Protein AF-A0A7S3RB09-F1 (afdb_monomer_lite)

Sequence (490 aa):
SRTWTPPMIPLLLISSVPRVRVCTSGGEGACSHGGGASALAALHVLSPDPNAIELSRCSCLAQCDRGTVAQLFLEEEKAGGRFFHRLNDARAASALLQAAGLRVEKELVEAVGQAEVGHSLAAVGRPVDALKAYNGAFSHAVNIGLAVQWRSLPASVLRVQQRRPVKRPATTAAQVAWLAQLMVARSRTYSLLSQQGWVRASQRALEDAQYAVQLCGSRAEVDLKVRAIAWERLAETYESVRNIKGAILAYEQLLIIEPSFDPRLSPALSAKRGVQELVLISHRRGLEGAVEVRKGLRQAEKASRESITSRALQDVERLRNLVDKDIQTIERVAEERSLRGGSGPRDTFASRAMRDVRTMRQVVFSDINTLQMQILRGDPTVTFLRTLQNALDTRGGQCQPERRLPTLQQLSELADLSAGDIPADQQAFWLREQFESGALPSDPVLVRSLVEQARQNPDVITRLMADAVRARAPPSASSMRLDAAGGASA

Secondary structure (DSSP, 8-state):
----PPP--------PPPEEEEE-SSSSSTIIIIIHHHHHHHHHHH-S-TTSSEEEEES--S-GGGSS-EEEE-TT--SS-EEE--TTSHHHHHHHHHHTT----HHHHHHHHHHHHHHHHHHTT-HHHHHHHHHHHHHHHHHHT-S--------S-----------PPPPPHHHHHHHHHHHHHHHHHHHHHHHTT-TTHHHHHHHHHHHHHHHHHS-TTS-HHHHHHHHHHHHHHHHHTT-HHHHHHHHHHHHHHS-TT-TTS-HHHHHHHHHHHHHHHHHHHHHHHHHHHHHHHHHHHHHHHHHHHHHHHHHHHHHHHHHHHHHHHHHHHHHHHHHHS-SSTTHHHHHHHHHHHHHHHHHHHHHHHHHHHHHHTT-HHHHHHHHHHHHHHGGGS------PPPPHHHHHHHHHTSTT---HHHHHHHHHHHHHTT-S---HHHHHHHHHHHHH-THHHHHHHHHHHHHHSPPPHHHHHHHSSSS---

Organism: NCBI:txid141414

Structure (mmCIF, N/CA/C/O backbone):
data_AF-A0A7S3RB09-F1
#
_entry.id   AF-A0A7S3RB09-F1
#
loop_
_atom_site.group_PDB
_atom_site.id
_atom_site.type_symbol
_atom_site.label_atom_id
_atom_site.label_alt_id
_atom_site.label_comp_id
_atom_site.label_asym_id
_atom_site.label_entity_id
_atom_site.label_seq_id
_atom_site.pdbx_PDB_ins_code
_atom_site.Cartn_x
_atom_site.Cartn_y
_atom_site.Cartn_z
_atom_site.occupancy
_atom_site.B_iso_or_equiv
_atom_site.auth_seq_id
_atom_site.auth_comp_id
_atom_site.auth_asym_id
_atom_site.auth_atom_id
_atom_site.pdbx_PDB_model_num
ATOM 1 N N . SER A 1 1 ? -20.750 52.341 56.034 1.00 46.31 1 SER A N 1
ATOM 2 C CA . SER A 1 1 ? -21.315 50.993 55.822 1.00 46.31 1 SER A CA 1
ATOM 3 C C . SER A 1 1 ? -20.931 50.498 54.430 1.00 46.31 1 SER A C 1
ATOM 5 O O . SER A 1 1 ? -21.561 50.867 53.451 1.00 46.31 1 SER A O 1
ATOM 7 N N . ARG A 1 2 ? -19.840 49.728 54.314 1.00 45.12 2 ARG A N 1
ATOM 8 C CA . ARG A 1 2 ? -19.461 49.022 53.077 1.00 45.12 2 ARG A CA 1
ATOM 9 C C . ARG A 1 2 ? -19.808 47.550 53.276 1.00 45.12 2 ARG A C 1
ATOM 11 O O . ARG A 1 2 ? -19.230 46.908 54.145 1.00 45.12 2 ARG A O 1
ATOM 18 N N . THR A 1 3 ? -20.795 47.061 52.538 1.00 55.22 3 THR A N 1
ATOM 19 C CA . THR A 1 3 ? -21.216 45.659 52.532 1.00 55.22 3 THR A CA 1
ATOM 20 C C . THR A 1 3 ? -20.176 44.825 51.789 1.00 55.22 3 THR A C 1
ATOM 22 O O . THR A 1 3 ? -19.889 45.053 50.618 1.00 55.22 3 THR A O 1
ATOM 25 N N . TRP A 1 4 ? -19.565 43.887 52.507 1.00 51.09 4 TRP A N 1
ATOM 26 C CA . TRP A 1 4 ? -18.583 42.942 51.990 1.00 51.09 4 TRP A CA 1
ATOM 27 C C . TRP A 1 4 ? -19.350 41.725 51.458 1.00 51.09 4 TRP A C 1
ATOM 29 O O . TRP A 1 4 ? -19.836 40.908 52.236 1.00 51.09 4 TRP A O 1
ATOM 39 N N . THR A 1 5 ? -19.548 41.637 50.143 1.00 55.69 5 THR A N 1
ATOM 40 C CA . THR A 1 5 ? -20.067 40.423 49.498 1.00 55.69 5 THR A CA 1
ATOM 41 C C . THR A 1 5 ? -18.900 39.465 49.261 1.00 55.69 5 THR A C 1
ATOM 43 O O . THR A 1 5 ? -17.973 39.844 48.538 1.00 55.69 5 THR A O 1
ATOM 46 N N . PRO A 1 6 ? -18.897 38.256 49.851 1.00 60.31 6 PRO A N 1
ATOM 47 C CA . PRO A 1 6 ? -17.838 37.286 49.607 1.00 60.31 6 PRO A CA 1
ATOM 48 C C . PRO A 1 6 ? -17.825 36.898 48.119 1.00 60.31 6 PRO A C 1
ATOM 50 O O . PRO A 1 6 ? -18.898 36.779 47.517 1.00 60.31 6 PRO A O 1
ATOM 53 N N . PRO A 1 7 ? -16.646 36.703 47.501 1.00 62.25 7 PRO A N 1
ATOM 54 C CA . PRO A 1 7 ? -16.575 36.193 46.143 1.00 62.25 7 PRO A CA 1
ATOM 55 C C . PRO A 1 7 ? -17.220 34.806 46.123 1.00 62.25 7 PRO A C 1
ATOM 57 O O . PRO A 1 7 ? -16.753 33.886 46.796 1.00 62.25 7 PRO A O 1
ATOM 60 N N . MET A 1 8 ? -18.310 34.658 45.366 1.00 53.41 8 MET A N 1
ATOM 61 C CA . MET A 1 8 ? -18.802 33.342 44.980 1.00 53.41 8 MET A CA 1
ATOM 62 C C . MET A 1 8 ? -17.688 32.677 44.179 1.00 53.41 8 MET A C 1
ATOM 64 O O . MET A 1 8 ? -17.481 32.995 43.011 1.00 53.41 8 MET A O 1
ATOM 68 N N . ILE A 1 9 ? -16.942 31.785 44.823 1.00 59.78 9 ILE A N 1
ATOM 69 C CA . ILE A 1 9 ? -16.126 30.804 44.124 1.00 59.78 9 ILE A CA 1
ATOM 70 C C . ILE A 1 9 ? -17.152 29.917 43.418 1.00 59.78 9 ILE A C 1
ATOM 72 O O . ILE A 1 9 ? -17.920 29.250 44.118 1.00 59.78 9 ILE A O 1
ATOM 76 N N . PRO A 1 10 ? -17.255 29.936 42.076 1.00 61.00 10 PRO A N 1
ATOM 77 C CA . PRO A 1 10 ? -18.071 28.951 41.398 1.00 61.00 10 PRO A CA 1
ATOM 78 C C . PRO A 1 10 ? -17.506 27.601 41.822 1.00 61.00 10 PRO A C 1
ATOM 80 O O . PRO A 1 10 ? -16.345 27.298 41.544 1.00 61.00 10 PRO A O 1
ATOM 83 N N . LEU A 1 11 ? -18.299 26.831 42.569 1.00 57.03 11 LEU A N 1
ATOM 84 C CA . LEU A 1 11 ? -18.060 25.412 42.755 1.00 57.03 11 LEU A CA 1
ATOM 85 C C . LEU A 1 11 ? -18.029 24.849 41.339 1.00 57.03 11 LEU A C 1
ATOM 87 O O . LEU A 1 11 ? -19.073 24.638 40.725 1.00 57.03 11 LEU A O 1
ATOM 91 N N . LEU A 1 12 ? -16.820 24.725 40.789 1.00 55.88 12 LEU A N 1
ATOM 92 C CA . LEU A 1 12 ? -16.557 23.947 39.599 1.00 55.88 12 LEU A CA 1
ATOM 93 C C . LEU A 1 12 ? -17.031 22.556 39.980 1.00 55.88 12 LEU A C 1
ATOM 95 O O . LEU A 1 12 ? -16.340 21.835 40.695 1.00 55.88 12 LEU A O 1
ATOM 99 N N . LEU A 1 13 ? -18.267 22.244 39.595 1.00 60.31 13 LEU A N 1
ATOM 100 C CA . LEU A 1 13 ? -18.774 20.891 39.562 1.00 60.31 13 LEU A CA 1
ATOM 101 C C . LEU A 1 13 ? -17.746 20.139 38.730 1.00 60.31 13 LEU A C 1
ATOM 103 O O . LEU A 1 13 ? -17.662 20.323 37.515 1.00 60.31 13 LEU A O 1
ATOM 107 N N . ILE A 1 14 ? -16.883 19.397 39.420 1.00 63.25 14 ILE A N 1
ATOM 108 C CA . ILE A 1 14 ? -15.969 18.452 38.809 1.00 63.25 14 ILE A CA 1
ATOM 109 C C . ILE A 1 14 ? -16.902 17.385 38.253 1.00 63.25 14 ILE A C 1
ATOM 111 O O . ILE A 1 14 ? -17.229 16.435 38.947 1.00 63.25 14 ILE A O 1
ATOM 115 N N . SER A 1 15 ? -17.433 17.618 37.054 1.00 70.62 15 SER A N 1
ATOM 116 C CA . SER A 1 15 ? -18.177 16.607 36.321 1.00 70.62 15 SER A CA 1
ATOM 117 C C . SER A 1 15 ? -17.181 15.489 36.078 1.00 70.62 15 SER A C 1
ATOM 119 O O . SER A 1 15 ? -16.194 15.703 35.364 1.00 70.62 15 SER A O 1
ATOM 121 N N . SER A 1 16 ? -17.374 14.326 36.697 1.00 87.88 16 SER A N 1
ATOM 122 C CA . SER A 1 16 ? -16.537 13.189 36.345 1.00 87.88 16 SER A CA 1
ATOM 123 C C . SER A 1 16 ? -16.726 12.879 34.870 1.00 87.88 16 SER A C 1
ATOM 125 O O . SER A 1 16 ? -17.818 12.968 34.302 1.00 87.88 16 SER A O 1
ATOM 127 N N . VAL A 1 17 ? -15.618 12.517 34.241 1.00 93.69 17 VAL A N 1
ATOM 128 C CA . VAL A 1 17 ? -15.624 11.990 32.887 1.00 93.69 17 VAL A CA 1
ATOM 129 C C . VAL A 1 17 ? -16.218 10.576 32.947 1.00 93.69 17 VAL A C 1
ATOM 131 O O . VAL A 1 17 ? -15.712 9.755 33.722 1.00 93.69 17 VAL A O 1
ATOM 134 N N . PRO A 1 18 ? -17.261 10.256 32.153 1.00 95.50 18 PRO A N 1
ATOM 135 C CA . PRO A 1 18 ? -17.803 8.905 32.078 1.00 95.50 18 PRO A CA 1
ATOM 136 C C . PRO A 1 18 ? -16.704 7.891 31.758 1.00 95.50 18 PRO A C 1
ATOM 138 O O . PRO A 1 18 ? -15.847 8.140 30.905 1.00 95.50 18 PRO A O 1
ATOM 141 N N . ARG A 1 19 ? -16.732 6.727 32.414 1.00 95.88 19 ARG A N 1
ATOM 142 C CA . ARG A 1 19 ? -15.741 5.664 32.183 1.00 95.88 19 ARG A CA 1
ATOM 143 C C . ARG A 1 19 ? -16.383 4.476 31.495 1.00 95.88 19 ARG A C 1
ATOM 145 O O . ARG A 1 19 ? -17.422 3.992 31.933 1.00 95.88 19 ARG A O 1
ATOM 152 N N . VAL A 1 20 ? -15.743 3.953 30.457 1.00 97.06 20 VAL A N 1
ATOM 153 C CA . VAL A 1 20 ? -16.190 2.748 29.752 1.00 97.06 20 VAL A CA 1
ATOM 154 C C . VAL A 1 20 ? -15.086 1.712 29.785 1.00 97.06 20 VAL A C 1
ATOM 156 O O . VAL A 1 20 ? -13.952 1.962 29.376 1.00 97.06 20 VAL A O 1
ATOM 159 N N . ARG A 1 21 ? -15.436 0.514 30.244 1.00 96.94 21 ARG A N 1
ATOM 160 C CA . ARG A 1 21 ? -14.563 -0.658 30.205 1.00 96.94 21 ARG A CA 1
ATOM 161 C C . ARG A 1 21 ? -15.038 -1.582 29.097 1.00 96.94 21 ARG A C 1
ATOM 163 O O . ARG A 1 21 ? -16.165 -2.066 29.157 1.00 96.94 21 ARG A O 1
ATOM 170 N N . VAL A 1 22 ? -14.200 -1.827 28.095 1.00 96.88 22 VAL A N 1
ATOM 171 C CA . VAL A 1 22 ? -14.498 -2.739 26.983 1.00 96.88 22 VAL A CA 1
ATOM 172 C C . VAL A 1 22 ? -13.754 -4.048 27.199 1.00 96.88 22 VAL A C 1
ATOM 174 O O . VAL A 1 22 ? -12.531 -4.057 27.360 1.00 96.88 22 VAL A O 1
ATOM 177 N N . CYS A 1 23 ? -14.485 -5.160 27.174 1.00 95.75 23 CYS A N 1
ATOM 178 C CA . CYS A 1 23 ? -13.899 -6.487 27.290 1.00 95.75 23 CYS A CA 1
ATOM 179 C C . CYS A 1 23 ? -13.092 -6.804 26.023 1.00 95.75 23 CYS A C 1
ATOM 181 O O . CYS A 1 23 ? -13.675 -7.043 24.965 1.00 95.75 23 CYS A O 1
ATOM 183 N N . THR A 1 24 ? -11.759 -6.837 26.115 1.00 94.38 24 THR A N 1
ATOM 184 C CA . THR A 1 24 ? -10.882 -7.151 24.966 1.00 94.38 24 THR A CA 1
ATOM 185 C C . THR A 1 24 ? -10.092 -8.447 25.129 1.00 94.38 24 THR A C 1
ATOM 187 O O . THR A 1 24 ? -9.467 -8.892 24.172 1.00 94.38 24 THR A O 1
ATOM 190 N N . SER A 1 25 ? -10.090 -9.065 26.313 1.00 89.44 25 SER A N 1
ATOM 191 C CA . SER A 1 25 ? -9.339 -10.299 26.583 1.00 89.44 25 SER A CA 1
ATOM 192 C C . SER A 1 25 ? -10.017 -11.189 27.633 1.00 89.44 25 SER A C 1
ATOM 194 O O . SER A 1 25 ? -10.825 -10.719 28.430 1.00 89.44 25 SER A O 1
ATOM 196 N N . GLY A 1 26 ? -9.667 -12.481 27.653 1.00 75.38 26 GLY A N 1
ATOM 197 C CA . GLY A 1 26 ? -9.922 -13.368 28.796 1.00 75.38 26 GLY A CA 1
ATOM 198 C C . GLY A 1 26 ? -11.188 -14.233 28.768 1.00 75.38 26 GLY A C 1
ATOM 199 O O . GLY A 1 26 ? -11.625 -14.632 29.842 1.00 75.38 26 GLY A O 1
ATOM 200 N N . GLY A 1 27 ? -11.784 -14.540 27.608 1.00 75.19 27 GLY A N 1
ATOM 201 C CA . GLY A 1 27 ? -12.899 -15.498 27.530 1.00 75.19 27 GLY A CA 1
ATOM 202 C C . GLY A 1 27 ? -13.022 -16.199 26.173 1.00 75.19 27 GLY A C 1
ATOM 203 O O . GLY A 1 27 ? -12.390 -15.794 25.205 1.00 75.19 27 GLY A O 1
ATOM 204 N N . GLU A 1 28 ? -13.868 -17.227 26.087 1.00 83.38 28 GLU A N 1
ATOM 205 C CA . GLU A 1 28 ? -14.116 -18.003 24.852 1.00 83.38 28 GLU A CA 1
ATOM 206 C C . GLU A 1 28 ? -15.031 -17.272 23.842 1.00 83.38 28 GLU A C 1
ATOM 208 O O . GLU A 1 28 ? -15.274 -17.748 22.736 1.00 83.38 28 GLU A O 1
ATOM 213 N N . GLY A 1 29 ? -15.548 -16.091 24.203 1.00 84.75 29 GLY A N 1
ATOM 214 C CA . GLY A 1 29 ? -16.526 -15.343 23.408 1.00 84.75 29 GLY A CA 1
ATOM 215 C C . GLY A 1 29 ? -15.948 -14.439 22.307 1.00 84.75 29 GLY A C 1
ATOM 216 O O . GLY A 1 29 ? -14.737 -14.301 22.113 1.00 84.75 29 GLY A O 1
ATOM 217 N N . ALA A 1 30 ? -16.847 -13.736 21.610 1.00 85.75 30 ALA A N 1
ATOM 218 C CA . ALA A 1 30 ? -16.520 -12.818 20.508 1.00 85.75 30 ALA A CA 1
ATOM 219 C C . ALA A 1 30 ? -15.558 -11.677 20.904 1.00 85.75 30 ALA A C 1
ATOM 221 O O . ALA A 1 30 ? -14.803 -11.187 20.064 1.00 85.75 30 ALA A O 1
ATOM 222 N N . CYS A 1 31 ? -15.535 -11.284 22.185 1.00 88.00 31 CYS A N 1
ATOM 223 C CA . CYS A 1 31 ? -14.617 -10.271 22.711 1.00 88.00 31 CYS A CA 1
ATOM 224 C C . CYS A 1 31 ? -13.145 -10.595 22.413 1.00 88.00 31 CYS A C 1
ATOM 226 O O . CYS A 1 31 ? -12.398 -9.707 22.003 1.00 88.00 31 CYS A O 1
ATOM 228 N N . SER A 1 32 ? -12.737 -11.854 22.619 1.00 87.06 32 SER A N 1
ATOM 229 C CA . SER A 1 32 ? -11.342 -12.297 22.483 1.00 87.06 32 SER A CA 1
ATOM 230 C C . SER A 1 32 ? -10.949 -12.626 21.042 1.00 87.06 32 SER A C 1
ATOM 232 O O . SER A 1 32 ? -9.772 -12.563 20.707 1.00 87.06 32 SER A O 1
ATOM 234 N N . HIS A 1 33 ? -11.925 -12.843 20.160 1.00 87.75 33 HIS A N 1
ATOM 235 C CA . HIS A 1 33 ? -11.721 -13.055 18.722 1.00 87.75 33 HIS A CA 1
ATOM 236 C C . HIS A 1 33 ? -11.634 -11.731 17.935 1.00 87.75 33 HIS A C 1
ATOM 238 O O . HIS A 1 33 ? -12.069 -11.636 16.792 1.00 87.75 33 HIS A O 1
ATOM 244 N N . GLY A 1 34 ? -11.119 -10.671 18.566 1.00 87.94 34 GLY A N 1
ATOM 245 C CA . GLY A 1 34 ? -10.963 -9.343 17.963 1.00 87.94 34 GLY A CA 1
ATOM 246 C C . GLY A 1 34 ? -12.189 -8.430 18.063 1.00 87.94 34 GLY A C 1
ATOM 247 O O . GLY A 1 34 ? -12.032 -7.215 17.949 1.00 87.94 34 GLY A O 1
ATOM 248 N N . GLY A 1 35 ? -13.380 -8.957 18.376 1.00 90.50 35 GLY A N 1
ATOM 249 C CA . GLY A 1 35 ? -14.607 -8.160 18.487 1.00 90.50 35 GLY A CA 1
ATOM 250 C C . GLY A 1 35 ? -14.509 -7.027 19.514 1.00 90.50 35 GLY A C 1
ATOM 251 O O . GLY A 1 35 ? -14.982 -5.922 19.255 1.00 90.50 35 GLY A O 1
ATOM 252 N N . GLY A 1 36 ? -13.831 -7.258 20.644 1.00 93.38 36 GLY A N 1
ATOM 253 C CA . GLY A 1 36 ? -13.590 -6.225 21.658 1.00 93.38 36 GLY A CA 1
ATOM 254 C C . GLY A 1 36 ? -12.663 -5.105 21.180 1.00 93.38 36 GLY A C 1
ATOM 255 O O . GLY A 1 36 ? -12.912 -3.932 21.455 1.00 93.38 36 GLY A O 1
ATOM 256 N N . ALA A 1 37 ? -11.607 -5.447 20.436 1.00 92.44 37 ALA A N 1
ATOM 257 C CA . ALA A 1 37 ? -10.679 -4.461 19.885 1.00 92.44 37 ALA A CA 1
ATOM 258 C C . ALA A 1 37 ? -11.353 -3.600 18.805 1.00 92.44 37 ALA A C 1
ATOM 260 O O . ALA A 1 37 ? -11.169 -2.382 18.800 1.00 92.44 37 ALA A O 1
ATOM 261 N N . SER A 1 38 ? -12.178 -4.214 17.951 1.00 91.75 38 SER A N 1
ATOM 262 C CA . SER A 1 38 ? -12.984 -3.504 16.955 1.00 91.75 38 SER A CA 1
ATOM 263 C C . SER A 1 38 ? -14.005 -2.567 17.601 1.00 91.75 38 SER A C 1
ATOM 265 O O . SER A 1 38 ? -14.090 -1.408 17.206 1.00 91.75 38 SER A O 1
ATOM 267 N N . ALA A 1 39 ? -14.709 -3.017 18.646 1.00 95.00 39 ALA A N 1
ATOM 268 C CA . ALA A 1 39 ? -15.650 -2.178 19.391 1.00 95.00 39 ALA A CA 1
ATOM 269 C C . ALA A 1 39 ? -14.966 -0.962 20.027 1.00 95.00 39 ALA A C 1
ATOM 271 O O . ALA A 1 39 ? -15.453 0.162 19.927 1.00 95.00 39 ALA A O 1
ATOM 272 N N . LEU A 1 40 ? -13.803 -1.173 20.651 1.00 95.44 40 LEU A N 1
ATOM 273 C CA . LEU A 1 40 ? -13.018 -0.090 21.235 1.00 95.44 40 LEU A CA 1
ATOM 274 C C . LEU A 1 40 ? -12.549 0.909 20.165 1.00 95.44 40 LEU A C 1
ATOM 276 O O . LEU A 1 40 ? -12.637 2.117 20.376 1.00 95.44 40 LEU A O 1
ATOM 280 N N . ALA A 1 41 ? -12.088 0.423 19.009 1.00 93.81 41 ALA A N 1
ATOM 281 C CA . ALA A 1 41 ? -11.715 1.282 17.888 1.00 93.81 41 ALA A CA 1
ATOM 282 C C . ALA A 1 41 ? -12.915 2.098 17.377 1.00 93.81 41 ALA A C 1
ATOM 284 O O . ALA A 1 41 ? -12.785 3.306 17.189 1.00 93.81 41 ALA A O 1
ATOM 285 N N . ALA A 1 42 ? -14.091 1.477 17.233 1.00 95.75 42 ALA A N 1
ATOM 286 C CA . ALA A 1 42 ? -15.319 2.168 16.847 1.00 95.75 42 ALA A CA 1
ATOM 287 C C . ALA A 1 42 ? -15.695 3.268 17.855 1.00 95.75 42 ALA A C 1
ATOM 289 O O . ALA A 1 42 ? -15.988 4.388 17.446 1.00 95.75 42 ALA A O 1
ATOM 290 N N . LEU A 1 43 ? -15.605 3.001 19.163 1.00 97.12 43 LEU A N 1
ATOM 291 C CA . LEU A 1 43 ? -15.853 4.007 20.205 1.00 97.12 43 LEU A CA 1
ATOM 292 C C . LEU A 1 43 ? -14.879 5.193 20.115 1.00 97.12 43 LEU A C 1
ATOM 294 O O . LEU A 1 43 ? -15.313 6.340 20.198 1.00 97.12 43 LEU A O 1
ATOM 298 N N . HIS A 1 44 ? -13.584 4.948 19.884 1.00 95.94 44 HIS A N 1
ATOM 299 C CA . HIS A 1 44 ? -12.604 6.025 19.691 1.00 95.94 44 HIS A CA 1
ATOM 300 C C . HIS A 1 44 ? -12.878 6.868 18.439 1.00 95.94 44 HIS A C 1
ATOM 302 O O . HIS A 1 44 ? -12.655 8.077 18.458 1.00 95.94 44 HIS A O 1
ATOM 308 N N . VAL A 1 45 ? -13.344 6.249 17.352 1.00 96.00 45 VAL A N 1
ATOM 309 C CA . VAL A 1 45 ? -13.676 6.954 16.103 1.00 96.00 45 VAL A CA 1
ATOM 310 C C . VAL A 1 45 ? -14.940 7.792 16.270 1.00 96.00 45 VAL A C 1
ATOM 312 O O . VAL A 1 45 ? -14.968 8.946 15.844 1.00 96.00 45 VAL A O 1
ATOM 315 N N . LEU A 1 46 ? -15.969 7.218 16.899 1.00 96.88 46 LEU A N 1
ATOM 316 C CA . LEU A 1 46 ? -17.272 7.848 17.104 1.00 96.88 46 LEU A CA 1
ATOM 317 C C . LEU A 1 46 ? -17.259 8.932 18.191 1.00 96.88 46 LEU A C 1
ATOM 319 O O . LEU A 1 46 ? -18.158 9.774 18.201 1.00 96.88 46 LEU A O 1
ATOM 323 N N . SER A 1 47 ? -16.267 8.936 19.088 1.00 94.88 47 SER A N 1
ATOM 324 C CA . SER A 1 47 ? -16.142 9.975 20.111 1.00 94.88 47 SER A CA 1
ATOM 325 C C . SER A 1 47 ? -15.710 11.316 19.493 1.00 94.88 47 SER A C 1
ATOM 327 O O . SER A 1 47 ? -14.679 11.370 18.813 1.00 94.88 47 SER A O 1
ATOM 329 N N . PRO A 1 48 ? -16.449 12.418 19.731 1.00 86.50 48 PRO A N 1
ATOM 330 C CA . PRO A 1 48 ? -16.104 13.740 19.204 1.00 86.50 48 PRO A CA 1
ATOM 331 C C . PRO A 1 48 ? -14.866 14.352 19.876 1.00 86.50 48 PRO A C 1
ATOM 333 O O . PRO A 1 48 ? -14.182 15.169 19.264 1.00 86.50 48 PRO A O 1
ATOM 336 N N . ASP A 1 49 ? -14.577 13.957 21.117 1.00 91.06 49 ASP A N 1
ATOM 337 C CA . ASP A 1 49 ? -13.443 14.427 21.910 1.00 91.06 49 ASP A CA 1
ATOM 338 C C . ASP A 1 49 ? -12.808 13.222 22.632 1.00 91.06 49 ASP A C 1
ATOM 340 O O . ASP A 1 49 ? -13.521 12.479 23.318 1.00 91.06 49 ASP A O 1
ATOM 344 N N . PRO A 1 50 ? -11.491 12.977 22.480 1.00 89.12 50 PRO A N 1
ATOM 345 C CA . PRO A 1 50 ? -10.808 11.893 23.185 1.00 89.12 50 PRO A CA 1
ATOM 346 C C . PRO A 1 50 ? -10.843 12.031 24.715 1.00 89.12 50 PRO A C 1
ATOM 348 O O . PRO A 1 50 ? -10.669 11.027 25.396 1.00 89.12 50 PRO A O 1
ATOM 351 N N . ASN A 1 51 ? -11.076 13.232 25.252 1.00 93.06 51 ASN A N 1
ATOM 352 C CA . ASN A 1 51 ? -11.103 13.491 26.693 1.00 93.06 51 ASN A CA 1
ATOM 353 C C . ASN A 1 51 ? -12.515 13.466 27.293 1.00 93.06 51 ASN A C 1
ATOM 355 O O . ASN A 1 51 ? -12.659 13.514 28.512 1.00 93.06 51 ASN A O 1
ATOM 359 N N . ALA A 1 52 ? -13.560 13.395 26.462 1.00 93.81 52 ALA A N 1
ATOM 360 C CA . ALA A 1 52 ? -14.940 13.409 26.944 1.00 93.81 52 ALA A CA 1
ATOM 361 C C . ALA A 1 52 ? -15.394 12.062 27.528 1.00 93.81 52 ALA A C 1
ATOM 363 O O . ALA A 1 52 ? -16.447 11.994 28.158 1.00 93.81 52 ALA A O 1
ATOM 364 N N . ILE A 1 53 ? -14.621 10.991 27.322 1.00 95.38 53 ILE A N 1
ATOM 365 C CA . ILE A 1 53 ? -14.901 9.662 27.864 1.00 95.38 53 ILE A CA 1
ATOM 366 C C . ILE A 1 53 ? -13.605 8.885 28.088 1.00 95.38 53 ILE A C 1
ATOM 368 O O . ILE A 1 53 ? -12.733 8.834 27.222 1.00 95.38 53 ILE A O 1
ATOM 372 N N . GLU A 1 54 ? -13.483 8.247 29.247 1.00 95.81 54 GLU A N 1
ATOM 373 C CA . GLU A 1 54 ? -12.339 7.399 29.566 1.00 95.81 54 GLU A CA 1
ATOM 374 C C . GLU A 1 54 ? -12.609 5.982 29.048 1.00 95.81 54 GLU A C 1
ATOM 376 O O . GLU A 1 54 ? -13.366 5.214 29.646 1.00 95.81 54 GLU A O 1
ATOM 381 N N . LEU A 1 55 ? -12.010 5.631 27.909 1.00 96.62 55 LEU A N 1
ATOM 382 C CA . LEU A 1 55 ? -12.118 4.295 27.324 1.00 96.62 55 LEU A CA 1
ATOM 383 C C . LEU A 1 55 ? -10.960 3.417 27.805 1.00 96.62 55 LEU A C 1
ATOM 385 O O . LEU A 1 55 ? -9.793 3.711 27.553 1.00 96.62 55 LEU A O 1
ATOM 389 N N . SER A 1 56 ? -11.278 2.304 28.462 1.00 95.94 56 SER A N 1
ATOM 390 C CA . SER A 1 56 ? -10.289 1.367 28.996 1.00 95.94 56 SER A CA 1
ATOM 391 C C . SER A 1 56 ? -10.556 -0.064 28.539 1.00 95.94 56 SER A C 1
ATOM 393 O O . SER A 1 56 ? -11.694 -0.484 28.317 1.00 95.94 56 SER A O 1
ATOM 395 N N . ARG A 1 57 ? -9.477 -0.834 28.394 1.00 96.56 57 ARG A N 1
ATOM 396 C CA . ARG A 1 57 ? -9.533 -2.274 28.122 1.00 96.56 57 ARG A CA 1
ATOM 397 C C . ARG A 1 57 ? -9.691 -3.028 29.435 1.00 96.56 57 ARG A C 1
ATOM 399 O O . ARG A 1 57 ? -9.034 -2.693 30.419 1.00 96.56 57 ARG A O 1
ATOM 406 N N . CYS A 1 58 ? -10.509 -4.071 29.453 1.00 95.50 58 CYS A N 1
ATOM 407 C CA . CYS A 1 58 ? -10.604 -4.984 30.586 1.00 95.50 58 CYS A CA 1
ATOM 408 C C . CYS A 1 58 ? -10.598 -6.454 30.156 1.00 95.50 58 CYS A C 1
ATOM 410 O O . CYS A 1 58 ? -10.792 -6.791 28.982 1.00 95.50 58 CYS A O 1
ATOM 412 N N . SER A 1 59 ? -10.349 -7.316 31.143 1.00 94.38 59 SER A N 1
ATOM 413 C CA . SER A 1 59 ? -10.573 -8.754 31.052 1.00 94.38 59 SER A CA 1
ATOM 414 C C . SER A 1 59 ? -12.072 -9.079 30.976 1.00 94.38 59 SER A C 1
ATOM 416 O O . SER A 1 59 ? -12.925 -8.186 31.009 1.00 94.38 59 SER A O 1
ATOM 418 N N . CYS A 1 60 ? -12.385 -10.372 30.886 1.00 94.12 60 CYS A N 1
ATOM 419 C CA . CYS A 1 60 ? -13.742 -10.890 30.820 1.00 94.12 60 CYS A CA 1
ATOM 420 C C . CYS A 1 60 ? -14.673 -10.258 31.862 1.00 94.12 60 CYS A C 1
ATOM 422 O O . CYS A 1 60 ? -14.414 -10.297 33.062 1.00 94.12 60 CYS A O 1
ATOM 424 N N . LEU A 1 61 ? -15.794 -9.722 31.375 1.00 93.81 61 LEU A N 1
ATOM 425 C CA . LEU A 1 61 ? -16.885 -9.180 32.188 1.00 93.81 61 LEU A CA 1
ATOM 426 C C . LEU A 1 61 ? -17.933 -10.250 32.562 1.00 93.81 61 LEU A C 1
ATOM 428 O O . LEU A 1 61 ? -19.031 -9.899 32.977 1.00 93.81 61 LEU A O 1
ATOM 432 N N . ALA A 1 62 ? -17.617 -11.539 32.377 1.00 92.81 62 ALA A N 1
ATOM 433 C CA . ALA A 1 62 ? -18.506 -12.685 32.610 1.00 92.81 62 ALA A CA 1
ATOM 434 C C . ALA A 1 62 ? -19.854 -12.601 31.857 1.00 92.81 62 ALA A C 1
ATOM 436 O O . ALA A 1 62 ? -20.909 -12.915 32.399 1.00 92.81 62 ALA A O 1
ATOM 437 N N . GLN A 1 63 ? -19.813 -12.151 30.597 1.00 91.62 63 GLN A N 1
ATOM 438 C CA . GLN A 1 63 ? -20.980 -11.986 29.707 1.00 91.62 63 GLN A CA 1
ATOM 439 C C . GLN A 1 63 ? -20.666 -12.465 28.272 1.00 91.62 63 GLN A C 1
ATOM 441 O O . GLN A 1 63 ? -21.083 -11.858 27.284 1.00 91.62 63 GLN A O 1
ATOM 446 N N . CYS A 1 64 ? -19.832 -13.502 28.137 1.00 88.25 64 CYS A N 1
ATOM 447 C CA . CYS A 1 64 ? -19.301 -13.955 26.843 1.00 88.25 64 CYS A CA 1
ATOM 448 C C . CYS A 1 64 ? -20.373 -14.494 25.880 1.00 88.25 64 CYS A C 1
ATOM 450 O O . CYS A 1 64 ? -20.178 -14.433 24.667 1.00 88.25 64 CYS A O 1
ATOM 452 N N . ASP A 1 65 ? -21.499 -14.973 26.405 1.00 90.94 65 ASP A N 1
ATOM 453 C CA . ASP A 1 65 ? -22.670 -15.467 25.669 1.00 90.94 65 ASP A CA 1
ATOM 454 C C . ASP A 1 65 ? -23.430 -14.353 24.925 1.00 90.94 65 ASP A C 1
ATOM 456 O O . ASP A 1 65 ? -24.209 -14.619 24.010 1.00 90.94 65 ASP A O 1
ATOM 460 N N . ARG A 1 66 ? -23.179 -13.085 25.274 1.00 89.88 66 ARG A N 1
ATOM 461 C CA . ARG A 1 66 ? -23.889 -11.918 24.725 1.00 89.88 66 ARG A CA 1
ATOM 462 C C . ARG A 1 66 ? -23.098 -11.140 23.671 1.00 89.88 66 ARG A C 1
ATOM 464 O O . ARG A 1 66 ? -23.486 -10.029 23.302 1.00 89.88 66 ARG A O 1
ATOM 471 N N . GLY A 1 67 ? -22.013 -11.716 23.154 1.00 90.69 67 GLY A N 1
ATOM 472 C CA . GLY A 1 67 ? -21.157 -11.093 22.141 1.00 90.69 67 GLY A CA 1
ATOM 473 C C . GLY A 1 67 ? -20.144 -10.116 22.746 1.00 90.69 67 GLY A C 1
ATOM 474 O O . GLY A 1 67 ? -19.609 -10.369 23.821 1.00 90.69 67 GLY A O 1
ATOM 475 N N . THR A 1 68 ? -19.849 -9.012 22.050 1.00 92.38 68 THR A N 1
ATOM 476 C CA . THR A 1 68 ? -18.931 -7.980 22.565 1.00 92.38 68 THR A CA 1
ATOM 477 C C . THR A 1 68 ? -19.602 -7.137 23.644 1.00 92.38 68 THR A C 1
ATOM 479 O O . THR A 1 68 ? -20.673 -6.577 23.400 1.00 92.38 68 THR A O 1
ATOM 482 N N . VAL A 1 69 ? -18.972 -7.022 24.816 1.00 95.44 69 VAL A N 1
ATOM 483 C CA . VAL A 1 69 ? -19.556 -6.370 26.000 1.00 95.44 69 VAL A CA 1
ATOM 484 C C . VAL A 1 69 ? -18.698 -5.209 26.491 1.00 95.44 69 VAL A C 1
ATOM 486 O O . VAL A 1 69 ? -17.469 -5.309 26.543 1.00 95.44 69 VAL A O 1
ATOM 489 N N . ALA A 1 70 ? -19.361 -4.128 26.901 1.00 97.00 70 ALA A N 1
ATOM 490 C CA . ALA A 1 70 ? -18.748 -3.039 27.648 1.00 97.00 70 ALA A CA 1
ATOM 491 C C . ALA A 1 70 ? -19.597 -2.644 28.859 1.00 97.00 70 ALA A C 1
ATOM 493 O O . ALA A 1 70 ? -20.801 -2.899 28.906 1.00 97.00 70 ALA A O 1
ATOM 494 N N . GLN A 1 71 ? -18.949 -2.014 29.830 1.00 97.06 71 GLN A N 1
ATOM 495 C CA . GLN A 1 71 ? -19.549 -1.544 31.070 1.00 97.06 71 GLN A CA 1
ATOM 496 C C . GLN A 1 71 ? -19.316 -0.037 31.192 1.00 97.06 71 GLN A C 1
ATOM 498 O O . GLN A 1 71 ? -18.167 0.409 31.210 1.00 97.06 71 GLN A O 1
ATOM 503 N N . LEU A 1 72 ? -20.403 0.731 31.237 1.00 97.25 72 LEU A N 1
ATOM 504 C CA . LEU A 1 72 ? -20.413 2.182 31.404 1.00 97.25 72 LEU A CA 1
ATOM 505 C C . LEU A 1 72 ? -20.570 2.523 32.888 1.00 97.25 72 LEU A C 1
ATOM 507 O O . LEU A 1 72 ? -21.484 2.030 33.542 1.00 97.25 72 LEU A O 1
ATOM 511 N N . PHE A 1 73 ? -19.704 3.384 33.405 1.00 95.81 73 PHE A N 1
ATOM 512 C CA . PHE A 1 73 ? -19.768 3.916 34.760 1.00 95.81 73 PHE A CA 1
ATOM 513 C C . PHE A 1 73 ? -20.100 5.403 34.687 1.00 95.81 73 PHE A C 1
ATOM 515 O O . PHE A 1 73 ? -19.319 6.191 34.145 1.00 95.81 73 PHE A O 1
ATOM 522 N N . LEU A 1 74 ? -21.263 5.753 35.234 1.00 94.62 74 LEU A N 1
ATOM 523 C CA . LEU A 1 74 ? -21.707 7.126 35.443 1.00 94.62 74 LEU A CA 1
ATOM 524 C C . LEU A 1 74 ? -21.524 7.497 36.915 1.00 94.62 74 LEU A C 1
ATOM 526 O O . LEU A 1 74 ? -21.609 6.640 37.793 1.00 94.62 74 LEU A O 1
ATOM 530 N N . GLU A 1 75 ? -21.282 8.777 37.176 1.00 87.81 75 GLU A N 1
ATOM 531 C CA . GLU A 1 75 ? -20.969 9.314 38.508 1.00 87.81 75 GLU A CA 1
ATOM 532 C C . GLU A 1 75 ? -22.051 9.008 39.555 1.00 87.81 75 GLU A C 1
ATOM 534 O O . GLU A 1 75 ? -21.758 8.749 40.722 1.00 87.81 75 GLU A O 1
ATOM 539 N N . GLU A 1 76 ? -23.310 8.997 39.118 1.00 85.25 76 GLU A N 1
ATOM 540 C CA . GLU A 1 76 ? -24.483 8.822 39.973 1.00 85.25 76 GLU A CA 1
ATOM 541 C C . GLU A 1 76 ? -24.760 7.345 40.319 1.00 85.25 76 GLU A C 1
ATOM 543 O O . GLU A 1 76 ? -25.440 7.049 41.306 1.00 85.25 76 GLU A O 1
ATOM 548 N N . GLU A 1 77 ? -24.205 6.395 39.558 1.00 84.00 77 GLU A N 1
ATOM 549 C CA . GLU A 1 77 ? -24.458 4.963 39.737 1.00 84.00 77 GLU A CA 1
ATOM 550 C C . GLU A 1 77 ? -23.436 4.333 40.696 1.00 84.00 77 GLU A C 1
ATOM 552 O O . GLU A 1 77 ? -22.350 3.881 40.318 1.00 84.00 77 GLU A O 1
ATOM 557 N N . LYS A 1 78 ? -23.807 4.265 41.980 1.00 62.94 78 LYS A N 1
ATOM 558 C CA . LYS A 1 78 ? -23.036 3.557 43.010 1.00 62.94 78 LYS A CA 1
ATOM 559 C C . LYS A 1 78 ? -22.937 2.060 42.679 1.00 62.94 78 LYS A C 1
ATOM 561 O O . LYS A 1 78 ? -23.918 1.336 42.779 1.00 62.94 78 LYS A O 1
ATOM 566 N N . ALA A 1 79 ? -21.720 1.627 42.343 1.00 75.81 79 ALA A N 1
ATOM 567 C CA . ALA A 1 79 ? -21.246 0.242 42.253 1.00 75.81 79 ALA A CA 1
ATOM 568 C C . ALA A 1 79 ? -22.127 -0.715 41.422 1.00 75.81 79 ALA A C 1
ATOM 570 O O . ALA A 1 79 ? -22.946 -1.463 41.944 1.00 75.81 79 ALA A O 1
ATOM 571 N N . GLY A 1 80 ? -21.886 -0.756 40.112 1.00 86.62 80 GLY A N 1
ATOM 572 C CA . GLY A 1 80 ? -22.449 -1.800 39.252 1.00 86.62 80 GLY A CA 1
ATOM 573 C C . GLY A 1 80 ? -22.173 -1.567 37.777 1.00 86.62 80 GLY A C 1
ATOM 574 O O . GLY A 1 80 ? -21.807 -2.505 37.078 1.00 86.62 80 GLY A O 1
ATOM 575 N N . GLY A 1 81 ? -22.253 -0.308 37.339 1.00 94.12 81 GLY A N 1
ATOM 576 C CA . GLY A 1 81 ? -22.108 0.081 35.940 1.00 94.12 81 GLY A CA 1
ATOM 577 C C . GLY A 1 81 ? -23.189 -0.526 35.039 1.00 94.12 81 GLY A C 1
ATOM 578 O O . GLY A 1 81 ? -23.696 -1.628 35.256 1.00 94.12 81 GLY A O 1
ATOM 579 N N . ARG A 1 82 ? -23.540 0.182 33.974 1.00 96.38 82 ARG A N 1
ATOM 580 C CA . ARG A 1 82 ? -24.506 -0.297 32.990 1.00 96.38 82 ARG A CA 1
ATOM 581 C C . ARG A 1 82 ? -23.812 -1.125 31.916 1.00 96.38 82 ARG A C 1
ATOM 583 O O . ARG A 1 82 ? -22.881 -0.654 31.263 1.00 96.38 82 ARG A O 1
ATOM 590 N N . PHE A 1 83 ? -24.283 -2.349 31.693 1.00 96.25 83 PHE A N 1
ATOM 591 C CA . PHE A 1 83 ? -23.754 -3.217 30.641 1.00 96.25 83 PHE A CA 1
ATOM 592 C C . PHE A 1 83 ? -24.402 -2.938 29.284 1.00 96.25 83 PHE A C 1
ATOM 594 O O . PHE A 1 83 ? -25.617 -2.774 29.170 1.00 96.25 83 PHE A O 1
ATOM 601 N N . PHE A 1 84 ? -23.570 -2.949 28.248 1.00 97.12 84 PHE A N 1
ATOM 602 C CA . PHE A 1 84 ? -23.956 -2.901 26.845 1.00 97.12 84 PHE A CA 1
ATOM 603 C C . PHE A 1 84 ? -23.440 -4.165 26.164 1.00 97.12 84 PHE A C 1
ATOM 605 O O . PHE A 1 84 ? -22.285 -4.548 26.345 1.00 97.12 84 PHE A O 1
ATOM 612 N N . HIS A 1 85 ? -24.304 -4.817 25.394 1.00 95.75 85 HIS A N 1
ATOM 613 C CA . HIS A 1 85 ? -24.022 -6.082 24.718 1.00 95.75 85 HIS A CA 1
ATOM 614 C C . HIS A 1 85 ? -24.022 -5.892 23.202 1.00 95.75 85 HIS A C 1
ATOM 616 O O . HIS A 1 85 ? -24.574 -4.910 22.710 1.00 95.75 85 HIS A O 1
ATOM 622 N N . ARG A 1 86 ? -23.454 -6.859 22.468 1.00 93.81 86 ARG A N 1
ATOM 623 C CA . ARG A 1 86 ? -23.385 -6.846 20.996 1.00 93.81 86 ARG A CA 1
ATOM 624 C C . ARG A 1 86 ? -22.838 -5.522 20.446 1.00 93.81 86 ARG A C 1
ATOM 626 O O . ARG A 1 86 ? -23.384 -4.936 19.521 1.00 93.81 86 ARG A O 1
ATOM 633 N N . LEU A 1 87 ? -21.729 -5.052 21.015 1.00 94.38 87 LEU A N 1
ATOM 634 C CA . LEU A 1 87 ? -21.005 -3.868 20.528 1.00 94.38 87 LEU A CA 1
ATOM 635 C C . LEU A 1 87 ? -20.183 -4.165 19.262 1.00 94.38 87 LEU A C 1
ATOM 637 O O . LEU A 1 87 ? -19.050 -3.722 19.128 1.00 94.38 87 LEU A O 1
ATOM 641 N N . ASN A 1 88 ? -20.720 -4.981 18.361 1.00 85.69 88 ASN A N 1
ATOM 642 C CA . ASN A 1 88 ? -20.060 -5.402 17.129 1.00 85.69 88 ASN A CA 1
ATOM 643 C C . ASN A 1 88 ? -20.427 -4.532 15.920 1.00 85.69 88 ASN A C 1
ATOM 645 O O . ASN A 1 88 ? -19.928 -4.811 14.835 1.00 85.69 88 ASN A O 1
ATOM 649 N N . ASP A 1 89 ? -21.285 -3.525 16.099 1.00 92.06 89 ASP A N 1
ATOM 650 C CA . ASP A 1 89 ? -21.639 -2.566 15.057 1.00 92.06 89 ASP A CA 1
ATOM 651 C C . ASP A 1 89 ? -21.551 -1.110 15.544 1.00 92.06 89 ASP A C 1
ATOM 653 O O . ASP A 1 89 ? -21.617 -0.796 16.743 1.00 92.06 89 ASP A O 1
ATOM 657 N N . ALA A 1 90 ? -21.417 -0.197 14.581 1.00 95.19 90 ALA A N 1
ATOM 658 C CA . ALA A 1 90 ? -21.330 1.238 14.834 1.00 95.19 90 ALA A CA 1
ATOM 659 C C . ALA A 1 90 ? -22.548 1.818 15.584 1.00 95.19 90 ALA A C 1
ATOM 661 O O . ALA A 1 90 ? -22.418 2.811 16.306 1.00 95.19 90 ALA A O 1
ATOM 662 N N . ARG A 1 91 ? -23.742 1.228 15.431 1.00 96.75 91 ARG A N 1
ATOM 663 C CA . ARG A 1 91 ? -24.981 1.735 16.046 1.00 96.75 91 ARG A CA 1
ATOM 664 C C . ARG A 1 91 ? -25.013 1.440 17.538 1.00 96.75 91 ARG A C 1
ATOM 666 O O . ARG A 1 91 ? -25.351 2.325 18.319 1.00 96.75 91 ARG A O 1
ATOM 673 N N . ALA A 1 92 ? -24.616 0.238 17.939 1.00 96.12 92 ALA A N 1
ATOM 674 C CA . ALA A 1 92 ? -24.493 -0.159 19.331 1.00 96.12 92 ALA A CA 1
ATOM 675 C C . ALA A 1 92 ? -23.415 0.675 20.044 1.00 96.12 92 ALA A C 1
ATOM 677 O O . ALA A 1 92 ? -23.650 1.171 21.147 1.00 96.12 92 ALA A O 1
ATOM 678 N N . ALA A 1 93 ? -22.272 0.912 19.388 1.00 96.94 93 ALA A N 1
ATOM 679 C CA . ALA A 1 93 ? -21.235 1.807 19.905 1.00 96.94 93 ALA A CA 1
ATOM 680 C C . ALA A 1 93 ? -21.740 3.257 20.052 1.00 96.94 93 ALA A C 1
ATOM 682 O O . ALA A 1 93 ? -21.503 3.897 21.076 1.00 96.94 93 ALA A O 1
ATOM 683 N N . SER A 1 94 ? -22.502 3.762 19.075 1.00 97.50 94 SER A N 1
ATOM 684 C CA . SER A 1 94 ? -23.135 5.083 19.158 1.00 97.50 94 SER A CA 1
ATOM 685 C C . SER A 1 94 ? -24.144 5.180 20.304 1.00 97.50 94 SER A C 1
ATOM 687 O O . SER A 1 94 ? -24.116 6.160 21.046 1.00 97.50 94 SER A O 1
ATOM 689 N N . ALA A 1 95 ? -24.987 4.161 20.496 1.00 97.50 95 ALA A N 1
ATOM 690 C CA . ALA A 1 95 ? -25.962 4.118 21.583 1.00 97.50 95 ALA A CA 1
ATOM 691 C C . ALA A 1 95 ? -25.286 4.137 22.964 1.00 97.50 95 ALA A C 1
ATOM 693 O O . ALA A 1 95 ? -25.772 4.805 23.877 1.00 97.50 95 ALA A O 1
ATOM 694 N N . LEU A 1 96 ? -24.142 3.459 23.109 1.00 97.44 96 LEU A N 1
ATOM 695 C CA . LEU A 1 96 ? -23.331 3.515 24.326 1.00 97.44 96 LEU A CA 1
ATOM 696 C C . LEU A 1 96 ? -22.803 4.933 24.579 1.00 97.44 96 LEU A C 1
ATOM 698 O O . LEU A 1 96 ? -22.962 5.451 25.681 1.00 97.44 96 LEU A O 1
ATOM 702 N N . LEU A 1 97 ? -22.219 5.586 23.569 1.00 97.31 97 LEU A N 1
ATOM 703 C CA . LEU A 1 97 ? -21.711 6.959 23.703 1.00 97.31 97 LEU A CA 1
ATOM 704 C C . LEU A 1 97 ? -22.836 7.958 24.019 1.00 97.31 97 LEU A C 1
ATOM 706 O O . LEU A 1 97 ? -22.655 8.841 24.854 1.00 97.31 97 LEU A O 1
ATOM 710 N N . GLN A 1 98 ? -24.014 7.790 23.417 1.00 97.06 98 GLN A N 1
ATOM 711 C CA . GLN A 1 98 ? -25.200 8.594 23.731 1.00 97.06 98 GLN A CA 1
ATOM 712 C C . GLN A 1 98 ? -25.678 8.374 25.169 1.00 97.06 98 GLN A C 1
ATOM 714 O O . GLN A 1 98 ? -26.027 9.336 25.848 1.00 97.06 98 GLN A O 1
ATOM 719 N N . ALA A 1 99 ? -25.647 7.133 25.663 1.00 96.62 99 ALA A N 1
ATOM 720 C CA . ALA A 1 99 ? -25.947 6.832 27.062 1.00 96.62 99 ALA A CA 1
ATOM 721 C C . ALA A 1 99 ? -24.906 7.416 28.033 1.00 96.62 99 ALA A C 1
ATOM 723 O O . ALA A 1 99 ? -25.239 7.691 29.181 1.00 96.62 99 ALA A O 1
ATOM 724 N N . ALA A 1 100 ? -23.676 7.651 27.568 1.00 95.75 100 ALA A N 1
ATOM 725 C CA . ALA A 1 100 ? -22.648 8.397 28.290 1.00 95.75 100 ALA A CA 1
ATOM 726 C C . ALA A 1 100 ? -22.817 9.930 28.193 1.00 95.75 100 ALA A C 1
ATOM 728 O O . ALA A 1 100 ? -21.961 10.669 28.666 1.00 95.75 100 ALA A O 1
ATOM 729 N N . GLY A 1 101 ? -23.893 10.424 27.565 1.00 95.56 101 GLY A N 1
ATOM 730 C CA . GLY A 1 101 ? -24.169 11.855 27.403 1.00 95.56 101 GLY A CA 1
ATOM 731 C C . GLY A 1 101 ? -23.443 12.517 26.228 1.00 95.56 101 GLY A C 1
ATOM 732 O O . GLY A 1 101 ? -23.503 13.737 26.079 1.00 95.56 101 GLY A O 1
ATOM 733 N N . LEU A 1 102 ? -22.768 11.745 25.369 1.00 95.62 102 LEU A N 1
ATOM 734 C CA . LEU A 1 102 ? -22.032 12.285 24.229 1.00 95.62 102 LEU A CA 1
ATOM 735 C C . LEU A 1 102 ? -22.912 12.422 22.988 1.00 95.62 102 LEU A C 1
ATOM 737 O O . LEU A 1 102 ? -23.688 11.536 22.622 1.00 95.62 102 LEU A O 1
ATOM 741 N N . ARG A 1 103 ? -22.728 13.530 22.269 1.00 95.06 103 ARG A N 1
ATOM 742 C CA . ARG A 1 103 ? -23.357 13.740 20.966 1.00 95.06 103 ARG A CA 1
ATOM 743 C C . ARG A 1 103 ? -22.536 13.054 19.877 1.00 95.06 103 ARG A C 1
ATOM 745 O O . ARG A 1 103 ? -21.432 13.490 19.570 1.00 95.06 103 ARG A O 1
ATOM 752 N N . VAL A 1 104 ? -23.113 12.028 19.256 1.00 95.56 104 VAL A N 1
ATOM 753 C CA . VAL A 1 104 ? -22.514 11.321 18.114 1.00 95.56 104 VAL A CA 1
ATOM 754 C C . VAL A 1 104 ? -23.170 11.785 16.813 1.00 95.56 104 VAL A C 1
ATOM 756 O O . VAL A 1 104 ? -24.397 11.854 16.721 1.00 95.56 104 VAL A O 1
ATOM 759 N N . GLU A 1 105 ? -22.365 12.107 15.801 1.00 95.25 105 GLU A N 1
ATOM 760 C CA . GLU A 1 105 ? -22.858 12.488 14.474 1.00 95.25 105 GLU A CA 1
ATOM 761 C C . GLU A 1 105 ? -23.414 11.267 13.725 1.00 95.25 105 GLU A C 1
ATOM 763 O O . GLU A 1 105 ? -22.723 10.260 13.563 1.00 95.25 105 GLU A O 1
ATOM 768 N N . LYS A 1 106 ? -24.657 11.351 13.233 1.00 96.31 106 LYS A N 1
ATOM 769 C CA . LYS A 1 106 ? -25.336 10.233 12.555 1.00 96.31 106 LYS A CA 1
ATOM 770 C C . LYS A 1 106 ? -24.569 9.772 11.316 1.00 96.31 106 LYS A C 1
ATOM 772 O O . LYS A 1 106 ? -24.426 8.580 11.077 1.00 96.31 106 LYS A O 1
ATOM 777 N N . GLU A 1 107 ? -24.060 10.712 10.533 1.00 95.44 107 GLU A N 1
ATOM 778 C CA . GLU A 1 107 ? -23.302 10.436 9.319 1.00 95.44 107 GLU A CA 1
ATOM 779 C C . GLU A 1 107 ? -21.989 9.706 9.615 1.00 95.44 107 GLU A C 1
ATOM 781 O O . GLU A 1 107 ? -21.567 8.888 8.804 1.00 95.44 107 GLU A O 1
ATOM 786 N N . LEU A 1 108 ? -21.366 9.949 10.773 1.00 95.69 108 LEU A N 1
ATOM 787 C CA . LEU A 1 108 ? -20.175 9.215 11.191 1.00 95.69 108 LEU A CA 1
ATOM 788 C C . LEU A 1 108 ? -20.515 7.760 11.548 1.00 95.69 108 LEU A C 1
ATOM 790 O O . LEU A 1 108 ? -19.776 6.855 11.170 1.00 95.69 108 LEU A O 1
ATOM 794 N N . VAL A 1 109 ? -21.660 7.524 12.197 1.00 97.31 109 VAL A N 1
ATOM 795 C CA . VAL A 1 109 ? -22.172 6.166 12.464 1.00 97.31 109 VAL A CA 1
ATOM 796 C C . VAL A 1 109 ? -22.412 5.410 11.158 1.00 97.31 109 VAL A C 1
ATOM 798 O O . VAL A 1 109 ? -21.966 4.273 11.016 1.00 97.31 109 VAL A O 1
ATOM 801 N N . GLU A 1 110 ? -23.062 6.049 10.181 1.00 97.38 110 GLU A N 1
ATOM 802 C CA . GLU A 1 110 ? -23.277 5.455 8.855 1.00 97.38 110 GLU A CA 1
ATOM 803 C C . GLU A 1 110 ? -21.948 5.216 8.120 1.00 97.38 110 GLU A C 1
ATOM 805 O O . GLU A 1 110 ? -21.783 4.186 7.468 1.00 97.38 110 GLU A O 1
ATOM 810 N N . ALA A 1 111 ? -20.964 6.111 8.262 1.00 96.50 111 ALA A N 1
ATOM 811 C CA . ALA A 1 111 ? -19.644 5.934 7.664 1.00 96.50 111 ALA A CA 1
ATOM 812 C C . ALA A 1 111 ? -18.924 4.686 8.203 1.00 96.50 111 ALA A C 1
ATOM 814 O O . ALA A 1 111 ? -18.426 3.875 7.418 1.00 96.50 111 ALA A O 1
ATOM 815 N N . VAL A 1 112 ? -18.894 4.513 9.530 1.00 96.75 112 VAL A N 1
ATOM 816 C CA . VAL A 1 112 ? -18.275 3.347 10.181 1.00 96.75 112 VAL A CA 1
ATOM 817 C C . VAL A 1 112 ? -19.036 2.068 9.825 1.00 96.75 112 VAL A C 1
ATOM 819 O O . VAL A 1 112 ? -18.410 1.096 9.408 1.00 96.75 112 VAL A O 1
ATOM 822 N N . GLY A 1 113 ? -20.372 2.086 9.866 1.00 96.44 113 GLY A N 1
ATOM 823 C CA . GLY A 1 113 ? -21.191 0.925 9.502 1.00 96.44 113 GLY A CA 1
ATOM 824 C C . GLY A 1 113 ? -21.003 0.481 8.045 1.00 96.44 113 GLY A C 1
ATOM 825 O O . GLY A 1 113 ? -20.880 -0.709 7.763 1.00 96.44 113 GLY A O 1
ATOM 826 N N . GLN A 1 114 ? -20.901 1.419 7.096 1.00 97.56 114 GLN A N 1
ATOM 827 C CA . GLN A 1 114 ? -20.601 1.090 5.695 1.00 97.56 114 GLN A CA 1
ATOM 828 C C . GLN A 1 114 ? -19.187 0.511 5.522 1.00 97.56 114 GLN A C 1
ATOM 830 O O . GLN A 1 114 ? -18.983 -0.377 4.694 1.00 97.56 114 GLN A O 1
ATOM 835 N N . ALA A 1 115 ? -18.206 0.972 6.305 1.00 96.81 115 ALA A N 1
ATOM 836 C CA . ALA A 1 115 ? -16.860 0.402 6.286 1.00 96.81 115 ALA A CA 1
ATOM 837 C C . ALA A 1 115 ? -16.852 -1.047 6.803 1.00 96.81 115 ALA A C 1
ATOM 839 O O . ALA A 1 115 ? -16.240 -1.909 6.174 1.00 96.81 115 ALA A O 1
ATOM 840 N N . GLU A 1 116 ? -17.581 -1.333 7.888 1.00 95.38 116 GLU A N 1
ATOM 841 C CA . GLU A 1 116 ? -17.767 -2.689 8.431 1.00 95.38 116 GLU A CA 1
ATOM 842 C C . GLU A 1 116 ? -18.388 -3.629 7.389 1.00 95.38 116 GLU A C 1
ATOM 844 O O . GLU A 1 116 ? -17.842 -4.701 7.119 1.00 95.38 116 GLU A O 1
ATOM 849 N N . VAL A 1 117 ? -19.462 -3.191 6.717 1.00 96.62 117 VAL A N 1
ATOM 850 C CA . VAL A 1 117 ? -20.078 -3.933 5.603 1.00 96.62 117 VAL A CA 1
ATOM 851 C C . VAL A 1 117 ? -19.067 -4.180 4.479 1.00 96.62 117 VAL A C 1
ATOM 853 O O . VAL A 1 117 ? -18.985 -5.292 3.954 1.00 96.62 117 VAL A O 1
ATOM 856 N N . GLY A 1 118 ? -18.259 -3.175 4.129 1.00 97.00 118 GLY A N 1
ATOM 857 C CA . GLY A 1 118 ? -17.191 -3.307 3.138 1.00 97.00 118 GLY A CA 1
ATOM 858 C C . GLY A 1 118 ? -16.150 -4.362 3.520 1.00 97.00 118 GLY A C 1
ATOM 859 O O . GLY A 1 118 ? -15.776 -5.183 2.680 1.00 97.00 118 GLY A O 1
ATOM 860 N N . HIS A 1 119 ? -15.732 -4.399 4.788 1.00 95.81 119 HIS A N 1
ATOM 861 C CA . HIS A 1 119 ? -14.811 -5.413 5.302 1.00 95.81 119 HIS A CA 1
ATOM 862 C C . HIS A 1 119 ? -15.409 -6.819 5.232 1.00 95.81 119 HIS A C 1
ATOM 864 O O . HIS A 1 119 ? -14.743 -7.734 4.746 1.00 95.81 119 HIS A O 1
ATOM 870 N N . SER A 1 120 ? -16.671 -6.990 5.638 1.00 95.50 120 SER A N 1
ATOM 871 C CA . SER A 1 120 ? -17.362 -8.280 5.538 1.00 95.50 120 SER A CA 1
ATOM 872 C C . SER A 1 120 ? -17.488 -8.753 4.088 1.00 95.50 120 SER A C 1
ATOM 874 O O . SER A 1 120 ? -17.198 -9.910 3.797 1.00 95.50 120 SER A O 1
ATOM 876 N N . LEU A 1 121 ? -17.860 -7.863 3.161 1.00 97.25 121 LEU A N 1
ATOM 877 C CA . LEU A 1 121 ? -17.984 -8.183 1.734 1.00 97.25 121 LEU A CA 1
ATOM 878 C C . LEU A 1 121 ? -16.634 -8.533 1.093 1.00 97.25 121 LEU A C 1
ATOM 880 O O . LEU A 1 121 ? -16.561 -9.454 0.280 1.00 97.25 121 LEU A O 1
ATOM 884 N N . ALA A 1 122 ? -15.562 -7.833 1.471 1.00 96.44 122 ALA A N 1
ATOM 885 C CA . ALA A 1 122 ? -14.214 -8.145 1.006 1.00 96.44 122 ALA A CA 1
ATOM 886 C C . ALA A 1 122 ? -13.749 -9.520 1.511 1.00 96.44 122 ALA A C 1
ATOM 888 O O . ALA A 1 122 ? -13.186 -10.289 0.735 1.00 96.44 122 ALA A O 1
ATOM 889 N N . ALA A 1 123 ? -14.039 -9.855 2.774 1.00 95.38 123 ALA A N 1
ATOM 890 C CA . ALA A 1 123 ? -13.678 -11.140 3.374 1.00 95.38 123 ALA A CA 1
ATOM 891 C C . ALA A 1 123 ? -14.363 -12.339 2.694 1.00 95.38 123 ALA A C 1
ATOM 893 O O . ALA A 1 123 ? -13.756 -13.398 2.576 1.00 95.38 123 ALA A O 1
ATOM 894 N N . VAL A 1 124 ? -15.593 -12.171 2.193 1.00 97.38 124 VAL A N 1
ATOM 895 C CA . VAL A 1 124 ? -16.316 -13.212 1.432 1.00 97.38 124 VAL A CA 1
ATOM 896 C C . VAL A 1 124 ? -16.044 -13.169 -0.079 1.00 97.38 124 VAL A C 1
ATOM 898 O O . VAL A 1 124 ? -16.780 -13.774 -0.856 1.00 97.38 124 VAL A O 1
ATOM 901 N N . GLY A 1 125 ? -15.022 -12.431 -0.526 1.00 96.19 125 GLY A N 1
ATOM 902 C CA . GLY A 1 125 ? -14.615 -12.405 -1.933 1.00 96.19 125 GLY A CA 1
ATOM 903 C C . GLY A 1 125 ? -15.572 -11.652 -2.865 1.00 96.19 125 GLY A C 1
ATOM 904 O O . GLY A 1 125 ? -15.639 -11.964 -4.051 1.00 96.19 125 GLY A O 1
ATOM 905 N N . ARG A 1 126 ? -16.307 -10.646 -2.364 1.00 97.88 126 ARG A N 1
ATOM 906 C CA . ARG A 1 126 ? -17.202 -9.781 -3.161 1.00 97.88 126 ARG A CA 1
ATOM 907 C C . ARG A 1 126 ? -16.616 -8.371 -3.346 1.00 97.88 126 ARG A C 1
ATOM 909 O O . ARG A 1 126 ? -17.146 -7.406 -2.788 1.00 97.88 126 ARG A O 1
ATOM 916 N N . PRO A 1 127 ? -15.539 -8.201 -4.140 1.00 97.38 127 PRO A N 1
ATOM 917 C CA . PRO A 1 127 ? -14.788 -6.946 -4.198 1.00 97.38 127 PRO A CA 1
ATOM 918 C C . PRO A 1 127 ? -15.598 -5.770 -4.765 1.00 97.38 127 PRO A C 1
ATOM 920 O O . PRO A 1 127 ? -15.435 -4.641 -4.311 1.00 97.38 127 PRO A O 1
ATOM 923 N N . VAL A 1 128 ? -16.509 -6.005 -5.716 1.00 97.81 128 VAL A N 1
ATOM 924 C CA . VAL A 1 128 ? -17.333 -4.932 -6.306 1.00 97.81 128 VAL A CA 1
ATOM 925 C C . VAL A 1 128 ? -18.291 -4.332 -5.275 1.00 97.81 128 VAL A C 1
ATOM 927 O O . VAL A 1 128 ? -18.420 -3.112 -5.178 1.00 97.81 128 VAL A O 1
ATOM 930 N N . ASP A 1 129 ? -18.951 -5.176 -4.485 1.00 98.06 129 ASP A N 1
ATOM 931 C CA . ASP A 1 129 ? -19.892 -4.712 -3.465 1.00 98.06 129 ASP A CA 1
ATOM 932 C C . ASP A 1 129 ? -19.155 -4.114 -2.264 1.00 98.06 129 ASP A C 1
ATOM 934 O O . ASP A 1 129 ? -19.575 -3.078 -1.747 1.00 98.06 129 ASP A O 1
ATOM 938 N N . ALA A 1 130 ? -18.007 -4.690 -1.887 1.00 98.00 130 ALA A N 1
ATOM 939 C CA . ALA A 1 130 ? -17.116 -4.102 -0.891 1.00 98.00 130 ALA A CA 1
ATOM 940 C C . ALA A 1 130 ? -16.698 -2.680 -1.287 1.00 98.00 130 ALA A C 1
ATOM 942 O O . ALA A 1 130 ? -16.778 -1.755 -0.480 1.00 98.00 130 ALA A O 1
ATOM 943 N N . LEU A 1 131 ? -16.329 -2.474 -2.556 1.00 97.88 131 LEU A N 1
ATOM 944 C CA . LEU A 1 131 ? -15.957 -1.159 -3.065 1.00 97.88 131 LEU A CA 1
ATOM 945 C C . LEU A 1 131 ? -17.116 -0.154 -2.997 1.00 97.88 131 LEU A C 1
ATOM 947 O O . LEU A 1 131 ? -16.896 1.001 -2.630 1.00 97.88 131 LEU A O 1
ATOM 951 N N . LYS A 1 132 ? -18.349 -0.570 -3.321 1.00 97.94 132 LYS A N 1
ATOM 952 C CA . LYS A 1 132 ? -19.539 0.288 -3.171 1.00 97.94 132 LYS A CA 1
ATOM 953 C C . LYS A 1 132 ? -19.720 0.729 -1.717 1.00 97.94 132 LYS A C 1
ATOM 955 O O . LYS A 1 132 ? -19.914 1.920 -1.478 1.00 97.94 132 LYS A O 1
ATOM 960 N N . ALA A 1 133 ? -19.594 -0.197 -0.768 1.00 97.88 133 ALA A N 1
ATOM 961 C CA . ALA A 1 133 ? -19.697 0.097 0.659 1.00 97.88 133 ALA A CA 1
ATOM 962 C C . ALA A 1 133 ? -18.579 1.049 1.129 1.00 97.88 133 ALA A C 1
ATOM 964 O O . ALA A 1 133 ? -18.860 2.078 1.741 1.00 97.88 133 ALA A O 1
ATOM 965 N N . TYR A 1 134 ? -17.321 0.808 0.736 1.00 98.12 134 TYR A N 1
ATOM 966 C CA . TYR A 1 134 ? -16.208 1.716 1.046 1.00 98.12 134 TYR A CA 1
ATOM 967 C C . TYR A 1 134 ? -16.380 3.113 0.432 1.00 98.12 134 TYR A C 1
ATOM 969 O O . TYR A 1 134 ? -16.019 4.111 1.057 1.00 98.12 134 TYR A O 1
ATOM 977 N N . ASN A 1 135 ? -16.950 3.221 -0.772 1.00 97.06 135 ASN A N 1
ATOM 978 C CA . ASN A 1 135 ? -17.283 4.514 -1.375 1.00 97.06 135 ASN A CA 1
ATOM 979 C C . ASN A 1 135 ? -18.399 5.232 -0.606 1.00 97.06 135 ASN A C 1
ATOM 981 O O . ASN A 1 135 ? -18.316 6.450 -0.426 1.00 97.06 135 ASN A O 1
ATOM 985 N N . GLY A 1 136 ? -19.401 4.499 -0.110 1.00 96.75 136 GLY A N 1
ATOM 986 C CA . GLY A 1 136 ? -20.424 5.034 0.790 1.00 96.75 136 GLY A CA 1
ATOM 987 C C . GLY A 1 136 ? -19.807 5.566 2.084 1.00 96.75 136 GLY A C 1
ATOM 988 O O . GLY A 1 136 ? -19.989 6.738 2.412 1.00 96.75 136 GLY A O 1
ATOM 989 N N . ALA A 1 137 ? -18.987 4.749 2.752 1.00 96.88 137 ALA A N 1
ATOM 990 C CA . ALA A 1 137 ? -18.263 5.117 3.969 1.00 96.88 137 ALA A CA 1
ATOM 991 C C . ALA A 1 137 ? -17.424 6.390 3.783 1.00 96.88 137 ALA A C 1
ATOM 993 O O . ALA A 1 137 ? -17.531 7.344 4.556 1.00 96.88 137 ALA A O 1
ATOM 994 N N . PHE A 1 138 ? -16.636 6.441 2.706 1.00 96.12 138 PHE A N 1
ATOM 995 C CA . PHE A 1 138 ? -15.828 7.607 2.368 1.00 96.12 138 PHE A CA 1
ATOM 996 C C . PHE A 1 138 ? -16.681 8.850 2.097 1.00 96.12 138 PHE A C 1
ATOM 998 O O . PHE A 1 138 ? -16.361 9.931 2.584 1.00 96.12 138 PHE A O 1
ATOM 1005 N N . SER A 1 139 ? -17.785 8.709 1.360 1.00 95.00 139 SER A N 1
ATOM 1006 C CA . SER A 1 139 ? -18.682 9.831 1.060 1.00 95.00 139 SER A CA 1
ATOM 1007 C C . SER A 1 139 ? -19.292 10.418 2.333 1.00 95.00 139 SER A C 1
ATOM 1009 O O . SER A 1 139 ? -19.311 11.639 2.502 1.00 95.00 139 SER A O 1
ATOM 1011 N N . HIS A 1 140 ? -19.727 9.566 3.266 1.00 95.44 140 HIS A N 1
ATOM 1012 C CA . HIS A 1 140 ? -20.215 10.015 4.567 1.00 95.44 140 HIS A CA 1
ATOM 1013 C C . HIS A 1 140 ? -19.121 10.737 5.368 1.00 95.44 140 HIS A C 1
ATOM 1015 O O . HIS A 1 140 ? -19.367 11.844 5.847 1.00 95.44 140 HIS A O 1
ATOM 1021 N N . ALA A 1 141 ? -17.899 10.191 5.420 1.00 93.75 141 ALA A N 1
ATOM 1022 C CA . ALA A 1 141 ? -16.754 10.817 6.092 1.00 93.75 141 ALA A CA 1
ATOM 1023 C C . ALA A 1 141 ? -16.380 12.194 5.500 1.00 93.75 141 ALA A C 1
ATOM 1025 O O . ALA A 1 141 ? -16.069 13.140 6.228 1.00 93.75 141 ALA A O 1
ATOM 1026 N N . VAL A 1 142 ? -16.446 12.348 4.174 1.00 91.88 142 VAL A N 1
ATOM 1027 C CA . VAL A 1 142 ? -16.229 13.636 3.493 1.00 91.88 142 VAL A CA 1
ATOM 1028 C C . VAL A 1 142 ? -17.323 14.643 3.861 1.00 91.88 142 VAL A C 1
ATOM 1030 O O . VAL A 1 142 ? -17.018 15.806 4.128 1.00 91.88 142 VAL A O 1
ATOM 1033 N N . ASN A 1 143 ? -18.587 14.217 3.934 1.00 91.19 143 ASN A N 1
ATOM 1034 C CA . ASN A 1 143 ? -19.716 15.103 4.245 1.00 91.19 143 ASN A CA 1
ATOM 1035 C C . ASN A 1 143 ? -19.618 15.719 5.652 1.00 91.19 143 ASN A C 1
ATOM 1037 O O . ASN A 1 143 ? -19.900 16.913 5.833 1.00 91.19 143 ASN A O 1
ATOM 1041 N N . ILE A 1 144 ? -19.127 14.952 6.627 1.00 91.44 144 ILE A N 1
ATOM 1042 C CA . ILE A 1 144 ? -18.821 15.439 7.986 1.00 91.44 144 ILE A CA 1
ATOM 1043 C C . ILE A 1 144 ? -17.466 16.150 8.088 1.00 91.44 144 ILE A C 1
ATOM 1045 O O . ILE A 1 144 ? -17.176 16.814 9.077 1.00 91.44 144 ILE A O 1
ATOM 1049 N N . GLY A 1 145 ? -16.684 16.179 7.007 1.00 90.88 145 GLY A N 1
ATOM 1050 C CA . GLY A 1 145 ? -15.450 16.961 6.921 1.00 90.88 145 GLY A CA 1
ATOM 1051 C C . GLY A 1 145 ? -14.250 16.289 7.577 1.00 90.88 145 GLY A C 1
ATOM 1052 O O . GLY A 1 145 ? -13.296 16.982 7.912 1.00 90.88 145 GLY A O 1
ATOM 1053 N N . LEU A 1 146 ? -14.277 14.959 7.731 1.00 89.00 146 LEU A N 1
ATOM 1054 C CA . LEU A 1 146 ? -13.093 14.199 8.141 1.00 89.00 146 LEU A CA 1
ATOM 1055 C C . LEU A 1 146 ? -12.014 14.180 7.056 1.00 89.00 146 LEU A C 1
ATOM 1057 O O . LEU A 1 146 ? -10.828 14.054 7.356 1.00 89.00 146 LEU A O 1
ATOM 1061 N N . ALA A 1 147 ? -12.417 14.288 5.789 1.00 80.12 147 ALA A N 1
ATOM 1062 C CA . ALA A 1 147 ? -11.486 14.265 4.677 1.00 80.12 147 ALA A CA 1
ATOM 1063 C C . ALA A 1 147 ? -10.622 15.530 4.670 1.00 80.12 147 ALA A C 1
ATOM 1065 O O . ALA A 1 147 ? -11.114 16.649 4.495 1.00 80.12 147 ALA A O 1
ATOM 1066 N N . VAL A 1 148 ? -9.309 15.340 4.800 1.00 71.94 148 VAL A N 1
ATOM 1067 C CA . VAL A 1 148 ? -8.336 16.393 4.511 1.00 71.94 148 VAL A CA 1
ATOM 1068 C C . VAL A 1 148 ? -8.540 16.791 3.055 1.00 71.94 148 VAL A C 1
ATOM 1070 O O . VAL A 1 148 ? -8.566 15.913 2.186 1.00 71.94 148 VAL A O 1
ATOM 1073 N N . GLN A 1 149 ? -8.708 18.094 2.791 1.00 68.12 149 GLN A N 1
ATOM 1074 C CA . GLN A 1 149 ? -8.744 18.613 1.425 1.00 68.12 149 GLN A CA 1
ATOM 1075 C C . GLN A 1 149 ? -7.520 18.078 0.697 1.00 68.12 149 GLN A C 1
ATOM 1077 O O . GLN A 1 149 ? -6.386 18.432 1.031 1.00 68.12 149 GLN A O 1
ATOM 1082 N N . TRP A 1 150 ? -7.761 17.192 -0.264 1.00 57.59 150 TRP A N 1
ATOM 1083 C CA . TRP A 1 150 ? -6.706 16.628 -1.076 1.00 57.59 150 TRP A CA 1
ATOM 1084 C C . TRP A 1 150 ? -6.066 17.786 -1.831 1.00 57.59 150 TRP A C 1
ATOM 1086 O O . TRP A 1 150 ? -6.624 18.314 -2.792 1.00 57.59 150 TRP A O 1
ATOM 1096 N N . ARG A 1 151 ? -4.900 18.232 -1.359 1.00 54.28 151 ARG A N 1
ATOM 1097 C CA . ARG A 1 151 ? -4.069 19.193 -2.078 1.00 54.28 151 ARG A CA 1
ATOM 1098 C C . ARG A 1 151 ? -3.392 18.432 -3.204 1.00 54.28 151 ARG A C 1
ATOM 1100 O O . ARG A 1 151 ? -2.215 18.102 -3.117 1.00 54.28 151 ARG A O 1
ATOM 1107 N N . SER A 1 152 ? -4.154 18.078 -4.233 1.00 47.12 152 SER A N 1
ATOM 1108 C CA . SER A 1 152 ? -3.554 17.640 -5.482 1.00 47.12 152 SER A CA 1
ATOM 1109 C C . SER A 1 152 ? -2.767 18.841 -6.003 1.00 47.12 152 SER A C 1
ATOM 1111 O O . SER A 1 152 ? -3.364 19.842 -6.406 1.00 47.12 152 SER A O 1
ATOM 1113 N N . LEU A 1 153 ? -1.436 18.788 -5.947 1.00 39.31 153 LEU A N 1
ATOM 1114 C CA . LEU A 1 153 ? -0.615 19.646 -6.802 1.00 39.31 153 LEU A CA 1
ATOM 1115 C C . LEU A 1 153 ? -1.003 19.368 -8.275 1.00 39.31 153 LEU A C 1
ATOM 1117 O O . LEU A 1 153 ? -1.498 18.284 -8.586 1.00 39.31 153 LEU A O 1
ATOM 1121 N N . PRO A 1 154 ? -0.942 20.380 -9.150 1.00 51.00 154 PRO A N 1
ATOM 1122 C CA . PRO A 1 154 ? -2.096 20.778 -9.948 1.00 51.00 154 PRO A CA 1
ATOM 1123 C C . PRO A 1 154 ? -2.245 20.014 -11.268 1.00 51.00 154 PRO A C 1
ATOM 1125 O O . PRO A 1 154 ? -1.272 19.791 -11.978 1.00 51.00 154 PRO A O 1
ATOM 1128 N N . ALA A 1 155 ? -3.499 19.784 -11.666 1.00 37.88 155 ALA A N 1
ATOM 1129 C CA . ALA A 1 155 ? -3.923 19.840 -13.066 1.00 37.88 155 ALA A CA 1
ATOM 1130 C C . ALA A 1 155 ? -5.393 20.307 -13.148 1.00 37.88 155 ALA A C 1
ATOM 1132 O O . ALA A 1 155 ? -6.340 19.524 -13.155 1.00 37.88 155 ALA A O 1
ATOM 1133 N N . SER A 1 156 ? -5.548 21.633 -13.103 1.00 36.03 156 SER A N 1
ATOM 1134 C CA . SER A 1 156 ? -6.511 22.458 -13.860 1.00 36.03 156 SER A CA 1
ATOM 1135 C C . SER A 1 156 ? -8.033 22.202 -13.871 1.00 36.03 156 SER A C 1
ATOM 1137 O O . SER A 1 156 ? -8.718 23.058 -14.424 1.00 36.03 156 SER A O 1
ATOM 1139 N N . VAL A 1 157 ? -8.625 21.155 -13.273 1.00 40.19 157 VAL A N 1
ATOM 1140 C CA . VAL A 1 157 ? -10.065 20.865 -13.538 1.00 40.19 157 VAL A CA 1
ATOM 1141 C C . VAL A 1 157 ? -10.975 20.700 -12.313 1.00 40.19 157 VAL A C 1
ATOM 1143 O O . VAL A 1 157 ? -12.188 20.854 -12.435 1.00 40.19 157 VAL A O 1
ATOM 1146 N N . LEU A 1 158 ? -10.464 20.506 -11.098 1.00 40.59 158 LEU A N 1
ATOM 1147 C CA . LEU A 1 158 ? -11.345 20.375 -9.929 1.00 40.59 158 LEU A CA 1
ATOM 1148 C C . LEU A 1 158 ? -11.506 21.711 -9.196 1.00 40.59 158 LEU A C 1
ATOM 1150 O O . LEU A 1 158 ? -10.877 21.959 -8.169 1.00 40.59 158 LEU A O 1
ATOM 1154 N N . ARG A 1 159 ? -12.411 22.567 -9.699 1.00 40.28 159 ARG A N 1
ATOM 1155 C CA . ARG A 1 159 ? -13.047 23.619 -8.883 1.00 40.28 159 ARG A CA 1
ATOM 1156 C C . ARG A 1 159 ? -13.933 22.944 -7.832 1.00 40.28 159 ARG A C 1
ATOM 1158 O O . ARG A 1 159 ? -15.156 22.930 -7.947 1.00 40.28 159 ARG A O 1
ATOM 1165 N N . VAL A 1 160 ? -13.318 22.366 -6.803 1.00 45.50 160 VAL A N 1
ATOM 1166 C CA . VAL A 1 160 ? -14.030 22.034 -5.570 1.00 45.50 160 VAL A CA 1
ATOM 1167 C C . VAL A 1 160 ? -14.468 23.372 -4.994 1.00 45.50 160 VAL A C 1
ATOM 1169 O O . VAL A 1 160 ? -13.639 24.154 -4.530 1.00 45.50 160 VAL A O 1
ATOM 1172 N N . GLN A 1 161 ? -15.764 23.675 -5.107 1.00 48.00 161 GLN A N 1
ATOM 1173 C CA . GLN A 1 161 ? -16.365 24.817 -4.432 1.00 48.00 161 GLN A CA 1
ATOM 1174 C C . GLN A 1 161 ? -15.942 24.745 -2.966 1.00 48.00 161 GLN A C 1
ATOM 1176 O O . GLN A 1 161 ? -16.317 23.812 -2.253 1.00 48.00 161 GLN A O 1
ATOM 1181 N N . GLN A 1 162 ? -15.118 25.701 -2.535 1.00 48.59 162 GLN A N 1
ATOM 1182 C CA . GLN A 1 162 ? -14.763 25.870 -1.136 1.00 48.59 162 GLN A CA 1
ATOM 1183 C C . GLN A 1 162 ? -16.060 26.175 -0.386 1.00 48.59 162 GLN A C 1
ATOM 1185 O O . GLN A 1 162 ? -16.511 27.318 -0.323 1.00 48.59 162 GLN A O 1
ATOM 1190 N N . ARG A 1 163 ? -16.718 25.133 0.136 1.00 54.62 163 ARG A N 1
ATOM 1191 C CA . ARG A 1 163 ? -17.814 25.310 1.083 1.00 54.62 163 ARG A CA 1
ATOM 1192 C C . ARG A 1 163 ? -17.252 26.129 2.239 1.00 54.62 163 ARG A C 1
ATOM 1194 O O . ARG A 1 163 ? -16.184 25.800 2.758 1.00 54.62 163 ARG A O 1
ATOM 1201 N N . ARG A 1 164 ? -17.948 27.218 2.586 1.00 54.03 164 ARG A N 1
ATOM 1202 C CA . ARG A 1 164 ? -17.580 28.098 3.703 1.00 54.03 164 ARG A CA 1
ATOM 1203 C C . ARG A 1 164 ? -17.212 27.234 4.915 1.00 54.03 164 ARG A C 1
ATOM 1205 O O . ARG A 1 164 ? -17.961 26.297 5.204 1.00 54.03 164 ARG A O 1
ATOM 1212 N N . PRO A 1 165 ? -16.092 27.518 5.600 1.00 55.53 165 PRO A N 1
ATOM 1213 C CA . PRO A 1 165 ? -15.665 26.734 6.746 1.00 55.53 165 PRO A CA 1
ATOM 1214 C C . PRO A 1 165 ? -16.710 26.890 7.851 1.00 55.53 165 PRO A C 1
ATOM 1216 O O . PRO A 1 165 ? -16.742 27.884 8.572 1.00 55.53 165 PRO A O 1
ATOM 1219 N N . VAL A 1 166 ? -17.604 25.911 7.968 1.00 65.56 166 VAL A N 1
ATOM 1220 C CA . VAL A 1 166 ? -18.364 25.714 9.199 1.00 65.56 166 VAL A CA 1
ATOM 1221 C C . VAL A 1 166 ? -17.314 25.417 10.265 1.00 65.56 166 VAL A C 1
ATOM 1223 O O . VAL A 1 166 ? -16.459 24.562 10.036 1.00 65.56 166 VAL A O 1
ATOM 1226 N N . LYS A 1 167 ? -17.334 26.148 11.388 1.00 73.12 167 LYS A N 1
ATOM 1227 C CA . LYS A 1 167 ? -16.474 25.877 12.551 1.00 73.12 167 LYS A CA 1
ATOM 1228 C C . LYS A 1 167 ? -16.788 24.467 13.054 1.00 73.12 167 LYS A C 1
ATOM 1230 O O . LYS A 1 167 ? -17.698 24.286 13.856 1.00 73.12 167 LYS A O 1
ATOM 1235 N N . ARG A 1 168 ? -16.103 23.468 12.505 1.00 73.19 168 ARG A N 1
ATOM 1236 C CA . ARG A 1 168 ? -16.226 22.068 12.897 1.00 73.19 168 ARG A CA 1
ATOM 1237 C C . ARG A 1 168 ? -15.166 21.749 13.950 1.00 73.19 168 ARG A C 1
ATOM 1239 O O . ARG A 1 168 ? -14.090 22.355 13.907 1.00 73.19 168 ARG A O 1
ATOM 1246 N N . PRO A 1 169 ? -15.468 20.842 14.893 1.00 78.25 169 PRO A N 1
ATOM 1247 C CA . PRO A 1 169 ? -14.464 20.338 15.818 1.00 78.25 169 PRO A CA 1
ATOM 1248 C C . PRO A 1 169 ? -13.284 19.757 15.031 1.00 78.25 169 PRO A C 1
ATOM 1250 O O . PRO A 1 169 ? -13.445 19.252 13.917 1.00 78.25 169 PRO A O 1
ATOM 1253 N N . ALA A 1 170 ? -12.082 19.886 15.587 1.00 87.06 170 ALA A N 1
ATOM 1254 C CA . ALA A 1 170 ? -10.893 19.329 14.965 1.00 87.06 170 ALA A CA 1
ATOM 1255 C C . ALA A 1 170 ? -11.036 17.802 14.872 1.00 87.06 170 ALA A C 1
ATOM 1257 O O . ALA A 1 170 ? -11.383 17.155 15.855 1.00 87.06 170 ALA A O 1
ATOM 1258 N N . THR A 1 171 ? -10.749 17.233 13.702 1.00 92.38 171 THR A N 1
ATOM 1259 C CA . THR A 1 171 ? -10.768 15.779 13.476 1.00 92.38 171 THR A CA 1
ATOM 1260 C C . THR A 1 171 ? -9.879 15.069 14.493 1.00 92.38 171 THR A C 1
ATOM 1262 O O . THR A 1 171 ? -8.772 15.523 14.728 1.00 92.38 171 THR A O 1
ATOM 1265 N N . THR A 1 172 ? -10.296 13.982 15.133 1.00 94.06 172 THR A N 1
ATOM 1266 C CA . THR A 1 172 ? -9.438 13.317 16.135 1.00 94.06 172 THR A CA 1
ATOM 1267 C C . THR A 1 172 ? -8.366 12.447 15.464 1.00 94.06 172 THR A C 1
ATOM 1269 O O . THR A 1 172 ? -8.511 12.031 14.312 1.00 94.06 172 THR A O 1
ATOM 1272 N N . ALA A 1 173 ? -7.271 12.126 16.168 1.00 94.31 173 ALA A N 1
ATOM 1273 C CA . ALA A 1 173 ? -6.252 11.206 15.646 1.00 94.31 173 ALA A CA 1
ATOM 1274 C C . ALA A 1 173 ? -6.834 9.814 15.328 1.00 94.31 173 ALA A C 1
ATOM 1276 O O . ALA A 1 173 ? -6.455 9.206 14.327 1.00 94.31 173 ALA A O 1
ATOM 1277 N N . ALA A 1 174 ? -7.804 9.347 16.124 1.00 94.81 174 ALA A N 1
ATOM 1278 C CA . ALA A 1 174 ? -8.522 8.095 15.888 1.00 94.81 174 ALA A CA 1
ATOM 1279 C C . ALA A 1 174 ? -9.359 8.137 14.600 1.00 94.81 174 ALA A C 1
ATOM 1281 O O . ALA A 1 174 ? -9.311 7.198 13.808 1.00 94.81 174 ALA A O 1
ATOM 1282 N N . GLN A 1 175 ? -10.065 9.243 14.343 1.00 95.75 175 GLN A N 1
ATOM 1283 C CA . GLN A 1 175 ? -10.813 9.438 13.096 1.00 95.75 175 GLN A CA 1
ATOM 1284 C C . GLN A 1 175 ? -9.889 9.470 11.872 1.00 95.75 175 GLN A C 1
ATOM 1286 O O . GLN A 1 175 ? -10.201 8.858 10.850 1.00 95.75 175 GLN A O 1
ATOM 1291 N N . VAL A 1 176 ? -8.731 10.134 11.974 1.00 95.25 176 VAL A N 1
ATOM 1292 C CA . VAL A 1 176 ? -7.718 10.149 10.902 1.00 95.25 176 VAL A CA 1
ATOM 1293 C C . VAL A 1 176 ? -7.141 8.751 10.668 1.00 95.25 176 VAL A C 1
ATOM 1295 O O . VAL A 1 176 ? -7.021 8.327 9.519 1.00 95.25 176 VAL A O 1
ATOM 1298 N N . ALA A 1 177 ? -6.827 8.014 11.736 1.00 95.75 177 ALA A N 1
ATOM 1299 C CA . ALA A 1 177 ? -6.327 6.644 11.651 1.00 95.75 177 ALA A CA 1
ATOM 1300 C C . ALA A 1 177 ? -7.346 5.704 10.985 1.00 95.75 177 ALA A C 1
ATOM 1302 O O . ALA A 1 177 ? -6.988 4.951 10.079 1.00 95.75 177 ALA A O 1
ATOM 1303 N N . TRP A 1 178 ? -8.620 5.789 11.374 1.00 96.50 178 TRP A N 1
ATOM 1304 C CA . TRP A 1 178 ? -9.705 5.028 10.752 1.00 96.50 178 TRP A CA 1
ATOM 1305 C C . TRP A 1 178 ? -9.874 5.368 9.271 1.00 96.50 178 TRP A C 1
ATOM 1307 O O . TRP A 1 178 ? -9.950 4.466 8.438 1.00 96.50 178 TRP A O 1
ATOM 1317 N N . LEU A 1 179 ? -9.858 6.656 8.914 1.00 96.69 179 LEU A N 1
ATOM 1318 C CA . LEU A 1 179 ? -9.976 7.068 7.518 1.00 96.69 179 LEU A CA 1
ATOM 1319 C C . LEU A 1 179 ? -8.794 6.548 6.685 1.00 96.69 179 LEU A C 1
ATOM 1321 O O . LEU A 1 179 ? -8.998 6.074 5.571 1.00 96.69 179 LEU A O 1
ATOM 1325 N N . ALA A 1 180 ? -7.571 6.565 7.225 1.00 96.38 180 ALA A N 1
ATOM 1326 C CA . ALA A 1 180 ? -6.408 5.984 6.556 1.00 96.38 180 ALA A CA 1
ATOM 1327 C C . ALA A 1 180 ? -6.562 4.466 6.339 1.00 96.38 180 ALA A C 1
ATOM 1329 O O . ALA A 1 180 ? -6.295 3.975 5.241 1.00 96.38 180 ALA A O 1
ATOM 1330 N N . GLN A 1 181 ? -7.060 3.724 7.334 1.00 96.88 181 GLN A N 1
ATOM 1331 C CA . GLN A 1 181 ? -7.351 2.291 7.196 1.00 96.88 181 GLN A CA 1
ATOM 1332 C C . GLN A 1 181 ? -8.439 2.013 6.151 1.00 96.88 181 GLN A C 1
ATOM 1334 O O . GLN A 1 181 ? -8.290 1.090 5.346 1.00 96.88 181 GLN A O 1
ATOM 1339 N N . LEU A 1 182 ? -9.493 2.836 6.106 1.00 97.38 182 LEU A N 1
ATOM 1340 C CA . LEU A 1 182 ? -10.533 2.758 5.079 1.00 97.38 182 LEU A CA 1
ATOM 1341 C C . LEU A 1 182 ? -9.932 2.919 3.674 1.00 97.38 182 LEU A C 1
ATOM 1343 O O . LEU A 1 182 ? -10.267 2.157 2.768 1.00 97.38 182 LEU A O 1
ATOM 1347 N N . MET A 1 183 ? -9.013 3.873 3.490 1.00 97.88 183 MET A N 1
ATOM 1348 C CA . MET A 1 183 ? -8.328 4.086 2.209 1.00 97.88 183 MET A CA 1
ATOM 1349 C C . MET A 1 183 ? -7.410 2.922 1.839 1.00 97.88 183 MET A C 1
ATOM 1351 O O . MET A 1 183 ? -7.401 2.495 0.687 1.00 97.88 183 MET A O 1
ATOM 1355 N N . VAL A 1 184 ? -6.704 2.331 2.806 1.00 97.81 184 VAL A N 1
ATOM 1356 C CA . VAL A 1 184 ? -5.918 1.110 2.571 1.00 97.81 184 VAL A CA 1
ATOM 1357 C C . VAL A 1 184 ? -6.816 -0.050 2.128 1.00 97.81 184 VAL A C 1
ATOM 1359 O O . VAL A 1 184 ? -6.501 -0.735 1.153 1.00 97.81 184 VAL A O 1
ATOM 1362 N N . ALA A 1 185 ? -7.950 -0.266 2.796 1.00 97.81 185 ALA A N 1
ATOM 1363 C CA . ALA A 1 185 ? -8.892 -1.329 2.448 1.00 97.81 185 ALA A CA 1
ATOM 1364 C C . ALA A 1 185 ? -9.514 -1.123 1.057 1.00 97.81 185 ALA A C 1
ATOM 1366 O O . ALA A 1 185 ? -9.592 -2.061 0.251 1.00 97.81 185 ALA A O 1
ATOM 1367 N N . ARG A 1 186 ? -9.882 0.121 0.733 1.00 97.94 186 ARG A N 1
ATOM 1368 C CA . ARG A 1 186 ? -10.377 0.495 -0.594 1.00 97.94 186 ARG A CA 1
ATOM 1369 C C . ARG A 1 186 ? -9.311 0.282 -1.672 1.00 97.94 186 ARG A C 1
ATOM 1371 O O . ARG A 1 186 ? -9.593 -0.363 -2.682 1.00 97.94 186 ARG A O 1
ATOM 1378 N N . SER A 1 187 ? -8.071 0.694 -1.407 1.00 98.00 187 SER A N 1
ATOM 1379 C CA . SER A 1 187 ? -6.920 0.467 -2.287 1.00 98.00 187 SER A CA 1
ATOM 1380 C C . SER A 1 187 ? -6.698 -1.020 -2.579 1.00 98.00 187 SER A C 1
ATOM 1382 O O . SER A 1 187 ? -6.498 -1.393 -3.736 1.00 98.00 187 SER A O 1
ATOM 1384 N N . ARG A 1 188 ? -6.754 -1.893 -1.561 1.00 97.81 188 ARG A N 1
ATOM 1385 C CA . ARG A 1 188 ? -6.630 -3.355 -1.741 1.00 97.81 188 ARG A CA 1
ATOM 1386 C C . ARG A 1 188 ? -7.721 -3.906 -2.650 1.00 97.81 188 ARG A C 1
ATOM 1388 O O . ARG A 1 188 ? -7.432 -4.664 -3.571 1.00 97.81 188 ARG A O 1
ATOM 1395 N N . THR A 1 189 ? -8.954 -3.461 -2.435 1.00 97.81 189 THR A N 1
ATOM 1396 C CA . THR A 1 189 ? -10.104 -3.864 -3.251 1.00 97.81 189 THR A CA 1
ATOM 1397 C C . THR A 1 189 ? -9.923 -3.449 -4.712 1.00 97.81 189 THR A C 1
ATOM 1399 O O . THR A 1 189 ? -10.153 -4.253 -5.612 1.00 97.81 189 THR A O 1
ATOM 1402 N N . TYR A 1 190 ? -9.427 -2.235 -4.968 1.00 98.00 190 TYR A N 1
ATOM 1403 C CA . TYR A 1 190 ? -9.080 -1.803 -6.321 1.00 98.00 190 TYR A CA 1
ATOM 1404 C C . TYR A 1 190 ? -7.957 -2.637 -6.954 1.00 98.00 190 TYR A C 1
ATOM 1406 O O . TYR A 1 190 ? -8.051 -2.951 -8.138 1.00 98.00 190 TYR A O 1
ATOM 1414 N N . SER A 1 191 ? -6.923 -3.045 -6.210 1.00 96.56 191 SER A N 1
ATOM 1415 C CA . SER A 1 191 ? -5.902 -3.952 -6.761 1.00 96.56 191 SER A CA 1
ATOM 1416 C C . SER A 1 191 ? -6.473 -5.312 -7.151 1.00 96.56 191 SER A C 1
ATOM 1418 O O . SER A 1 191 ? -6.137 -5.799 -8.227 1.00 96.56 191 SER A O 1
ATOM 1420 N N . LEU A 1 192 ? -7.368 -5.888 -6.341 1.00 96.31 192 LEU A N 1
ATOM 1421 C CA . LEU A 1 192 ? -8.058 -7.136 -6.689 1.00 96.31 192 LEU A CA 1
ATOM 1422 C C . LEU A 1 192 ? -8.883 -6.977 -7.974 1.00 96.31 192 LEU A C 1
ATOM 1424 O O . LEU A 1 192 ? -8.783 -7.792 -8.886 1.00 96.31 192 LEU A O 1
ATOM 1428 N N . LEU A 1 193 ? -9.645 -5.888 -8.097 1.00 96.69 193 LEU A N 1
ATOM 1429 C CA . LEU A 1 193 ? -10.409 -5.598 -9.317 1.00 96.69 193 LEU A CA 1
ATOM 1430 C C . LEU A 1 193 ? -9.497 -5.355 -10.529 1.00 96.69 193 LEU A C 1
ATOM 1432 O O . LEU A 1 193 ? -9.831 -5.742 -11.647 1.00 96.69 193 LEU A O 1
ATOM 1436 N N . SER A 1 194 ? -8.322 -4.754 -10.327 1.00 96.31 194 SER A N 1
ATOM 1437 C CA . SER A 1 194 ? -7.337 -4.566 -11.395 1.00 96.31 194 SER A CA 1
ATOM 1438 C C . SER A 1 194 ? -6.826 -5.895 -11.947 1.00 96.31 194 SER A C 1
ATOM 1440 O O . SER A 1 194 ? -6.636 -6.002 -13.156 1.00 96.31 194 SER A O 1
ATOM 1442 N N . GLN A 1 195 ? -6.632 -6.905 -11.094 1.00 94.50 195 GLN A N 1
ATOM 1443 C CA . GLN A 1 195 ? -6.269 -8.262 -11.526 1.00 94.50 195 GLN A CA 1
ATOM 1444 C C . GLN A 1 195 ? -7.397 -8.924 -12.336 1.00 94.50 195 GLN A C 1
ATOM 1446 O O . GLN A 1 195 ? -7.134 -9.759 -13.192 1.00 94.50 195 GLN A O 1
ATOM 1451 N N . GLN A 1 196 ? -8.645 -8.494 -12.131 1.00 96.44 196 GLN A N 1
ATOM 1452 C CA . GLN A 1 196 ? -9.824 -8.914 -12.898 1.00 96.44 196 GLN A CA 1
ATOM 1453 C C . GLN A 1 196 ? -10.055 -8.075 -14.172 1.00 96.44 196 GLN A C 1
ATOM 1455 O O . GLN A 1 196 ? -11.126 -8.142 -14.770 1.00 96.44 196 GLN A O 1
ATOM 1460 N N . GLY A 1 197 ? -9.087 -7.247 -14.585 1.00 95.88 197 GLY A N 1
ATOM 1461 C CA . GLY A 1 197 ? -9.161 -6.464 -15.823 1.00 95.88 197 GLY A CA 1
ATOM 1462 C C . GLY A 1 197 ? -9.904 -5.127 -15.714 1.00 95.88 197 GLY A C 1
ATOM 1463 O O . GLY A 1 197 ? -10.192 -4.505 -16.738 1.00 95.88 197 GLY A O 1
ATOM 1464 N N . TRP A 1 198 ? -10.208 -4.637 -14.505 1.00 96.50 198 TRP A N 1
ATOM 1465 C CA . TRP A 1 198 ? -10.855 -3.331 -14.346 1.00 96.50 198 TRP A CA 1
ATOM 1466 C C . TRP A 1 198 ? -9.903 -2.186 -14.710 1.00 96.50 198 TRP A C 1
ATOM 1468 O O . TRP A 1 198 ? -8.969 -1.849 -13.976 1.00 96.50 198 TRP A O 1
ATOM 1478 N N . VAL A 1 199 ? -10.179 -1.539 -15.844 1.00 91.25 199 VAL A N 1
ATOM 1479 C CA . VAL A 1 199 ? -9.400 -0.400 -16.343 1.00 91.25 199 VAL A CA 1
ATOM 1480 C C . VAL A 1 199 ? -9.415 0.734 -15.311 1.00 91.25 199 VAL A C 1
ATOM 1482 O O . VAL A 1 199 ? -10.457 1.074 -14.755 1.00 91.25 199 VAL A O 1
ATOM 1485 N N . ARG A 1 200 ? -8.253 1.351 -15.063 1.00 93.56 200 ARG A N 1
ATOM 1486 C CA . ARG A 1 200 ? -8.014 2.405 -14.049 1.00 93.56 200 ARG A CA 1
ATOM 1487 C C . ARG A 1 200 ? -8.063 1.958 -12.584 1.00 93.56 200 ARG A C 1
ATOM 1489 O O . ARG A 1 200 ? -7.727 2.776 -11.731 1.00 93.56 200 ARG A O 1
ATOM 1496 N N . ALA A 1 201 ? -8.411 0.710 -12.265 1.00 94.94 201 ALA A N 1
ATOM 1497 C CA . ALA A 1 201 ? -8.446 0.259 -10.872 1.00 94.94 201 ALA A CA 1
ATOM 1498 C C . ALA A 1 201 ? -7.056 0.337 -10.213 1.00 94.94 201 ALA A C 1
ATOM 1500 O O . ALA A 1 201 ? -6.943 0.846 -9.104 1.00 94.94 201 ALA A O 1
ATOM 1501 N N . SER A 1 202 ? -5.984 -0.026 -10.926 1.00 94.50 202 SER A N 1
ATOM 1502 C CA . SER A 1 202 ? -4.604 0.146 -10.439 1.00 94.50 202 SER A CA 1
ATOM 1503 C C . SER A 1 202 ? -4.257 1.613 -10.113 1.00 94.50 202 SER A C 1
ATOM 1505 O O . SER A 1 202 ? -3.725 1.900 -9.042 1.00 94.50 202 SER A O 1
ATOM 1507 N N . GLN A 1 203 ? -4.655 2.564 -10.969 1.00 95.00 203 GLN A N 1
ATOM 1508 C CA . GLN A 1 203 ? -4.445 3.995 -10.717 1.00 95.00 203 GLN A CA 1
ATOM 1509 C C . GLN A 1 203 ? -5.228 4.483 -9.486 1.00 95.00 203 GLN A C 1
ATOM 1511 O O . GLN A 1 203 ? -4.684 5.212 -8.661 1.00 95.00 203 GLN A O 1
ATOM 1516 N N . ARG A 1 204 ? -6.486 4.050 -9.320 1.00 96.38 204 ARG A N 1
ATOM 1517 C CA . ARG A 1 204 ? -7.293 4.371 -8.128 1.00 96.38 204 ARG A CA 1
ATOM 1518 C C . ARG A 1 204 ? -6.718 3.756 -6.854 1.00 96.38 204 ARG A C 1
ATOM 1520 O O . ARG A 1 204 ? -6.718 4.408 -5.815 1.00 96.38 204 ARG A O 1
ATOM 1527 N N . ALA A 1 205 ? -6.189 2.534 -6.935 1.00 96.56 205 ALA A N 1
ATOM 1528 C CA . ALA A 1 205 ? -5.511 1.893 -5.814 1.00 96.56 205 ALA A CA 1
ATOM 1529 C C . ALA A 1 205 ? -4.308 2.720 -5.343 1.00 96.56 205 ALA A C 1
ATOM 1531 O O . ALA A 1 205 ? -4.125 2.887 -4.135 1.00 96.56 205 ALA A O 1
ATOM 1532 N N . LEU A 1 206 ? -3.521 3.248 -6.287 1.00 96.06 206 LEU A N 1
ATOM 1533 C CA . LEU A 1 206 ? -2.382 4.113 -5.996 1.00 96.06 206 LEU A CA 1
ATOM 1534 C C . LEU A 1 206 ? -2.815 5.440 -5.360 1.00 96.06 206 LEU A C 1
ATOM 1536 O O . LEU A 1 206 ? -2.247 5.834 -4.344 1.00 96.06 206 LEU A O 1
ATOM 1540 N N . GLU A 1 207 ? -3.830 6.104 -5.920 1.00 95.62 207 GLU A N 1
ATOM 1541 C CA . GLU A 1 207 ? -4.395 7.341 -5.359 1.00 95.62 207 GLU A CA 1
ATOM 1542 C C . GLU A 1 207 ? -4.820 7.132 -3.895 1.00 95.62 207 GLU A C 1
ATOM 1544 O O . GLU A 1 207 ? -4.400 7.878 -3.009 1.00 95.62 207 GLU A O 1
ATOM 1549 N N . ASP A 1 208 ? -5.582 6.074 -3.615 1.00 96.38 208 ASP A N 1
ATOM 1550 C CA . ASP A 1 208 ? -6.037 5.747 -2.261 1.00 96.38 208 ASP A CA 1
ATOM 1551 C C . ASP A 1 208 ? -4.878 5.491 -1.290 1.00 96.38 208 ASP A C 1
ATOM 1553 O O . ASP A 1 208 ? -4.911 5.943 -0.144 1.00 96.38 208 ASP A O 1
ATOM 1557 N N . ALA A 1 209 ? -3.834 4.791 -1.739 1.00 96.94 209 ALA A N 1
ATOM 1558 C CA . ALA A 1 209 ? -2.667 4.514 -0.910 1.00 96.94 209 ALA A CA 1
ATOM 1559 C C . ALA A 1 209 ? -1.859 5.788 -0.605 1.00 96.94 209 ALA A C 1
ATOM 1561 O O . ALA A 1 209 ? -1.437 5.997 0.534 1.00 96.94 209 ALA A O 1
ATOM 1562 N N . GLN A 1 210 ? -1.700 6.682 -1.587 1.00 96.06 210 GLN A N 1
ATOM 1563 C CA . GLN A 1 210 ? -1.077 7.994 -1.383 1.00 96.06 210 GLN A CA 1
ATOM 1564 C C . GLN A 1 210 ? -1.873 8.833 -0.379 1.00 96.06 210 GLN A C 1
ATOM 1566 O O . GLN A 1 210 ? -1.291 9.458 0.511 1.00 96.06 210 GLN A O 1
ATOM 1571 N N . TYR A 1 211 ? -3.203 8.806 -0.480 1.00 94.38 211 TYR A N 1
ATOM 1572 C CA . TYR A 1 211 ? -4.071 9.528 0.442 1.00 94.38 211 TYR A CA 1
ATOM 1573 C C . TYR A 1 211 ? -3.995 8.979 1.867 1.00 94.38 211 TYR A C 1
ATOM 1575 O O . TYR A 1 211 ? -3.919 9.762 2.813 1.00 94.38 211 TYR A O 1
ATOM 1583 N N . ALA A 1 212 ? -3.928 7.655 2.039 1.00 95.62 212 ALA A N 1
ATOM 1584 C CA . ALA A 1 212 ? -3.728 7.034 3.348 1.00 95.62 212 ALA A CA 1
ATOM 1585 C C . ALA A 1 212 ? -2.437 7.526 4.027 1.00 95.62 212 ALA A C 1
ATOM 1587 O O . ALA A 1 212 ? -2.462 7.933 5.189 1.00 95.62 212 ALA A O 1
ATOM 1588 N N . VAL A 1 213 ? -1.320 7.567 3.291 1.00 95.69 213 VAL A N 1
ATOM 1589 C CA . VAL A 1 213 ? -0.041 8.085 3.804 1.00 95.69 213 VAL A CA 1
ATOM 1590 C C . VAL A 1 213 ? -0.139 9.573 4.150 1.00 95.69 213 VAL A C 1
ATOM 1592 O O . VAL A 1 213 ? 0.321 9.990 5.215 1.00 95.69 213 VAL A O 1
ATOM 1595 N N . GLN A 1 214 ? -0.783 10.376 3.298 1.00 94.06 214 GLN A N 1
ATOM 1596 C CA . GLN A 1 214 ? -0.986 11.803 3.554 1.00 94.06 214 GLN A CA 1
ATOM 1597 C C . GLN A 1 214 ? -1.808 12.049 4.829 1.00 94.06 214 GLN A C 1
ATOM 1599 O O . GLN A 1 214 ? -1.456 12.920 5.628 1.00 94.06 214 GLN A O 1
ATOM 1604 N N . LEU A 1 215 ? -2.871 11.270 5.051 1.00 93.12 215 LEU A N 1
ATOM 1605 C CA . LEU A 1 215 ? -3.668 11.319 6.278 1.00 93.12 215 LEU A CA 1
ATOM 1606 C C . LEU A 1 215 ? -2.793 11.030 7.505 1.00 93.12 215 LEU A C 1
ATOM 1608 O O . LEU A 1 215 ? -2.775 11.832 8.440 1.00 93.12 215 LEU A O 1
ATOM 1612 N N . CYS A 1 216 ? -1.994 9.960 7.472 1.00 94.25 216 CYS A N 1
ATOM 1613 C CA . CYS A 1 216 ? -1.081 9.602 8.563 1.00 94.25 216 CYS A CA 1
ATOM 1614 C C . CYS A 1 216 ? 0.050 10.620 8.801 1.00 94.25 216 CYS A C 1
ATOM 1616 O O . CYS A 1 216 ? 0.601 10.661 9.904 1.00 94.25 216 CYS A O 1
ATOM 1618 N N . GLY A 1 217 ? 0.422 11.409 7.787 1.00 92.12 217 GLY A N 1
ATOM 1619 C CA . GLY A 1 217 ? 1.407 12.492 7.888 1.00 92.12 217 GLY A CA 1
ATOM 1620 C C . GLY A 1 217 ? 0.827 13.814 8.397 1.00 92.12 217 GLY A C 1
ATOM 1621 O O . GLY A 1 217 ? 1.562 14.642 8.926 1.00 92.12 217 GLY A O 1
ATOM 1622 N N . SER A 1 218 ? -0.491 14.011 8.287 1.00 89.62 218 SER A N 1
ATOM 1623 C CA . SER A 1 218 ? -1.157 15.241 8.740 1.00 89.62 218 SER A CA 1
ATOM 1624 C C . SER A 1 218 ? -1.208 15.399 10.265 1.00 89.62 218 SER A C 1
ATOM 1626 O O . SER A 1 218 ? -1.437 16.503 10.759 1.00 89.62 218 SER A O 1
ATOM 1628 N N . ARG A 1 219 ? -0.992 14.308 11.014 1.00 90.81 219 ARG A N 1
ATOM 1629 C CA . ARG A 1 219 ? -0.998 14.278 12.481 1.00 90.81 219 ARG A CA 1
ATOM 1630 C C . ARG A 1 219 ? 0.085 13.356 13.030 1.00 90.81 219 ARG A C 1
ATOM 1632 O O . ARG A 1 219 ? 0.140 12.177 12.690 1.00 90.81 219 ARG A O 1
ATOM 1639 N N . ALA A 1 220 ? 0.898 13.881 13.945 1.00 90.62 220 ALA A N 1
ATOM 1640 C CA . ALA A 1 220 ? 1.948 13.109 14.609 1.00 90.62 220 ALA A CA 1
ATOM 1641 C C . ALA A 1 220 ? 1.385 11.997 15.515 1.00 90.62 220 ALA A C 1
ATOM 1643 O O . ALA A 1 220 ? 1.990 10.934 15.600 1.00 90.62 220 ALA A O 1
ATOM 1644 N N . GLU A 1 221 ? 0.210 12.229 16.112 1.00 93.56 221 GLU A N 1
ATOM 1645 C CA . GLU A 1 221 ? -0.490 11.356 17.074 1.00 93.56 221 GLU A CA 1
ATOM 1646 C C . GLU A 1 221 ? -1.069 10.066 16.471 1.00 93.56 221 GLU A C 1
ATOM 1648 O O . GLU A 1 221 ? -1.537 9.196 17.203 1.00 93.56 221 GLU A O 1
ATOM 1653 N N . VAL A 1 222 ? -1.098 9.942 15.141 1.00 92.75 222 VAL A N 1
ATOM 1654 C CA . VAL A 1 222 ? -1.620 8.739 14.480 1.00 92.75 222 VAL A CA 1
ATOM 1655 C C . VAL A 1 222 ? -0.708 7.554 14.796 1.00 92.75 222 VAL A C 1
ATOM 1657 O O . VAL A 1 222 ? 0.508 7.649 14.630 1.00 92.75 222 VAL A O 1
ATOM 1660 N N . ASP A 1 223 ? -1.313 6.437 15.212 1.00 94.38 223 ASP A N 1
ATOM 1661 C CA . ASP A 1 223 ? -0.616 5.193 15.552 1.00 94.38 223 ASP A CA 1
ATOM 1662 C C . ASP A 1 223 ? 0.382 4.789 14.449 1.00 94.38 223 ASP A C 1
ATOM 1664 O O . ASP A 1 223 ? 0.039 4.701 13.262 1.00 94.38 223 ASP A O 1
ATOM 1668 N N . LEU A 1 224 ? 1.626 4.522 14.860 1.00 94.81 224 LEU A N 1
ATOM 1669 C CA . LEU A 1 224 ? 2.712 4.088 13.984 1.00 94.81 224 LEU A CA 1
ATOM 1670 C C . LEU A 1 224 ? 2.344 2.830 13.195 1.00 94.81 224 LEU A C 1
ATOM 1672 O O . LEU A 1 224 ? 2.726 2.729 12.031 1.00 94.81 224 LEU A O 1
ATOM 1676 N N . LYS A 1 225 ? 1.536 1.928 13.767 1.00 95.31 225 LYS A N 1
ATOM 1677 C CA . LYS A 1 225 ? 1.051 0.730 13.063 1.00 95.31 225 LYS A CA 1
ATOM 1678 C C . LYS A 1 225 ? 0.206 1.088 11.847 1.00 95.31 225 LYS A C 1
ATOM 1680 O O . LYS A 1 225 ? 0.350 0.489 10.785 1.00 95.31 225 LYS A O 1
ATOM 1685 N N . VAL A 1 226 ? -0.661 2.093 11.971 1.00 95.75 226 VAL A N 1
ATOM 1686 C CA . VAL A 1 226 ? -1.502 2.551 10.854 1.00 95.75 226 VAL A CA 1
ATOM 1687 C C . VAL A 1 226 ? -0.648 3.224 9.787 1.00 95.75 226 VAL A C 1
ATOM 1689 O O . VAL A 1 226 ? -0.848 2.981 8.598 1.00 95.75 226 VAL A O 1
ATOM 1692 N N . ARG A 1 227 ? 0.354 4.004 10.207 1.00 96.62 227 ARG A N 1
ATOM 1693 C CA . ARG A 1 227 ? 1.321 4.618 9.292 1.00 96.62 227 ARG A CA 1
ATOM 1694 C C . ARG A 1 227 ? 2.127 3.558 8.529 1.00 96.62 227 ARG A C 1
ATOM 1696 O O . ARG A 1 227 ? 2.269 3.685 7.316 1.00 96.62 227 ARG A O 1
ATOM 1703 N N . ALA A 1 228 ? 2.593 2.506 9.202 1.00 97.06 228 ALA A N 1
ATOM 1704 C CA . ALA A 1 228 ? 3.289 1.385 8.573 1.00 97.06 228 ALA A CA 1
ATOM 1705 C C . ALA A 1 228 ? 2.392 0.660 7.555 1.00 97.06 228 ALA A C 1
ATOM 1707 O O . ALA A 1 228 ? 2.798 0.458 6.416 1.00 97.06 228 ALA A O 1
ATOM 1708 N N . ILE A 1 229 ? 1.137 0.359 7.908 1.00 97.25 229 ILE A N 1
ATOM 1709 C CA . ILE A 1 229 ? 0.167 -0.258 6.985 1.00 97.25 229 ILE A CA 1
ATOM 1710 C C . ILE A 1 229 ? -0.073 0.620 5.742 1.00 97.25 229 ILE A C 1
ATOM 1712 O O . ILE A 1 229 ? -0.161 0.103 4.628 1.00 97.25 229 ILE A O 1
ATOM 1716 N N . ALA A 1 230 ? -0.165 1.943 5.907 1.00 97.19 230 ALA A N 1
ATOM 1717 C CA . ALA A 1 230 ? -0.340 2.868 4.789 1.00 97.19 230 ALA A CA 1
ATOM 1718 C C . ALA A 1 230 ? 0.882 2.890 3.851 1.00 97.19 230 ALA A C 1
ATOM 1720 O O . ALA A 1 230 ? 0.714 2.826 2.633 1.00 97.19 230 ALA A O 1
ATOM 1721 N N . TRP A 1 231 ? 2.103 2.931 4.399 1.00 97.88 231 TRP A N 1
ATOM 1722 C CA . TRP A 1 231 ? 3.340 2.887 3.607 1.00 97.88 231 TRP A CA 1
ATOM 1723 C C . TRP A 1 231 ? 3.553 1.550 2.904 1.00 97.88 231 TRP A C 1
ATOM 1725 O O . TRP A 1 231 ? 3.903 1.534 1.726 1.00 97.88 231 TRP A O 1
ATOM 1735 N N . GLU A 1 232 ? 3.280 0.441 3.592 1.00 97.75 232 GLU A N 1
ATOM 1736 C CA . GLU A 1 232 ? 3.265 -0.896 2.999 1.00 97.75 232 GLU A CA 1
ATOM 1737 C C . GLU A 1 232 ? 2.320 -0.9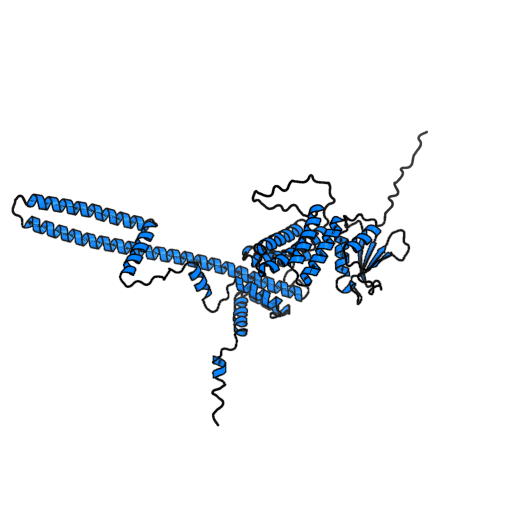40 1.801 1.00 97.75 232 GLU A C 1
ATOM 1739 O O . GLU A 1 232 ? 2.707 -1.355 0.707 1.00 97.75 232 GLU A O 1
ATOM 1744 N N . ARG A 1 233 ? 1.099 -0.425 1.978 1.00 98.06 233 ARG A N 1
ATOM 1745 C CA . ARG A 1 233 ? 0.126 -0.404 0.896 1.00 98.06 233 ARG A CA 1
ATOM 1746 C C . ARG A 1 233 ? 0.581 0.457 -0.279 1.00 98.06 233 ARG A C 1
ATOM 1748 O O . ARG A 1 233 ? 0.380 0.079 -1.432 1.00 98.06 233 ARG A O 1
ATOM 1755 N N . LEU A 1 234 ? 1.196 1.603 -0.002 1.00 97.44 234 LEU A N 1
ATOM 1756 C CA . LEU A 1 234 ? 1.731 2.478 -1.038 1.00 97.44 234 LEU A CA 1
ATOM 1757 C C . LEU A 1 234 ? 2.845 1.788 -1.838 1.00 97.44 234 LEU A C 1
ATOM 1759 O O . LEU A 1 234 ? 2.812 1.836 -3.068 1.00 97.44 234 LEU A O 1
ATOM 1763 N N . ALA A 1 235 ? 3.765 1.085 -1.171 1.00 96.62 235 ALA A N 1
ATOM 1764 C CA . ALA A 1 235 ? 4.819 0.315 -1.829 1.00 96.62 235 ALA A CA 1
ATOM 1765 C C . ALA A 1 235 ? 4.243 -0.756 -2.773 1.00 96.62 235 ALA A C 1
ATOM 1767 O O . ALA A 1 235 ? 4.585 -0.773 -3.956 1.00 96.62 235 ALA A O 1
ATOM 1768 N N . GLU A 1 236 ? 3.292 -1.568 -2.293 1.00 95.69 236 GLU A N 1
ATOM 1769 C CA . GLU A 1 236 ? 2.584 -2.580 -3.096 1.00 95.69 236 GLU A CA 1
ATOM 1770 C C . GLU A 1 236 ? 1.918 -1.972 -4.343 1.00 95.69 236 GLU A C 1
ATOM 1772 O O . GLU A 1 236 ? 2.006 -2.512 -5.449 1.00 95.69 236 GLU A O 1
ATOM 1777 N N . THR A 1 237 ? 1.245 -0.827 -4.187 1.00 95.56 237 THR A N 1
ATOM 1778 C CA . THR A 1 237 ? 0.582 -0.171 -5.323 1.00 95.56 237 THR A CA 1
ATOM 1779 C C . THR A 1 237 ? 1.577 0.392 -6.332 1.00 95.56 237 THR A C 1
ATOM 1781 O O . THR A 1 237 ? 1.340 0.251 -7.532 1.00 95.56 237 THR A O 1
ATOM 1784 N N . TYR A 1 238 ? 2.707 0.954 -5.886 1.00 96.62 238 TYR A N 1
ATOM 1785 C CA . TYR A 1 238 ? 3.762 1.424 -6.784 1.00 96.62 238 TYR A CA 1
ATOM 1786 C C . TYR A 1 238 ? 4.387 0.294 -7.598 1.00 96.62 238 TYR A C 1
ATOM 1788 O O . TYR A 1 238 ? 4.621 0.474 -8.793 1.00 96.62 238 TYR A O 1
ATOM 1796 N N . GLU A 1 239 ? 4.600 -0.874 -6.996 1.00 93.19 239 GLU A N 1
ATOM 1797 C CA . GLU A 1 239 ? 5.038 -2.062 -7.732 1.00 93.19 239 GLU A CA 1
ATOM 1798 C C . GLU A 1 239 ? 4.008 -2.461 -8.786 1.00 93.19 239 GLU A C 1
ATOM 1800 O O . GLU A 1 239 ? 4.368 -2.675 -9.942 1.00 93.19 239 GLU A O 1
ATOM 1805 N N . SER A 1 240 ? 2.719 -2.479 -8.428 1.00 91.44 240 SER A N 1
ATOM 1806 C CA . SER A 1 240 ? 1.653 -2.867 -9.359 1.00 91.44 240 SER A CA 1
ATOM 1807 C C . SER A 1 240 ? 1.573 -1.971 -10.606 1.00 91.44 240 SER A C 1
ATOM 1809 O O . SER A 1 240 ? 1.281 -2.466 -11.692 1.00 91.44 240 SER A O 1
ATOM 1811 N N . VAL A 1 241 ? 1.894 -0.675 -10.480 1.00 93.19 241 VAL A N 1
ATOM 1812 C CA . VAL A 1 241 ? 1.974 0.272 -11.614 1.00 93.19 241 VAL A CA 1
ATOM 1813 C C . VAL A 1 241 ? 3.371 0.345 -12.246 1.00 93.19 241 VAL A C 1
ATOM 1815 O O . VAL A 1 241 ? 3.627 1.226 -13.066 1.00 93.19 241 VAL A O 1
ATOM 1818 N N . ARG A 1 242 ? 4.296 -0.541 -11.857 1.00 91.12 242 ARG A N 1
ATOM 1819 C CA . ARG A 1 242 ? 5.705 -0.568 -12.293 1.00 91.12 242 ARG A CA 1
ATOM 1820 C C . ARG A 1 242 ? 6.479 0.731 -12.016 1.00 91.12 242 ARG A C 1
ATOM 1822 O O . ARG A 1 242 ? 7.462 1.042 -12.689 1.00 91.12 242 ARG A O 1
ATOM 1829 N N . ASN A 1 243 ? 6.083 1.492 -10.997 1.00 92.62 243 ASN A N 1
ATOM 1830 C CA . ASN A 1 243 ? 6.830 2.654 -10.519 1.00 92.62 243 ASN A CA 1
ATOM 1831 C C . ASN A 1 243 ? 7.844 2.232 -9.445 1.00 92.62 243 ASN A C 1
ATOM 1833 O O . ASN A 1 243 ? 7.667 2.490 -8.254 1.00 92.62 243 ASN A O 1
ATOM 1837 N N . ILE A 1 244 ? 8.933 1.599 -9.884 1.00 93.12 244 ILE A N 1
ATOM 1838 C CA . ILE A 1 244 ? 9.953 1.021 -8.994 1.00 93.12 244 ILE A CA 1
ATOM 1839 C C . ILE A 1 244 ? 10.597 2.074 -8.080 1.00 93.12 244 ILE A C 1
ATOM 1841 O O . ILE A 1 244 ? 10.816 1.819 -6.900 1.00 93.12 244 ILE A O 1
ATOM 1845 N N . LYS A 1 245 ? 10.828 3.298 -8.574 1.00 92.81 245 LYS A N 1
ATOM 1846 C CA . LYS A 1 245 ? 11.368 4.391 -7.745 1.00 92.81 245 LYS A CA 1
ATOM 1847 C C . LYS A 1 245 ? 10.425 4.767 -6.601 1.00 92.81 245 LYS A C 1
ATOM 1849 O O . LYS A 1 245 ? 10.879 4.982 -5.483 1.00 92.81 245 LYS A O 1
ATOM 1854 N N . GLY A 1 246 ? 9.122 4.840 -6.882 1.00 93.69 246 GLY A N 1
ATOM 1855 C CA . GLY A 1 246 ? 8.106 5.079 -5.857 1.00 93.69 246 GLY A CA 1
ATOM 1856 C C . GLY A 1 246 ? 8.050 3.951 -4.827 1.00 93.69 246 GLY A C 1
ATOM 1857 O O . GLY A 1 246 ? 7.974 4.226 -3.632 1.00 93.69 246 GLY A O 1
ATOM 1858 N N . ALA A 1 247 ? 8.150 2.696 -5.279 1.00 94.56 247 ALA A N 1
ATOM 1859 C CA . ALA A 1 247 ? 8.168 1.528 -4.402 1.00 94.56 247 ALA A CA 1
ATOM 1860 C C . ALA A 1 247 ? 9.377 1.540 -3.453 1.00 94.56 247 ALA A C 1
ATOM 1862 O O . ALA A 1 247 ? 9.194 1.377 -2.250 1.00 94.56 247 ALA A O 1
ATOM 1863 N N . ILE A 1 248 ? 10.583 1.817 -3.971 1.00 94.62 248 ILE A N 1
ATOM 1864 C CA . ILE A 1 248 ? 11.816 1.960 -3.173 1.00 94.62 248 ILE A CA 1
ATOM 1865 C C . ILE A 1 248 ? 11.609 2.975 -2.044 1.00 94.62 248 ILE A C 1
ATOM 1867 O O . ILE A 1 248 ? 11.794 2.635 -0.878 1.00 94.62 248 ILE A O 1
ATOM 1871 N N . LEU A 1 249 ? 11.154 4.190 -2.375 1.00 96.62 249 LEU A N 1
ATOM 1872 C 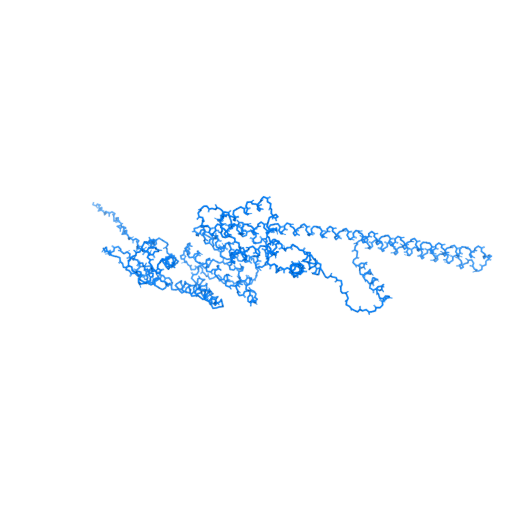CA . LEU A 1 249 ? 10.922 5.242 -1.380 1.00 96.62 249 LEU A CA 1
ATOM 1873 C C . LEU A 1 249 ? 9.893 4.818 -0.323 1.00 96.62 249 LEU A C 1
ATOM 1875 O O . LEU A 1 249 ? 10.084 5.068 0.864 1.00 96.62 249 LEU A O 1
ATOM 1879 N N . ALA A 1 250 ? 8.802 4.169 -0.733 1.00 95.94 250 ALA A N 1
ATOM 1880 C CA . ALA A 1 250 ? 7.766 3.726 0.193 1.00 95.94 250 ALA A CA 1
ATOM 1881 C C . ALA A 1 250 ? 8.259 2.621 1.147 1.00 95.94 250 ALA A C 1
ATOM 1883 O O . ALA A 1 250 ? 7.951 2.674 2.338 1.00 95.94 250 ALA A O 1
ATOM 1884 N N . TYR A 1 251 ? 9.063 1.666 0.667 1.00 97.94 251 TYR A N 1
ATOM 1885 C CA . TYR A 1 251 ? 9.680 0.648 1.523 1.00 97.94 251 TYR A CA 1
ATOM 1886 C C . TYR A 1 251 ? 10.724 1.216 2.476 1.00 97.94 251 TYR A C 1
ATOM 1888 O O . TYR A 1 251 ? 10.782 0.791 3.625 1.00 97.94 251 TYR A O 1
ATOM 1896 N N . GLU A 1 252 ? 11.529 2.182 2.037 1.00 96.88 252 GLU A N 1
ATOM 1897 C CA . GLU A 1 252 ? 12.471 2.869 2.923 1.00 96.88 252 GLU A CA 1
ATOM 1898 C C . GLU A 1 252 ? 11.730 3.531 4.088 1.00 96.88 252 GLU A C 1
ATOM 1900 O O . GLU A 1 252 ? 12.099 3.336 5.244 1.00 96.88 252 GLU A O 1
ATOM 1905 N N . GLN A 1 253 ? 10.638 4.250 3.804 1.00 97.75 253 GLN A N 1
ATOM 1906 C CA . GLN A 1 253 ? 9.812 4.859 4.849 1.00 97.75 253 GLN A CA 1
ATOM 1907 C C . GLN A 1 253 ? 9.146 3.816 5.753 1.00 97.75 253 GLN A C 1
ATOM 1909 O O . GLN A 1 253 ? 9.090 4.008 6.967 1.00 97.75 253 GLN A O 1
ATOM 1914 N N . LEU A 1 254 ? 8.683 2.696 5.192 1.00 97.62 254 LEU A N 1
ATOM 1915 C CA . LEU A 1 254 ? 8.139 1.583 5.970 1.00 97.62 254 LEU A CA 1
ATOM 1916 C C . LEU A 1 254 ? 9.172 1.012 6.951 1.00 97.62 254 LEU A C 1
ATOM 1918 O O . LEU A 1 254 ? 8.868 0.873 8.134 1.00 97.62 254 LEU A O 1
ATOM 1922 N N . LEU A 1 255 ? 10.385 0.716 6.478 1.00 97.31 255 LEU A N 1
ATOM 1923 C CA . LEU A 1 255 ? 11.451 0.100 7.276 1.00 97.31 255 LEU A CA 1
ATOM 1924 C C . LEU A 1 255 ? 12.081 1.066 8.289 1.00 97.31 255 LEU A C 1
ATOM 1926 O O . LEU A 1 255 ? 12.654 0.616 9.277 1.00 97.31 255 LEU A O 1
ATOM 1930 N N . ILE A 1 256 ? 11.943 2.382 8.093 1.00 96.69 256 ILE A N 1
ATOM 1931 C CA . ILE A 1 256 ? 12.249 3.379 9.132 1.00 96.69 256 ILE A CA 1
ATOM 1932 C C . ILE A 1 256 ? 11.265 3.258 10.308 1.00 96.69 256 ILE A C 1
ATOM 1934 O O . ILE A 1 256 ? 11.669 3.403 11.460 1.00 96.69 256 ILE A O 1
ATOM 1938 N N . ILE A 1 257 ? 9.979 3.007 10.033 1.00 96.25 257 ILE A N 1
ATOM 1939 C CA . ILE A 1 257 ? 8.934 2.905 11.067 1.00 96.25 257 ILE A CA 1
ATOM 1940 C C . ILE A 1 257 ? 8.968 1.535 11.752 1.00 96.25 257 ILE A C 1
ATOM 1942 O O . ILE A 1 257 ? 8.884 1.462 12.977 1.00 96.25 257 ILE A O 1
ATOM 1946 N N . GLU A 1 258 ? 9.086 0.461 10.971 1.00 97.12 258 GLU A N 1
ATOM 1947 C CA . GLU A 1 258 ? 9.135 -0.924 11.447 1.00 97.12 258 GLU A CA 1
ATOM 1948 C C . GLU A 1 258 ? 10.363 -1.641 10.863 1.00 97.12 258 GLU A C 1
ATOM 1950 O O . GLU A 1 258 ? 10.248 -2.339 9.849 1.00 97.12 258 GLU A O 1
ATOM 1955 N N . PRO A 1 259 ? 11.546 -1.482 11.487 1.00 97.00 259 PRO A N 1
ATOM 1956 C CA . PRO A 1 259 ? 12.750 -2.187 11.065 1.00 97.00 259 PRO A CA 1
ATOM 1957 C C . PRO A 1 259 ? 12.559 -3.707 11.106 1.00 97.00 259 PRO A C 1
ATOM 1959 O O . PRO A 1 259 ? 11.958 -4.234 12.042 1.00 97.00 259 PRO A O 1
ATOM 1962 N N . SER A 1 260 ? 13.142 -4.425 10.141 1.00 91.62 260 SER A N 1
ATOM 1963 C CA . SER A 1 260 ? 12.980 -5.879 9.957 1.00 91.62 260 SER A CA 1
ATOM 1964 C C . SER A 1 260 ? 13.210 -6.718 11.217 1.00 91.62 260 SER A C 1
ATOM 1966 O O . SER A 1 260 ? 12.559 -7.743 11.405 1.00 91.62 260 SER A O 1
ATOM 1968 N N . PHE A 1 261 ? 14.105 -6.273 12.100 1.00 91.00 261 PHE A N 1
ATOM 1969 C CA . PHE A 1 261 ? 14.519 -6.992 13.311 1.00 91.00 261 PHE A CA 1
ATOM 1970 C C . PHE A 1 261 ? 14.207 -6.226 14.600 1.00 91.00 261 PHE A C 1
ATOM 1972 O O . PHE A 1 261 ? 14.903 -6.401 15.600 1.00 91.00 261 PHE A O 1
ATOM 1979 N N . ASP A 1 262 ? 13.197 -5.351 14.590 1.00 92.69 262 ASP A N 1
ATOM 1980 C CA . ASP A 1 262 ? 12.737 -4.706 15.821 1.00 92.69 262 ASP A CA 1
ATOM 1981 C C . ASP A 1 262 ? 12.172 -5.777 16.783 1.00 92.69 262 ASP A C 1
ATOM 1983 O O . ASP A 1 262 ? 11.232 -6.493 16.417 1.00 92.69 262 ASP A O 1
ATOM 1987 N N . PRO A 1 263 ? 12.709 -5.903 18.015 1.00 91.81 263 PRO A N 1
ATOM 1988 C CA . PRO A 1 263 ? 12.301 -6.934 18.974 1.00 91.81 263 PRO A CA 1
ATOM 1989 C C . PRO A 1 263 ? 10.843 -6.804 19.436 1.00 91.81 263 PRO A C 1
ATOM 1991 O O . PRO A 1 263 ? 10.316 -7.713 20.074 1.00 91.81 263 PRO A O 1
ATOM 1994 N N . ARG A 1 264 ? 10.178 -5.680 19.142 1.00 93.38 264 ARG A N 1
ATOM 1995 C CA . ARG A 1 264 ? 8.764 -5.450 19.466 1.00 93.38 264 ARG A CA 1
ATOM 1996 C C . ARG A 1 264 ? 7.811 -6.049 18.431 1.00 93.38 264 ARG A C 1
ATOM 1998 O O . ARG A 1 264 ? 6.607 -6.112 18.686 1.00 93.38 264 ARG A O 1
ATOM 2005 N N . LEU A 1 265 ? 8.310 -6.442 17.259 1.00 92.88 265 LEU A N 1
ATOM 2006 C CA . LEU A 1 265 ? 7.495 -7.050 16.213 1.00 92.88 265 LEU A CA 1
ATOM 2007 C C . LEU A 1 265 ? 7.247 -8.527 16.519 1.00 92.88 265 LEU A C 1
ATOM 2009 O O . LEU A 1 265 ? 8.100 -9.234 17.047 1.00 92.88 265 LEU A O 1
ATOM 2013 N N . SER A 1 266 ? 6.066 -9.015 16.136 1.00 92.19 266 SER A N 1
ATOM 2014 C CA . SER A 1 266 ? 5.814 -10.459 16.146 1.00 92.19 266 SER A CA 1
ATOM 2015 C C . SER A 1 266 ? 6.761 -11.175 15.168 1.00 92.19 266 SER A C 1
ATOM 2017 O O . SER A 1 266 ? 7.097 -10.581 14.139 1.00 92.19 266 SER A O 1
ATOM 2019 N N . PRO A 1 267 ? 7.129 -12.448 15.409 1.00 87.75 267 PRO A N 1
ATOM 2020 C CA . PRO A 1 267 ? 7.981 -13.224 14.502 1.00 87.75 267 PRO A CA 1
ATOM 2021 C C . PRO A 1 267 ? 7.521 -13.184 13.038 1.00 87.75 267 PRO A C 1
ATOM 2023 O O . PRO A 1 267 ? 8.317 -12.908 12.145 1.00 87.75 267 PRO A O 1
ATOM 2026 N N . ALA A 1 268 ? 6.217 -13.355 12.797 1.00 86.38 268 ALA A N 1
ATOM 2027 C CA . ALA A 1 268 ? 5.638 -13.310 11.455 1.00 86.38 268 ALA A CA 1
ATOM 2028 C C . ALA A 1 268 ? 5.775 -11.926 10.795 1.00 86.38 268 ALA A C 1
ATOM 2030 O O . ALA A 1 268 ? 6.084 -11.824 9.609 1.00 86.38 268 ALA A O 1
ATOM 2031 N N . LEU A 1 269 ? 5.572 -10.849 11.562 1.00 91.56 269 LEU A N 1
ATOM 2032 C CA . LEU A 1 269 ? 5.720 -9.486 11.050 1.00 91.56 269 LEU A CA 1
ATOM 2033 C C . LEU A 1 269 ? 7.194 -9.132 10.805 1.00 91.56 269 LEU A C 1
ATOM 2035 O O . LEU A 1 269 ? 7.496 -8.511 9.793 1.00 91.56 269 LEU A O 1
ATOM 2039 N N . SER A 1 270 ? 8.106 -9.571 11.675 1.00 90.12 270 SER A N 1
ATOM 2040 C CA . SER A 1 270 ? 9.555 -9.434 11.477 1.00 90.12 270 SER A CA 1
ATOM 2041 C C . SER A 1 270 ? 10.009 -10.151 10.201 1.00 90.12 270 SER A C 1
ATOM 2043 O O . SER A 1 270 ? 10.661 -9.537 9.356 1.00 90.12 270 SER A O 1
ATOM 2045 N N . ALA A 1 271 ? 9.571 -11.397 9.987 1.00 82.50 271 ALA A N 1
ATOM 2046 C CA . ALA A 1 271 ? 9.831 -12.133 8.751 1.00 82.50 271 ALA A CA 1
ATOM 2047 C C . ALA A 1 271 ? 9.278 -11.391 7.518 1.00 82.50 271 ALA A C 1
ATOM 2049 O O . ALA A 1 271 ? 9.994 -11.205 6.535 1.00 82.50 271 ALA A O 1
ATOM 2050 N N . LYS A 1 272 ? 8.043 -10.873 7.591 1.00 92.81 272 LYS A N 1
ATOM 2051 C CA . LYS A 1 272 ? 7.443 -10.074 6.509 1.00 92.81 272 LYS A CA 1
ATOM 2052 C C . LYS A 1 272 ? 8.279 -8.832 6.176 1.00 92.81 272 LYS A C 1
ATOM 2054 O O . LYS A 1 272 ? 8.528 -8.562 5.002 1.00 92.81 272 LYS A O 1
ATOM 2059 N N . ARG A 1 273 ? 8.722 -8.081 7.191 1.00 96.00 273 ARG A N 1
ATOM 2060 C CA . ARG A 1 273 ? 9.561 -6.883 7.009 1.00 96.00 273 ARG A CA 1
ATOM 2061 C C . ARG A 1 273 ? 10.930 -7.247 6.424 1.00 96.00 273 ARG A C 1
ATOM 2063 O O . ARG A 1 273 ? 11.385 -6.569 5.510 1.00 96.00 273 ARG A O 1
ATOM 2070 N N . GLY A 1 274 ? 11.519 -8.370 6.841 1.00 88.00 274 GLY A N 1
ATOM 2071 C CA . GLY A 1 274 ? 12.744 -8.902 6.240 1.00 88.00 274 GLY A CA 1
ATOM 2072 C C . GLY A 1 274 ? 12.594 -9.247 4.753 1.00 88.00 274 GLY A C 1
ATOM 2073 O O . GLY A 1 274 ? 13.441 -8.869 3.949 1.00 88.00 274 GLY A O 1
ATOM 2074 N N . VAL A 1 275 ? 11.484 -9.872 4.343 1.00 89.06 275 VAL A N 1
ATOM 2075 C CA . VAL A 1 275 ? 11.202 -10.117 2.914 1.00 89.06 275 VAL A CA 1
ATOM 2076 C C . VAL A 1 275 ? 11.025 -8.809 2.141 1.00 89.06 275 VAL A C 1
ATOM 2078 O O . VAL A 1 275 ? 11.546 -8.672 1.038 1.00 89.06 275 VAL A O 1
ATOM 2081 N N . GLN A 1 276 ? 10.343 -7.819 2.714 1.00 93.81 276 GLN A N 1
ATOM 2082 C CA . GLN A 1 276 ? 10.206 -6.499 2.086 1.00 93.81 276 GLN A CA 1
ATOM 2083 C C . GLN A 1 276 ? 11.547 -5.774 1.948 1.00 93.81 276 GLN A C 1
ATOM 2085 O O . GLN A 1 276 ? 11.762 -5.056 0.974 1.00 93.81 276 GLN A O 1
ATOM 2090 N N . GLU A 1 277 ? 12.474 -5.996 2.876 1.00 94.12 277 GLU A N 1
ATOM 2091 C CA . GLU A 1 277 ? 13.839 -5.505 2.752 1.00 94.12 277 GLU A CA 1
ATOM 2092 C C . GLU A 1 277 ? 14.614 -6.204 1.622 1.00 94.12 277 GLU A C 1
ATOM 2094 O O . GLU A 1 277 ? 15.299 -5.531 0.852 1.00 94.12 277 GLU A O 1
ATOM 2099 N N . LEU A 1 278 ? 14.459 -7.521 1.446 1.00 86.81 278 LEU A N 1
ATOM 2100 C CA . LEU A 1 278 ? 15.020 -8.232 0.286 1.00 86.81 278 LEU A CA 1
ATOM 2101 C C . LEU A 1 278 ? 14.459 -7.689 -1.035 1.00 86.81 278 LEU A C 1
ATOM 2103 O O . LEU A 1 278 ? 15.211 -7.456 -1.981 1.00 86.81 278 LEU A O 1
ATOM 2107 N N . VAL A 1 279 ? 13.151 -7.423 -1.083 1.00 90.75 279 VAL A N 1
ATOM 2108 C CA . VAL A 1 279 ? 12.490 -6.791 -2.234 1.00 90.75 279 VAL A CA 1
ATOM 2109 C C . VAL A 1 279 ? 13.072 -5.399 -2.511 1.00 90.75 279 VAL A C 1
ATOM 2111 O O . VAL A 1 279 ? 13.379 -5.079 -3.660 1.00 90.75 279 VAL A O 1
ATOM 2114 N N . LEU A 1 280 ? 13.294 -4.584 -1.475 1.00 93.06 280 LEU A N 1
ATOM 2115 C CA . LEU A 1 280 ? 13.939 -3.275 -1.601 1.00 93.06 280 LEU A CA 1
ATOM 2116 C C . LEU A 1 280 ? 15.360 -3.384 -2.185 1.00 93.06 280 LEU A C 1
ATOM 2118 O O . LEU A 1 280 ? 15.704 -2.619 -3.091 1.00 93.06 280 LEU A O 1
ATOM 2122 N N . ILE A 1 281 ? 16.173 -4.331 -1.702 1.00 89.50 281 ILE A N 1
ATOM 2123 C CA . ILE A 1 281 ? 17.528 -4.588 -2.224 1.00 89.50 281 ILE A CA 1
ATOM 2124 C C . ILE A 1 281 ? 17.459 -4.988 -3.706 1.00 89.50 281 ILE A C 1
ATOM 2126 O O . ILE A 1 281 ? 18.181 -4.419 -4.529 1.00 89.50 281 ILE A O 1
ATOM 2130 N N . SER A 1 282 ? 16.543 -5.895 -4.061 1.00 87.81 282 SER A N 1
ATOM 2131 C CA . SER A 1 282 ? 16.309 -6.327 -5.445 1.00 87.81 282 SER A CA 1
ATOM 2132 C C . SER A 1 282 ? 15.942 -5.155 -6.361 1.00 87.81 282 SER A C 1
ATOM 2134 O O . SER A 1 282 ? 16.536 -4.988 -7.426 1.00 87.81 282 SER A O 1
ATOM 2136 N N . HIS 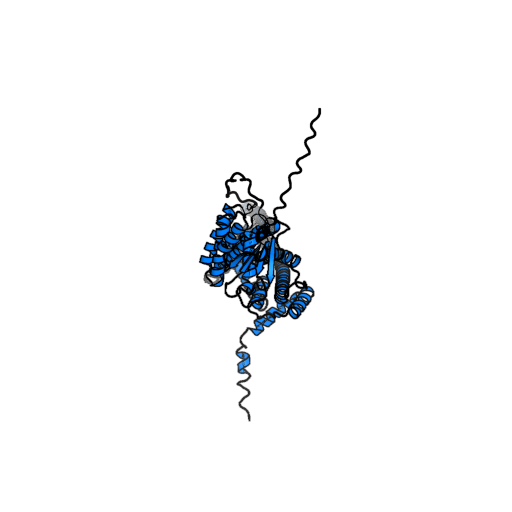A 1 283 ? 15.011 -4.291 -5.940 1.00 88.94 283 HIS A N 1
ATOM 2137 C CA . HIS A 1 283 ? 14.588 -3.125 -6.725 1.00 88.94 283 HIS A CA 1
ATOM 2138 C C . HIS A 1 283 ? 15.718 -2.122 -6.960 1.00 88.94 283 HIS A C 1
ATOM 2140 O O . HIS A 1 283 ? 15.852 -1.600 -8.069 1.00 88.94 283 HIS A O 1
ATOM 2146 N N . ARG A 1 284 ? 16.547 -1.850 -5.941 1.00 91.31 284 ARG A N 1
ATOM 2147 C CA . ARG A 1 284 ? 17.706 -0.950 -6.076 1.00 91.31 284 ARG A CA 1
ATOM 2148 C C . ARG A 1 284 ? 18.699 -1.485 -7.101 1.00 91.31 284 ARG A C 1
ATOM 2150 O O . ARG A 1 284 ? 19.057 -0.764 -8.030 1.00 91.31 284 ARG A O 1
ATOM 2157 N N . ARG A 1 285 ? 19.043 -2.768 -6.998 1.00 86.81 285 ARG A N 1
ATOM 2158 C CA . ARG A 1 285 ? 19.935 -3.424 -7.954 1.00 86.81 285 ARG A CA 1
ATOM 2159 C C . ARG A 1 285 ? 19.355 -3.440 -9.366 1.00 86.81 285 ARG A C 1
ATOM 2161 O O . ARG A 1 285 ? 20.061 -3.139 -10.324 1.00 86.81 285 ARG A O 1
ATOM 2168 N N . GLY A 1 286 ? 18.069 -3.758 -9.509 1.00 81.69 286 GLY A N 1
ATOM 2169 C CA . GLY A 1 286 ? 17.389 -3.728 -10.803 1.00 81.69 286 GLY A CA 1
ATOM 2170 C C . GLY A 1 286 ? 17.448 -2.349 -11.458 1.00 81.69 286 GLY A C 1
ATOM 2171 O O . GLY A 1 286 ? 17.685 -2.232 -12.661 1.00 81.69 286 GLY A O 1
ATOM 2172 N N . LEU A 1 287 ? 17.298 -1.288 -10.660 1.00 86.31 287 LEU A N 1
ATOM 2173 C CA . LEU A 1 287 ? 17.415 0.086 -11.138 1.00 86.31 287 LEU A CA 1
ATOM 2174 C C . LEU A 1 287 ? 18.852 0.435 -11.556 1.00 86.31 287 LEU A C 1
ATOM 2176 O O . LEU A 1 287 ? 19.034 1.078 -12.591 1.00 86.31 287 LEU A O 1
ATOM 2180 N N . GLU A 1 288 ? 19.856 0.012 -10.788 1.00 85.06 288 GLU A N 1
ATOM 2181 C CA . GLU A 1 288 ? 21.278 0.186 -11.114 1.00 85.06 288 GLU A CA 1
ATOM 2182 C C . GLU A 1 288 ? 21.646 -0.543 -12.413 1.00 85.06 288 GLU A C 1
ATOM 2184 O O . GLU A 1 288 ? 22.148 0.088 -13.347 1.00 85.06 288 GLU A O 1
ATOM 2189 N N . GLY A 1 289 ? 21.274 -1.820 -12.536 1.00 78.44 289 GLY A N 1
ATOM 2190 C CA . GLY A 1 289 ? 21.483 -2.614 -13.747 1.00 78.44 289 GLY A CA 1
ATOM 2191 C C . GLY A 1 289 ? 20.799 -2.003 -14.973 1.00 78.44 289 GLY A C 1
ATOM 2192 O O . GLY A 1 289 ? 21.408 -1.876 -16.033 1.00 78.44 289 GLY A O 1
ATOM 2193 N N . ALA A 1 290 ? 19.566 -1.503 -14.837 1.00 75.06 290 ALA A N 1
ATOM 2194 C CA . ALA A 1 290 ? 18.881 -0.810 -15.930 1.00 75.06 290 ALA A CA 1
ATOM 2195 C C . ALA A 1 290 ? 19.601 0.485 -16.361 1.00 75.06 290 ALA A C 1
ATOM 2197 O O . ALA A 1 290 ? 19.587 0.850 -17.542 1.00 75.06 290 ALA A O 1
ATOM 2198 N N . VAL A 1 291 ? 20.233 1.204 -15.425 1.00 78.88 291 VAL A N 1
ATOM 2199 C CA . VAL A 1 291 ? 21.052 2.385 -15.736 1.00 78.88 291 VAL A CA 1
ATOM 2200 C C . VAL A 1 291 ? 22.326 1.982 -16.481 1.00 78.88 291 VAL A C 1
ATOM 2202 O O . VAL A 1 291 ? 22.683 2.650 -17.454 1.00 78.88 291 VAL A O 1
ATOM 2205 N N . GLU A 1 292 ? 22.987 0.902 -16.074 1.00 77.62 292 GLU A N 1
ATOM 2206 C CA . GLU A 1 292 ? 24.177 0.369 -16.745 1.00 77.62 292 GLU A CA 1
ATOM 2207 C C . GLU A 1 292 ? 23.872 -0.123 -18.158 1.00 77.62 292 GLU A C 1
ATOM 2209 O O . GLU A 1 292 ? 24.541 0.300 -19.100 1.00 77.62 292 GLU A O 1
ATOM 2214 N N . VAL A 1 293 ? 22.799 -0.896 -18.343 1.00 72.19 293 VAL A N 1
ATOM 2215 C CA . VAL A 1 293 ? 22.346 -1.342 -19.669 1.00 72.19 293 VAL A CA 1
ATOM 2216 C C . VAL A 1 293 ? 22.045 -0.144 -20.567 1.00 72.19 293 VAL A C 1
ATOM 2218 O O . VAL A 1 293 ? 22.485 -0.107 -21.712 1.00 72.19 293 VAL A O 1
ATOM 2221 N N . ARG A 1 294 ? 21.376 0.903 -20.062 1.00 76.06 294 ARG A N 1
ATOM 2222 C CA . ARG A 1 294 ? 21.150 2.135 -20.844 1.00 76.06 294 ARG A CA 1
ATOM 2223 C C . ARG A 1 294 ? 22.449 2.849 -21.211 1.00 76.06 294 ARG A C 1
ATOM 2225 O O . ARG A 1 294 ? 22.532 3.408 -22.304 1.00 76.06 294 ARG A O 1
ATOM 2232 N N . LYS A 1 295 ? 23.450 2.868 -20.325 1.00 78.56 295 LYS A N 1
ATOM 2233 C CA . LYS A 1 295 ? 24.781 3.415 -20.639 1.00 78.56 295 LYS A CA 1
ATOM 2234 C C . LYS A 1 295 ? 25.464 2.576 -21.721 1.00 78.56 295 LYS A C 1
ATOM 2236 O O . LYS A 1 295 ? 25.933 3.158 -22.694 1.00 78.56 295 LYS A O 1
ATOM 2241 N N . GLY A 1 296 ? 25.445 1.250 -21.592 1.00 75.31 296 GLY A N 1
ATOM 2242 C CA . GLY A 1 296 ? 25.985 0.311 -22.575 1.00 75.31 296 GLY A CA 1
ATOM 2243 C C . GLY A 1 296 ? 25.309 0.445 -23.939 1.00 75.31 296 GLY A C 1
ATOM 2244 O O . GLY A 1 296 ? 25.996 0.584 -24.942 1.00 75.31 296 GLY A O 1
ATOM 2245 N N . LEU A 1 297 ? 23.977 0.537 -23.985 1.00 70.69 297 LEU A N 1
ATOM 2246 C CA . LEU A 1 297 ? 23.219 0.771 -25.218 1.00 70.69 297 LEU A CA 1
ATOM 2247 C C . LEU A 1 297 ? 23.575 2.109 -25.868 1.00 70.69 297 LEU A C 1
ATOM 2249 O O . LEU A 1 297 ? 23.774 2.159 -27.074 1.00 70.69 297 LEU A O 1
ATOM 2253 N N . ARG A 1 298 ? 23.723 3.187 -25.087 1.00 75.06 298 ARG A N 1
ATOM 2254 C CA . ARG A 1 298 ? 24.172 4.487 -25.618 1.00 75.06 298 ARG A CA 1
ATOM 2255 C C . ARG A 1 298 ? 25.606 4.436 -26.141 1.00 75.06 298 ARG A C 1
ATOM 2257 O O . ARG A 1 298 ? 25.905 5.070 -27.147 1.00 75.06 298 ARG A O 1
ATOM 2264 N N . GLN A 1 299 ? 26.494 3.708 -25.467 1.00 77.69 299 GLN A N 1
ATOM 2265 C CA . GLN A 1 299 ? 27.873 3.511 -25.917 1.00 77.69 299 GLN A CA 1
ATOM 2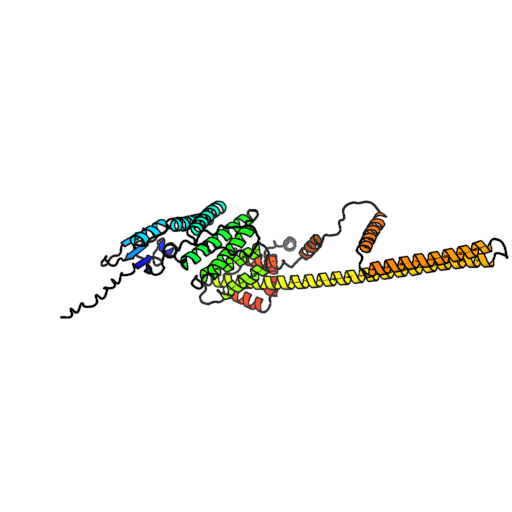266 C C . GLN A 1 299 ? 27.926 2.664 -27.191 1.00 77.69 299 GLN A C 1
ATOM 2268 O O . GLN A 1 299 ? 28.620 3.043 -28.129 1.00 77.69 299 GLN A O 1
ATOM 2273 N N . ALA A 1 300 ? 27.150 1.583 -27.265 1.00 69.19 300 ALA A N 1
ATOM 2274 C CA . ALA A 1 300 ? 27.019 0.743 -28.450 1.00 69.19 300 ALA A CA 1
ATOM 2275 C C . ALA A 1 300 ? 26.397 1.514 -29.622 1.00 69.19 300 ALA A C 1
ATOM 2277 O O . ALA A 1 300 ? 26.880 1.422 -30.746 1.00 69.19 300 ALA A O 1
ATOM 2278 N N . GLU A 1 301 ? 25.375 2.334 -29.367 1.00 71.31 301 GLU A N 1
ATOM 2279 C CA . GLU A 1 301 ? 24.782 3.218 -30.369 1.00 71.31 301 GLU A CA 1
ATOM 2280 C C . GLU A 1 301 ? 25.801 4.249 -30.865 1.00 71.31 301 GLU A C 1
ATOM 2282 O O . GLU A 1 301 ? 25.913 4.469 -32.068 1.00 71.31 301 GLU A O 1
ATOM 2287 N N . LYS A 1 302 ? 26.591 4.846 -29.965 1.00 75.44 302 LYS A N 1
ATOM 2288 C CA . LYS A 1 302 ? 27.661 5.780 -30.328 1.00 75.44 302 LYS A CA 1
ATOM 2289 C C . LYS A 1 302 ? 28.756 5.098 -31.157 1.00 75.44 302 LYS A C 1
ATOM 2291 O O . LYS A 1 302 ? 29.091 5.609 -32.219 1.00 75.44 302 LYS A O 1
ATOM 2296 N N . ALA A 1 303 ? 29.250 3.937 -30.731 1.00 75.19 303 ALA A N 1
ATOM 2297 C CA . ALA A 1 303 ? 30.266 3.170 -31.453 1.00 75.19 303 ALA A CA 1
ATOM 2298 C C . ALA A 1 303 ? 29.758 2.689 -32.823 1.00 75.19 303 ALA A C 1
ATOM 2300 O O . ALA A 1 303 ? 30.477 2.752 -33.818 1.00 75.19 303 ALA A O 1
ATOM 2301 N N . SER A 1 304 ? 28.492 2.268 -32.899 1.00 71.00 304 SER A N 1
ATOM 2302 C CA . SER A 1 304 ? 27.828 1.919 -34.156 1.00 71.00 304 SER A CA 1
ATOM 2303 C C . SER A 1 304 ? 27.719 3.135 -35.075 1.00 71.00 304 SER A C 1
ATOM 2305 O O . SER A 1 304 ? 28.118 3.060 -36.236 1.00 71.00 304 SER A O 1
ATOM 2307 N N . ARG A 1 305 ? 27.283 4.293 -34.557 1.00 74.44 305 ARG A N 1
ATOM 2308 C CA . ARG A 1 305 ? 27.249 5.554 -35.316 1.00 74.44 305 ARG A CA 1
ATOM 2309 C C . ARG A 1 305 ? 28.637 5.936 -35.833 1.00 74.44 305 ARG A C 1
ATOM 2311 O O . ARG A 1 305 ? 28.749 6.251 -37.010 1.00 74.44 305 ARG A O 1
ATOM 2318 N N . GLU A 1 306 ? 29.679 5.856 -35.007 1.00 78.19 306 GLU A N 1
ATOM 2319 C CA . GLU A 1 306 ? 31.071 6.148 -35.391 1.00 78.19 306 GLU A CA 1
ATOM 2320 C C . GLU A 1 306 ? 31.615 5.169 -36.446 1.00 78.19 306 GLU A C 1
ATOM 2322 O O . GLU A 1 306 ? 32.280 5.576 -37.399 1.00 78.19 306 GLU A O 1
ATOM 2327 N N . SER A 1 307 ? 31.298 3.878 -36.332 1.00 77.38 307 SER A N 1
ATOM 2328 C CA . SER A 1 307 ? 31.666 2.871 -37.335 1.00 77.38 307 SER A CA 1
ATOM 2329 C C . SER A 1 307 ? 30.964 3.125 -38.673 1.00 77.38 307 SER A C 1
ATOM 2331 O O . SER A 1 307 ? 31.591 3.095 -39.736 1.00 77.38 307 SER A O 1
ATOM 2333 N N . ILE A 1 308 ? 29.666 3.440 -38.624 1.00 73.88 308 ILE A N 1
ATOM 2334 C CA . ILE A 1 308 ? 28.841 3.735 -39.798 1.00 73.88 308 ILE A CA 1
ATOM 2335 C C . ILE A 1 308 ? 29.306 5.023 -40.490 1.00 73.88 308 ILE A C 1
ATOM 2337 O O . ILE A 1 308 ? 29.347 5.054 -41.723 1.00 73.88 308 ILE A O 1
ATOM 2341 N N . THR A 1 309 ? 29.657 6.073 -39.741 1.00 76.69 309 THR A N 1
ATOM 2342 C CA . THR A 1 309 ? 30.190 7.320 -40.312 1.00 76.69 309 THR A CA 1
ATOM 2343 C C . THR A 1 309 ? 31.589 7.117 -40.880 1.00 76.69 309 THR A C 1
ATOM 2345 O O . THR A 1 309 ? 31.838 7.545 -42.002 1.00 76.69 309 THR A O 1
ATOM 2348 N N . SER A 1 310 ? 32.474 6.397 -40.185 1.00 82.19 310 SER A N 1
ATOM 2349 C CA . SER A 1 310 ? 33.815 6.062 -40.686 1.00 82.19 310 SER A CA 1
ATOM 2350 C C . SER A 1 310 ? 33.757 5.287 -42.006 1.00 82.19 310 SER A C 1
ATOM 2352 O O . SER A 1 310 ? 34.387 5.687 -42.986 1.00 82.19 310 SER A O 1
ATOM 2354 N N . ARG A 1 311 ? 32.920 4.241 -42.091 1.00 78.31 311 ARG A N 1
ATOM 2355 C CA . ARG A 1 311 ? 32.702 3.498 -43.344 1.00 78.31 311 ARG A CA 1
ATOM 2356 C C . ARG A 1 311 ? 32.121 4.394 -44.441 1.00 78.31 311 ARG A C 1
ATOM 2358 O O . ARG A 1 311 ? 32.599 4.347 -45.566 1.00 78.31 311 ARG A O 1
ATOM 2365 N N . ALA A 1 312 ? 31.145 5.246 -44.115 1.00 77.06 312 ALA A N 1
ATOM 2366 C CA . ALA A 1 312 ? 30.575 6.188 -45.080 1.00 77.06 312 ALA A CA 1
ATOM 2367 C C . ALA A 1 312 ? 31.642 7.117 -45.682 1.00 77.06 312 ALA A C 1
ATOM 2369 O O . ALA A 1 312 ? 31.676 7.305 -46.891 1.00 77.06 312 ALA A O 1
ATOM 2370 N N . LEU A 1 313 ? 32.530 7.664 -44.849 1.00 85.62 313 LEU A N 1
ATOM 2371 C CA . LEU A 1 313 ? 33.620 8.527 -45.303 1.00 85.62 313 LEU A CA 1
ATOM 2372 C C . LEU A 1 313 ? 34.631 7.767 -46.173 1.00 85.62 313 LEU A C 1
ATOM 2374 O O . LEU A 1 313 ? 35.096 8.315 -47.168 1.00 85.62 313 LEU A O 1
ATOM 2378 N N . GLN A 1 314 ? 34.926 6.502 -45.849 1.00 86.31 314 GLN A N 1
ATOM 2379 C CA . GLN A 1 314 ? 35.764 5.645 -46.697 1.00 86.31 314 GLN A CA 1
ATOM 2380 C C . GLN A 1 314 ? 35.131 5.402 -48.072 1.00 86.31 314 GLN A C 1
ATOM 2382 O O . GLN A 1 314 ? 35.840 5.422 -49.076 1.00 86.31 314 GLN A O 1
ATOM 2387 N N . ASP A 1 315 ? 33.815 5.201 -48.139 1.00 81.62 315 ASP A N 1
ATOM 2388 C CA . ASP A 1 315 ? 33.105 5.011 -49.408 1.00 81.62 315 ASP A CA 1
ATOM 2389 C C . ASP A 1 315 ? 33.098 6.297 -50.251 1.00 81.62 315 ASP A C 1
ATOM 2391 O O . ASP A 1 315 ? 33.335 6.235 -51.458 1.00 81.62 315 ASP A O 1
ATOM 2395 N N . VAL A 1 316 ? 32.920 7.470 -49.626 1.00 89.38 316 VAL A N 1
ATOM 2396 C CA . VAL A 1 316 ? 33.060 8.768 -50.314 1.00 89.38 316 VAL A CA 1
ATOM 2397 C C . VAL A 1 316 ? 34.477 8.960 -50.853 1.00 89.38 316 VAL A C 1
ATOM 2399 O O . VAL A 1 316 ? 34.649 9.403 -51.986 1.00 89.38 316 VAL A O 1
ATOM 2402 N N . GLU A 1 317 ? 35.498 8.581 -50.086 1.00 90.31 317 GLU A N 1
ATOM 2403 C CA . GLU A 1 317 ? 36.889 8.669 -50.532 1.00 90.31 317 GLU A CA 1
ATOM 2404 C C . GLU A 1 317 ? 37.187 7.686 -51.679 1.00 90.31 317 GLU A C 1
ATOM 2406 O O . GLU A 1 317 ? 37.877 8.028 -52.639 1.00 90.31 317 GLU A O 1
ATOM 2411 N N . ARG A 1 318 ? 36.619 6.474 -51.656 1.00 88.88 318 ARG A N 1
ATOM 2412 C CA . ARG A 1 318 ? 36.702 5.531 -52.787 1.00 88.88 318 ARG A CA 1
ATOM 2413 C C . ARG A 1 318 ? 36.043 6.095 -54.041 1.00 88.88 318 ARG A C 1
ATOM 2415 O O . ARG A 1 318 ? 36.636 6.009 -55.114 1.00 88.88 318 ARG A O 1
ATOM 2422 N N . LEU A 1 319 ? 34.859 6.694 -53.902 1.00 87.62 319 LEU A N 1
ATOM 2423 C CA . LEU A 1 319 ? 34.153 7.349 -55.002 1.00 87.62 319 LEU A CA 1
ATOM 2424 C C . LEU A 1 319 ? 34.979 8.506 -55.577 1.00 87.62 319 LEU A C 1
ATOM 2426 O O . LEU A 1 319 ? 35.137 8.587 -56.791 1.00 87.62 319 LEU A O 1
ATOM 2430 N N . ARG A 1 320 ? 35.570 9.345 -54.716 1.00 92.88 320 ARG A N 1
ATOM 2431 C CA . ARG A 1 320 ? 36.481 10.427 -55.119 1.00 92.88 320 ARG A CA 1
ATOM 2432 C C . ARG A 1 320 ? 37.643 9.902 -55.958 1.00 92.88 320 ARG A C 1
ATOM 2434 O O . ARG A 1 320 ? 37.899 10.430 -57.034 1.00 92.88 320 ARG A O 1
ATOM 2441 N N . ASN A 1 321 ? 38.305 8.843 -55.498 1.00 93.19 321 ASN A N 1
ATOM 2442 C CA . ASN A 1 321 ? 39.434 8.238 -56.206 1.00 93.19 321 ASN A CA 1
ATOM 2443 C C . ASN A 1 321 ? 39.031 7.594 -57.541 1.00 93.19 321 ASN A C 1
ATOM 2445 O O . ASN A 1 321 ? 39.810 7.623 -58.491 1.00 93.19 321 ASN A O 1
ATOM 2449 N N . LEU A 1 322 ? 37.837 7.001 -57.623 1.00 93.00 322 LEU A N 1
ATOM 2450 C CA . LEU A 1 322 ? 37.313 6.423 -58.862 1.00 93.00 322 LEU A CA 1
ATOM 2451 C C . LEU A 1 322 ? 37.007 7.520 -59.886 1.00 93.00 322 LEU A C 1
ATOM 2453 O O . LEU A 1 322 ? 37.514 7.468 -61.002 1.00 93.00 322 LEU A O 1
ATOM 2457 N N . VAL A 1 323 ? 36.261 8.549 -59.477 1.00 91.75 323 VAL A N 1
ATOM 2458 C CA . VAL A 1 323 ? 35.941 9.706 -60.323 1.00 91.75 323 VAL A CA 1
ATOM 2459 C C . VAL A 1 323 ? 37.210 10.402 -60.809 1.00 91.75 323 VAL A C 1
ATOM 2461 O O . VAL A 1 323 ? 37.298 10.753 -61.982 1.00 91.75 323 VAL A O 1
ATOM 2464 N N . ASP A 1 324 ? 38.205 10.592 -59.939 1.00 93.38 324 ASP A N 1
ATOM 2465 C CA . ASP A 1 324 ? 39.464 11.227 -60.331 1.00 93.38 324 ASP A CA 1
ATOM 2466 C C . ASP A 1 324 ? 40.197 10.413 -61.406 1.00 93.38 324 ASP A C 1
ATOM 2468 O O . ASP A 1 324 ? 40.646 10.976 -62.401 1.00 93.38 324 ASP A O 1
ATOM 2472 N N . LYS A 1 325 ? 40.258 9.082 -61.259 1.00 95.19 325 LYS A N 1
ATOM 2473 C CA . LYS A 1 325 ? 40.849 8.184 -62.266 1.00 95.19 325 LYS A CA 1
ATOM 2474 C C . LYS A 1 325 ? 40.105 8.231 -63.601 1.00 95.19 325 LYS A C 1
ATOM 2476 O O . LYS A 1 325 ? 40.753 8.249 -64.651 1.00 95.19 325 LYS A O 1
ATOM 2481 N N . ASP A 1 326 ? 38.776 8.264 -63.577 1.00 93.06 326 ASP A N 1
ATOM 2482 C CA . ASP A 1 326 ? 37.960 8.338 -64.792 1.00 93.06 326 ASP A CA 1
ATOM 2483 C C . ASP A 1 326 ? 38.149 9.686 -65.497 1.00 93.06 326 ASP A C 1
ATOM 2485 O O . ASP A 1 326 ? 38.392 9.723 -66.704 1.00 93.06 326 ASP A O 1
ATOM 2489 N N . ILE A 1 327 ? 38.146 10.792 -64.745 1.00 92.19 327 ILE A N 1
ATOM 2490 C CA . ILE A 1 327 ? 38.420 12.132 -65.277 1.00 92.19 327 ILE A CA 1
ATOM 2491 C C . ILE A 1 327 ? 39.832 12.201 -65.857 1.00 92.19 327 ILE A C 1
ATOM 2493 O O . ILE A 1 327 ? 39.979 12.652 -66.986 1.00 92.19 327 ILE A O 1
ATOM 2497 N N . GLN A 1 328 ? 40.854 11.696 -65.160 1.00 93.50 328 GLN A N 1
ATOM 2498 C CA . GLN A 1 328 ? 42.224 11.629 -65.686 1.00 93.50 328 GLN A CA 1
ATOM 2499 C C . GLN A 1 328 ? 42.310 10.800 -66.975 1.00 93.50 328 GLN A C 1
ATOM 2501 O O . GLN A 1 328 ? 43.079 11.123 -67.879 1.00 93.50 328 GLN A O 1
ATOM 2506 N N . THR A 1 329 ? 41.527 9.724 -67.078 1.00 94.75 329 THR A N 1
ATOM 2507 C CA . THR A 1 329 ? 41.463 8.898 -68.291 1.00 94.75 329 THR A CA 1
ATOM 2508 C C . THR A 1 329 ? 40.829 9.677 -69.444 1.00 94.75 329 THR A C 1
ATOM 2510 O O . THR A 1 329 ? 41.348 9.646 -70.559 1.00 94.75 329 THR A O 1
ATOM 2513 N N . ILE A 1 330 ? 39.756 10.430 -69.183 1.00 91.31 330 ILE A N 1
ATOM 2514 C CA . ILE A 1 330 ? 39.107 11.298 -70.174 1.00 91.31 330 ILE A CA 1
ATOM 2515 C C . ILE A 1 330 ? 40.034 12.452 -70.588 1.00 91.31 330 ILE A C 1
ATOM 2517 O O . ILE A 1 330 ? 40.160 12.716 -71.783 1.00 91.31 330 ILE A O 1
ATOM 2521 N N . GLU A 1 331 ? 40.704 13.102 -69.631 1.00 90.44 331 GLU A N 1
ATOM 2522 C CA . GLU A 1 331 ? 41.702 14.155 -69.866 1.00 90.44 331 GLU A CA 1
ATOM 2523 C C . GLU A 1 331 ? 42.824 13.623 -70.768 1.00 90.44 331 GLU A C 1
ATOM 2525 O O . GLU A 1 331 ? 43.099 14.216 -71.809 1.00 90.44 331 GLU A O 1
ATOM 2530 N N . ARG A 1 332 ? 43.384 12.445 -70.459 1.00 91.69 332 ARG A N 1
ATOM 2531 C CA . ARG A 1 332 ? 44.419 11.799 -71.282 1.00 91.69 332 ARG A CA 1
ATOM 2532 C C . ARG A 1 332 ? 43.936 11.511 -72.704 1.00 91.69 332 ARG A C 1
ATOM 2534 O O . ARG A 1 332 ? 44.631 11.830 -73.662 1.00 91.69 332 ARG A O 1
ATOM 2541 N N . VAL A 1 333 ? 42.735 10.949 -72.865 1.00 89.38 333 VAL A N 1
ATOM 2542 C CA . VAL A 1 333 ? 42.156 10.669 -74.194 1.00 89.38 333 VAL A CA 1
ATOM 2543 C C . VAL A 1 333 ? 41.913 11.962 -74.982 1.00 89.38 333 VAL A C 1
ATOM 2545 O O . VAL A 1 333 ? 42.097 11.990 -76.202 1.00 89.38 333 VAL A O 1
ATOM 2548 N N . ALA A 1 334 ? 41.501 13.041 -74.315 1.00 85.19 334 ALA A N 1
ATOM 2549 C CA . ALA A 1 334 ? 41.318 14.347 -74.938 1.00 85.19 334 ALA A CA 1
ATOM 2550 C C . ALA A 1 334 ? 42.662 14.985 -75.345 1.00 85.19 334 ALA A C 1
ATOM 2552 O O . ALA A 1 334 ? 42.773 15.520 -76.451 1.00 85.19 334 ALA A O 1
ATOM 2553 N N . GLU A 1 335 ? 43.699 14.872 -74.514 1.00 86.50 335 GLU A N 1
ATOM 2554 C CA . GLU A 1 335 ? 45.061 15.340 -74.806 1.00 86.50 335 GLU A CA 1
ATOM 2555 C C . GLU A 1 335 ? 45.706 14.563 -75.960 1.00 86.50 335 GLU A C 1
ATOM 2557 O O . GLU A 1 335 ? 46.190 15.168 -76.916 1.00 86.50 335 GLU A O 1
ATOM 2562 N N . GLU A 1 336 ? 45.639 13.229 -75.950 1.00 86.88 336 GLU A N 1
ATOM 2563 C CA . GLU A 1 336 ? 46.161 12.382 -77.033 1.00 86.88 336 GLU A CA 1
ATOM 2564 C C . GLU A 1 336 ? 45.504 12.698 -78.385 1.00 86.88 336 GLU A C 1
ATOM 2566 O O . GLU A 1 336 ? 46.163 12.688 -79.429 1.00 86.88 336 GLU A O 1
ATOM 2571 N N . ARG A 1 337 ? 44.202 13.016 -78.381 1.00 81.56 337 ARG A N 1
ATOM 2572 C CA . ARG A 1 337 ? 43.477 13.462 -79.581 1.00 81.56 337 ARG A CA 1
ATOM 2573 C C . ARG A 1 337 ? 43.881 14.866 -80.024 1.00 81.56 337 ARG A C 1
ATOM 2575 O O . ARG A 1 337 ? 43.899 15.113 -81.227 1.00 81.56 337 ARG A O 1
ATOM 2582 N N . SER A 1 338 ? 44.224 15.746 -79.084 1.00 80.00 338 SER A N 1
ATOM 2583 C CA . SER A 1 338 ? 44.736 17.093 -79.372 1.00 80.00 338 SER A CA 1
ATOM 2584 C C . SER A 1 338 ? 46.114 17.029 -80.035 1.00 80.00 338 SER A C 1
ATOM 2586 O O . SER A 1 338 ? 46.360 17.731 -81.003 1.00 80.00 338 SER A O 1
ATOM 2588 N N . LEU A 1 339 ? 46.994 16.135 -79.569 1.00 79.25 339 LEU A N 1
ATOM 2589 C CA . LEU A 1 339 ? 48.357 15.976 -80.097 1.00 79.25 339 LEU A CA 1
ATOM 2590 C C . LEU A 1 339 ? 48.410 15.346 -81.501 1.00 79.25 339 LEU A C 1
ATOM 2592 O O . LEU A 1 339 ? 49.391 15.532 -82.217 1.00 79.25 339 LEU A O 1
ATOM 2596 N N . ARG A 1 340 ? 47.379 14.590 -81.908 1.00 77.00 340 ARG A N 1
ATOM 2597 C CA . ARG A 1 340 ? 47.296 13.954 -83.242 1.00 77.00 340 ARG A CA 1
ATOM 2598 C C . ARG A 1 340 ? 46.582 14.805 -84.300 1.00 77.00 340 ARG A C 1
ATOM 2600 O O . ARG A 1 340 ? 46.605 14.440 -85.475 1.00 77.00 340 ARG A O 1
ATOM 2607 N N . GLY A 1 341 ? 45.926 15.898 -83.913 1.00 65.81 341 GLY A N 1
ATOM 2608 C CA . GLY A 1 341 ? 45.279 16.825 -84.841 1.00 65.81 341 GLY A CA 1
ATOM 2609 C C . GLY A 1 341 ? 46.271 17.873 -85.338 1.00 65.81 341 GLY A C 1
ATOM 2610 O O . GLY A 1 341 ? 46.797 18.642 -84.549 1.00 65.81 341 GLY A O 1
ATOM 2611 N N . GLY A 1 342 ? 46.553 17.910 -86.642 1.00 60.97 342 GLY A N 1
ATOM 2612 C CA . GLY A 1 342 ? 47.249 19.054 -87.239 1.00 60.97 342 GLY A CA 1
ATOM 2613 C C . GLY A 1 342 ? 46.366 20.307 -87.214 1.00 60.97 342 GLY A C 1
ATOM 2614 O O . GLY A 1 342 ? 45.147 20.185 -87.351 1.00 60.97 342 GLY A O 1
ATOM 2615 N N . SER A 1 343 ? 47.003 21.478 -87.085 1.00 57.72 343 SER A N 1
ATOM 2616 C CA . SER A 1 343 ? 46.420 22.824 -86.938 1.00 57.72 343 SER A CA 1
ATOM 2617 C C . SER A 1 343 ? 45.211 23.091 -87.842 1.00 57.72 343 SER A C 1
ATOM 2619 O O . SER A 1 343 ? 45.341 23.595 -88.961 1.00 57.72 343 SER A O 1
ATOM 2621 N N . GLY A 1 344 ? 44.020 22.749 -87.362 1.00 65.38 344 GLY A N 1
ATOM 2622 C CA . GLY A 1 344 ? 42.788 22.795 -88.140 1.00 65.38 344 GLY A CA 1
ATOM 2623 C C . GLY A 1 344 ? 41.558 23.007 -87.258 1.00 65.38 344 GLY A C 1
ATOM 2624 O O . GLY A 1 344 ? 41.667 23.037 -86.033 1.00 65.38 344 GLY A O 1
ATOM 2625 N N . PRO A 1 345 ? 40.349 23.100 -87.844 1.00 64.38 345 PRO A N 1
ATOM 2626 C CA . PRO A 1 345 ? 39.102 23.373 -87.116 1.00 64.38 345 PRO A CA 1
ATOM 2627 C C . PRO A 1 345 ? 38.755 22.371 -86.000 1.00 64.38 345 PRO A C 1
ATOM 2629 O O . PRO A 1 345 ? 37.770 22.568 -85.302 1.00 64.38 345 PRO A O 1
ATOM 2632 N N . ARG A 1 346 ? 39.523 21.285 -85.841 1.00 62.25 346 ARG A N 1
ATOM 2633 C CA . ARG A 1 346 ? 39.388 20.278 -84.779 1.00 62.25 346 ARG A CA 1
ATOM 2634 C C . ARG A 1 346 ? 40.071 20.682 -83.462 1.00 62.25 346 ARG A C 1
ATOM 2636 O O . ARG A 1 346 ? 39.635 20.214 -82.412 1.00 62.25 346 ARG A O 1
ATOM 2643 N N . ASP A 1 347 ? 41.032 21.606 -83.478 1.00 66.12 347 ASP A N 1
ATOM 2644 C CA . ASP A 1 347 ? 41.727 22.070 -82.261 1.00 66.12 347 ASP A CA 1
ATOM 2645 C C . ASP A 1 347 ? 40.824 22.929 -81.359 1.00 66.12 347 ASP A C 1
ATOM 2647 O O . ASP A 1 347 ? 40.926 22.925 -80.126 1.00 66.12 347 ASP A O 1
ATOM 2651 N N . THR A 1 348 ? 39.854 23.625 -81.958 1.00 73.69 348 THR A N 1
ATOM 2652 C CA . THR A 1 348 ? 38.826 24.376 -81.220 1.00 73.69 348 THR A CA 1
ATOM 2653 C C . THR A 1 348 ? 37.855 23.447 -80.482 1.00 73.69 348 THR A C 1
ATOM 2655 O O . THR A 1 348 ? 37.372 23.793 -79.404 1.00 73.69 348 THR A O 1
ATOM 2658 N N . PHE A 1 349 ? 37.607 22.238 -81.000 1.00 75.94 349 PHE A N 1
ATOM 2659 C CA . PHE A 1 349 ? 36.802 21.226 -80.310 1.00 75.94 349 PHE A CA 1
ATOM 2660 C C . PHE A 1 349 ? 37.558 20.591 -79.146 1.00 75.94 349 PHE A C 1
ATOM 2662 O O . PHE A 1 349 ? 36.979 20.408 -78.077 1.00 75.94 349 PHE A O 1
ATOM 2669 N N . ALA A 1 350 ? 38.845 20.296 -79.324 1.00 77.00 350 ALA A N 1
ATOM 2670 C CA . ALA A 1 350 ? 39.679 19.715 -78.278 1.00 77.00 350 ALA A CA 1
ATOM 2671 C C . ALA A 1 350 ? 39.839 20.651 -77.065 1.00 77.00 350 ALA A C 1
ATOM 2673 O O . ALA A 1 350 ? 39.645 20.245 -75.919 1.00 77.00 350 ALA A O 1
ATOM 2674 N N . SER A 1 351 ? 40.092 21.938 -77.316 1.00 79.88 351 SER A N 1
ATOM 2675 C CA . SER A 1 351 ? 40.166 22.962 -76.264 1.00 79.88 351 SER A CA 1
ATOM 2676 C C . SER A 1 351 ? 38.835 23.172 -75.530 1.00 79.88 351 SER A C 1
ATOM 2678 O O . SER A 1 351 ? 38.827 23.370 -74.312 1.00 79.88 351 SER A O 1
ATOM 2680 N N . ARG A 1 352 ? 37.698 23.080 -76.235 1.00 84.94 352 ARG A N 1
ATOM 2681 C CA . ARG A 1 352 ? 36.364 23.110 -75.616 1.00 84.94 352 ARG A CA 1
ATOM 2682 C C . ARG A 1 352 ? 36.105 21.870 -74.760 1.00 84.94 352 ARG A C 1
ATOM 2684 O O . ARG A 1 352 ? 35.695 22.023 -73.617 1.00 84.94 352 ARG A O 1
ATOM 2691 N N . ALA A 1 353 ? 36.423 20.678 -75.262 1.00 84.12 353 ALA A N 1
ATOM 2692 C CA . ALA A 1 353 ? 36.269 19.431 -74.517 1.00 84.12 353 ALA A CA 1
ATOM 2693 C C . ALA A 1 353 ? 37.099 19.432 -73.222 1.00 84.12 353 ALA A C 1
ATOM 2695 O O . ALA A 1 353 ? 36.584 19.076 -72.168 1.00 84.12 353 ALA A O 1
ATOM 2696 N N . MET A 1 354 ? 38.344 19.920 -73.259 1.00 85.38 354 MET A N 1
ATOM 2697 C CA . MET A 1 354 ? 39.166 20.066 -72.049 1.00 85.38 354 MET A CA 1
ATOM 2698 C C . MET A 1 354 ? 38.577 21.067 -71.049 1.00 85.38 354 MET A C 1
ATOM 2700 O O . MET A 1 354 ? 38.667 20.856 -69.839 1.00 85.38 354 MET A O 1
ATOM 2704 N N . ARG A 1 355 ? 37.956 22.155 -71.524 1.00 88.62 355 ARG A N 1
ATOM 2705 C CA . ARG A 1 355 ? 37.243 23.097 -70.649 1.00 88.62 355 ARG A CA 1
ATOM 2706 C C . ARG A 1 355 ? 36.043 22.422 -69.982 1.00 88.62 355 ARG A C 1
ATOM 2708 O O . ARG A 1 355 ? 35.902 22.541 -68.769 1.00 88.62 355 ARG A O 1
ATOM 2715 N N . ASP A 1 356 ? 35.247 21.680 -70.745 1.00 88.06 356 ASP A N 1
ATOM 2716 C CA . ASP A 1 356 ? 34.059 20.986 -70.242 1.00 88.06 356 ASP A CA 1
ATOM 2717 C C . ASP A 1 356 ? 34.434 19.895 -69.221 1.00 88.06 356 ASP A C 1
ATOM 2719 O O . ASP A 1 356 ? 33.800 19.790 -68.173 1.00 88.06 356 ASP A O 1
ATOM 2723 N N . VAL A 1 357 ? 35.519 19.146 -69.458 1.00 88.06 357 VAL A N 1
ATOM 2724 C CA . VAL A 1 357 ? 36.047 18.144 -68.511 1.00 88.06 357 VAL A CA 1
ATOM 2725 C C . VAL A 1 357 ? 36.528 18.798 -67.212 1.00 88.06 357 VAL A C 1
ATOM 2727 O O . VAL A 1 357 ? 36.222 18.303 -66.127 1.00 88.06 357 VAL A O 1
ATOM 2730 N N . ARG A 1 358 ? 37.198 19.958 -67.281 1.00 89.81 358 ARG A N 1
ATOM 2731 C CA . ARG A 1 358 ? 37.590 20.722 -66.080 1.00 89.81 358 ARG A CA 1
ATOM 2732 C C . ARG A 1 358 ? 36.382 21.226 -65.294 1.00 89.81 358 ARG A C 1
ATOM 2734 O O . ARG A 1 358 ? 36.386 21.151 -64.066 1.00 89.81 358 ARG A O 1
ATOM 2741 N N . THR A 1 359 ? 35.347 21.717 -65.975 1.00 91.62 359 THR A N 1
ATOM 2742 C CA . THR A 1 359 ? 34.094 22.127 -65.324 1.00 91.62 359 THR A CA 1
ATOM 2743 C C . THR A 1 359 ? 33.398 20.931 -64.677 1.00 91.62 359 THR A C 1
ATOM 2745 O O . T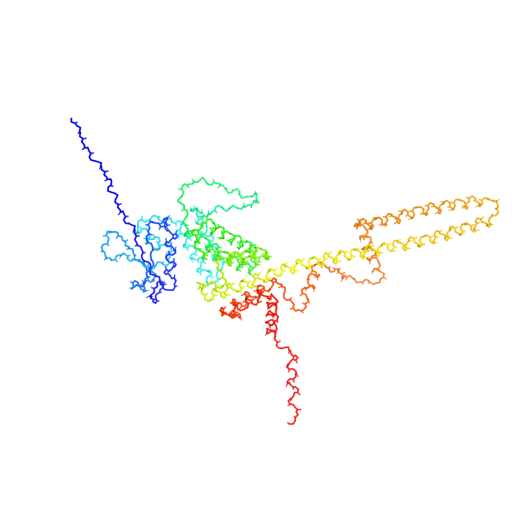HR A 1 359 ? 32.988 21.021 -63.523 1.00 91.62 359 THR A O 1
ATOM 2748 N N . MET A 1 360 ? 33.334 19.789 -65.366 1.00 89.19 360 MET A N 1
ATOM 2749 C CA . MET A 1 360 ? 32.782 18.548 -64.819 1.00 89.19 360 MET A CA 1
ATOM 2750 C C . MET A 1 360 ? 33.539 18.105 -63.564 1.00 89.19 360 MET A C 1
ATOM 2752 O O . MET A 1 360 ? 32.912 17.792 -62.556 1.00 89.19 360 MET A O 1
ATOM 2756 N N . ARG A 1 361 ? 34.877 18.175 -63.575 1.00 91.88 361 ARG A N 1
ATOM 2757 C CA . ARG A 1 361 ? 35.710 17.920 -62.394 1.00 91.88 361 ARG A CA 1
ATOM 2758 C C . ARG A 1 361 ? 35.322 18.827 -61.229 1.00 91.88 361 ARG A C 1
ATOM 2760 O O . ARG A 1 361 ? 35.059 18.337 -60.139 1.00 91.88 361 ARG A O 1
ATOM 2767 N N . GLN A 1 362 ? 35.220 20.136 -61.445 1.00 93.06 362 GLN A N 1
ATOM 2768 C CA . GLN A 1 362 ? 34.842 21.072 -60.378 1.00 93.06 362 GLN A CA 1
ATOM 2769 C C . GLN A 1 362 ? 33.466 20.757 -59.776 1.00 93.06 362 GLN A C 1
ATOM 2771 O O . GLN A 1 362 ? 33.334 20.737 -58.552 1.00 93.06 362 GLN A O 1
ATOM 2776 N N . VAL A 1 363 ? 32.467 20.473 -60.617 1.00 91.50 363 VAL A N 1
ATOM 2777 C CA . VAL A 1 363 ? 31.105 20.147 -60.166 1.00 91.50 363 VAL A CA 1
ATOM 2778 C C . VAL A 1 363 ? 31.094 18.842 -59.371 1.00 91.50 363 VAL A C 1
ATOM 2780 O O . VAL A 1 363 ? 30.657 18.834 -58.224 1.00 91.50 363 VAL A O 1
ATOM 2783 N N . VAL A 1 364 ? 31.662 17.761 -59.916 1.00 89.12 364 VAL A N 1
ATOM 2784 C CA . VAL A 1 364 ? 31.624 16.447 -59.255 1.00 89.12 364 VAL A CA 1
ATOM 2785 C C . VAL A 1 364 ? 32.385 16.459 -57.925 1.00 89.12 364 VAL A C 1
ATOM 2787 O O . VAL A 1 364 ? 31.904 15.913 -56.933 1.00 89.12 364 VAL A O 1
ATOM 2790 N N . PHE A 1 365 ? 33.542 17.122 -57.846 1.00 91.06 365 PHE A N 1
ATOM 2791 C CA . PHE A 1 365 ? 34.267 17.239 -56.577 1.00 91.06 365 PHE A CA 1
ATOM 2792 C C . PHE A 1 365 ? 33.527 18.122 -55.558 1.00 91.06 365 PHE A C 1
ATOM 2794 O O . PHE A 1 365 ? 33.583 17.839 -54.360 1.00 91.06 365 PHE A O 1
ATOM 2801 N N . SER A 1 366 ? 32.802 19.152 -56.006 1.00 91.75 366 SER A N 1
ATOM 2802 C CA . SER A 1 366 ? 31.927 19.954 -55.140 1.00 91.75 366 SER A CA 1
ATOM 2803 C C . SER A 1 366 ? 30.772 19.127 -54.559 1.00 91.75 366 SER A C 1
ATOM 2805 O O . SER A 1 366 ? 30.473 19.231 -53.365 1.00 91.75 366 SER A O 1
ATOM 2807 N N . ASP A 1 367 ? 30.164 18.254 -55.362 1.00 87.25 367 ASP A N 1
ATOM 2808 C CA . ASP A 1 367 ? 29.090 17.358 -54.922 1.00 87.25 367 ASP A CA 1
ATOM 2809 C C . ASP A 1 367 ? 29.604 16.291 -53.944 1.00 87.25 367 ASP A C 1
ATOM 2811 O O . ASP A 1 367 ? 29.005 16.071 -52.890 1.00 87.25 367 ASP A O 1
ATOM 2815 N N . ILE A 1 368 ? 30.772 15.695 -54.216 1.00 88.81 368 ILE A N 1
ATOM 2816 C CA . ILE A 1 368 ? 31.445 14.757 -53.299 1.00 88.81 368 ILE A CA 1
ATOM 2817 C C . ILE A 1 368 ? 31.769 15.434 -51.958 1.00 88.81 368 ILE A C 1
ATOM 2819 O O . ILE A 1 368 ? 31.546 14.847 -50.897 1.00 88.81 368 ILE A O 1
ATOM 2823 N N . ASN A 1 369 ? 32.243 16.684 -51.974 1.00 87.00 369 ASN A N 1
ATOM 2824 C CA . ASN A 1 369 ? 32.494 17.455 -50.752 1.00 87.00 369 ASN A CA 1
ATOM 2825 C C . ASN A 1 369 ? 31.197 17.754 -49.988 1.00 87.00 369 ASN A C 1
ATOM 2827 O O . ASN A 1 369 ? 31.174 17.697 -48.757 1.00 87.00 369 ASN A O 1
ATOM 2831 N N . THR A 1 370 ? 30.108 18.027 -50.706 1.00 85.44 370 THR A N 1
ATOM 2832 C CA . THR A 1 370 ? 28.783 18.232 -50.111 1.00 85.44 370 THR A CA 1
ATOM 2833 C C . THR A 1 370 ? 28.286 16.955 -49.433 1.00 85.44 370 THR A C 1
ATOM 2835 O O . THR A 1 370 ? 27.871 17.012 -48.275 1.00 85.44 370 THR A O 1
ATOM 2838 N N . LEU A 1 371 ? 28.420 15.794 -50.084 1.00 79.69 371 LEU A N 1
ATOM 2839 C CA . LEU A 1 371 ? 28.094 14.485 -49.507 1.00 79.69 371 LEU A CA 1
ATOM 2840 C C . LEU A 1 371 ? 28.935 14.179 -48.259 1.00 79.69 371 LEU A C 1
ATOM 2842 O O . LEU A 1 371 ? 28.393 13.758 -47.235 1.00 79.69 371 LEU A O 1
ATOM 2846 N N . GLN A 1 372 ? 30.245 14.448 -48.301 1.00 84.88 372 GLN A N 1
ATOM 2847 C CA . GLN A 1 372 ? 31.131 14.295 -47.142 1.00 84.88 372 GLN A CA 1
ATOM 2848 C C . GLN A 1 372 ? 30.661 15.162 -45.963 1.00 84.88 372 GLN A C 1
ATOM 2850 O O . GLN A 1 372 ? 30.581 14.687 -44.828 1.00 84.88 372 GLN A O 1
ATOM 2855 N N . MET A 1 373 ? 30.298 16.420 -46.224 1.00 83.06 373 MET A N 1
ATOM 2856 C CA . MET A 1 373 ? 29.798 17.335 -45.197 1.00 83.06 373 MET A CA 1
ATOM 2857 C C . MET A 1 373 ? 28.420 16.935 -44.660 1.00 83.06 373 MET A C 1
ATOM 2859 O O . MET A 1 373 ? 28.178 17.093 -43.465 1.00 83.06 373 MET A O 1
ATOM 2863 N N . GLN A 1 374 ? 27.529 16.391 -45.492 1.00 77.25 374 GLN A N 1
ATOM 2864 C CA . GLN A 1 374 ? 26.229 15.865 -45.058 1.00 77.25 374 GLN A CA 1
ATOM 2865 C C . GLN A 1 374 ? 26.386 14.642 -44.140 1.00 77.25 374 GLN A C 1
ATOM 2867 O O . GLN A 1 374 ? 25.722 14.565 -43.105 1.00 77.25 374 GLN A O 1
ATOM 2872 N N . ILE A 1 375 ? 27.323 13.738 -44.455 1.00 76.94 375 ILE A N 1
ATOM 2873 C CA . ILE A 1 375 ? 27.683 12.597 -43.595 1.00 76.94 375 ILE A CA 1
ATOM 2874 C C . ILE A 1 375 ? 28.227 13.081 -42.245 1.00 76.94 375 ILE A C 1
ATOM 2876 O O . ILE A 1 375 ? 27.791 12.599 -41.200 1.00 76.94 375 ILE A O 1
ATOM 2880 N N . LEU A 1 376 ? 29.147 14.053 -42.248 1.00 75.69 376 LEU A N 1
ATOM 2881 C CA . LEU A 1 376 ? 29.746 14.601 -41.022 1.00 75.69 376 LEU A CA 1
ATOM 2882 C C . LEU A 1 376 ? 28.743 15.372 -40.154 1.00 75.69 376 LEU A C 1
ATOM 2884 O O . LEU A 1 376 ? 28.862 15.369 -38.931 1.00 75.69 376 LEU A O 1
ATOM 2888 N N . ARG A 1 377 ? 27.744 16.015 -40.767 1.00 77.62 377 ARG A N 1
ATOM 2889 C CA . ARG A 1 377 ? 26.669 16.730 -40.061 1.00 77.62 377 ARG A CA 1
ATOM 2890 C C . ARG A 1 377 ? 25.583 15.803 -39.510 1.00 77.62 377 ARG A C 1
ATOM 2892 O O . ARG A 1 377 ? 24.720 16.276 -38.777 1.00 77.62 377 ARG A O 1
ATOM 2899 N N . GLY A 1 378 ? 25.628 14.506 -39.830 1.00 65.62 378 GLY A N 1
ATOM 2900 C CA . GLY A 1 378 ? 24.613 13.541 -39.407 1.00 65.62 378 GLY A CA 1
ATOM 2901 C C . GLY A 1 378 ? 23.239 13.828 -40.013 1.00 65.62 378 GLY A C 1
ATOM 2902 O O . GLY A 1 378 ? 22.226 13.609 -39.351 1.00 65.62 378 GLY A O 1
ATOM 2903 N N . ASP A 1 379 ? 23.203 14.360 -41.239 1.00 63.47 379 ASP A N 1
ATOM 2904 C CA . ASP A 1 379 ? 21.958 14.753 -41.893 1.00 63.47 379 ASP A CA 1
ATOM 2905 C C . ASP A 1 379 ? 21.081 13.504 -42.154 1.00 63.47 379 ASP A C 1
ATOM 2907 O O . ASP A 1 379 ? 21.536 12.557 -42.812 1.00 63.47 379 ASP A O 1
ATOM 2911 N N . PRO A 1 380 ? 19.836 13.447 -41.638 1.00 54.69 380 PRO A N 1
ATOM 2912 C CA . PRO A 1 380 ? 18.956 12.278 -41.749 1.00 54.69 380 PRO A CA 1
ATOM 2913 C C . PRO A 1 380 ? 18.650 11.866 -43.197 1.00 54.69 380 PRO A C 1
ATOM 2915 O O . PRO A 1 380 ? 18.250 10.725 -43.442 1.00 54.69 380 PRO A O 1
ATOM 2918 N N . THR A 1 381 ? 18.867 12.761 -44.161 1.00 53.12 381 THR A N 1
ATOM 2919 C CA . THR A 1 381 ? 18.737 12.487 -45.598 1.00 53.12 381 THR A CA 1
ATOM 2920 C C . THR A 1 381 ? 19.727 11.432 -46.102 1.00 53.12 381 THR A C 1
ATOM 2922 O O . THR A 1 381 ? 19.356 10.609 -46.936 1.00 53.12 381 THR A O 1
ATOM 2925 N N . VAL A 1 382 ? 20.942 11.348 -45.551 1.00 55.09 382 VAL A N 1
ATOM 2926 C CA . VAL A 1 382 ? 21.922 10.307 -45.924 1.00 55.09 382 VAL A CA 1
ATOM 2927 C C . VAL A 1 382 ? 21.514 8.942 -45.367 1.00 55.09 382 VAL A C 1
ATOM 2929 O O . VAL A 1 382 ? 21.652 7.915 -46.034 1.00 55.09 382 VAL A O 1
ATOM 2932 N N . THR A 1 383 ? 20.943 8.919 -44.162 1.00 52.66 383 THR A N 1
ATOM 2933 C CA . THR A 1 383 ? 20.353 7.715 -43.565 1.00 52.66 383 THR A CA 1
ATOM 2934 C C . THR A 1 383 ? 19.175 7.220 -44.405 1.00 52.66 383 THR A C 1
ATOM 2936 O O . THR A 1 383 ? 19.061 6.020 -44.655 1.00 52.66 383 THR A O 1
ATOM 2939 N N . PHE A 1 384 ? 18.341 8.137 -44.907 1.00 53.22 384 PHE A N 1
ATOM 2940 C CA . PHE A 1 384 ? 17.255 7.835 -45.841 1.00 53.22 384 PHE A CA 1
ATOM 2941 C C . PHE A 1 384 ? 17.780 7.263 -47.164 1.00 53.22 384 PHE A C 1
ATOM 2943 O O . PHE A 1 384 ? 17.353 6.176 -47.543 1.00 53.22 384 PHE A O 1
ATOM 2950 N N . LEU A 1 385 ? 18.758 7.909 -47.811 1.00 53.44 385 LEU A N 1
ATOM 2951 C CA . LEU A 1 385 ? 19.355 7.432 -49.066 1.00 53.44 385 LEU A CA 1
ATOM 2952 C C . LEU A 1 385 ? 20.006 6.053 -48.916 1.00 53.44 385 LEU A C 1
ATOM 2954 O O . LEU A 1 385 ? 19.835 5.204 -49.782 1.00 53.44 385 LEU A O 1
ATOM 2958 N N . ARG A 1 386 ? 20.667 5.778 -47.786 1.00 57.28 386 ARG A N 1
ATOM 2959 C CA . ARG A 1 386 ? 21.238 4.456 -47.490 1.00 57.28 386 ARG A CA 1
ATOM 2960 C C . ARG A 1 386 ? 20.169 3.402 -47.202 1.00 57.28 386 ARG A C 1
ATOM 2962 O O . ARG A 1 386 ? 20.327 2.256 -47.605 1.00 57.28 386 ARG A O 1
ATOM 2969 N N . THR A 1 387 ? 19.074 3.768 -46.536 1.00 54.28 387 THR A N 1
ATOM 2970 C CA . THR A 1 387 ? 17.931 2.858 -46.330 1.00 54.28 387 THR A CA 1
ATOM 2971 C C . THR A 1 387 ? 17.269 2.521 -47.667 1.00 54.28 387 THR A C 1
ATOM 2973 O O . THR A 1 387 ? 16.904 1.374 -47.907 1.00 54.28 387 THR A O 1
ATOM 2976 N N . LEU A 1 388 ? 17.182 3.507 -48.560 1.00 52.34 388 LEU A N 1
ATOM 2977 C CA . LEU A 1 388 ? 16.628 3.368 -49.901 1.00 52.34 388 LEU A CA 1
ATOM 2978 C C . LEU A 1 388 ? 17.551 2.539 -50.803 1.00 52.34 388 LEU A C 1
ATOM 2980 O O . LEU A 1 388 ? 17.076 1.640 -51.483 1.00 52.34 388 LEU A O 1
ATOM 2984 N N . GLN A 1 389 ? 18.865 2.756 -50.738 1.00 59.88 389 GLN A N 1
ATOM 2985 C CA . GLN A 1 389 ? 19.850 1.985 -51.493 1.00 59.88 389 GLN A CA 1
ATOM 2986 C C . GLN A 1 389 ? 19.964 0.543 -50.996 1.00 59.88 389 GLN A C 1
ATOM 2988 O O . GLN A 1 389 ? 19.884 -0.369 -51.805 1.00 59.88 389 GLN A O 1
ATOM 2993 N N . ASN A 1 390 ? 19.991 0.303 -49.682 1.00 57.88 390 ASN A N 1
ATOM 2994 C CA . ASN A 1 390 ? 19.924 -1.057 -49.139 1.00 57.88 390 ASN A CA 1
ATOM 2995 C C . ASN A 1 390 ? 18.619 -1.767 -49.534 1.00 57.88 390 ASN A C 1
ATOM 2997 O O . ASN A 1 390 ? 18.639 -2.969 -49.789 1.00 57.88 390 ASN A O 1
ATOM 3001 N N . ALA A 1 391 ? 17.492 -1.046 -49.614 1.00 53.84 391 ALA A N 1
ATOM 3002 C CA . ALA A 1 391 ? 16.217 -1.578 -50.103 1.00 53.84 391 ALA A CA 1
ATOM 3003 C C . ALA A 1 391 ? 16.204 -1.836 -51.624 1.00 53.84 391 ALA A C 1
ATOM 3005 O O . ALA A 1 391 ? 15.431 -2.669 -52.095 1.00 53.84 391 ALA A O 1
ATOM 3006 N N . LEU A 1 392 ? 17.041 -1.137 -52.395 1.00 53.50 392 LEU A N 1
ATOM 3007 C CA . LEU A 1 392 ? 17.227 -1.358 -53.831 1.00 53.50 392 LEU A CA 1
ATOM 3008 C C . LEU A 1 392 ? 18.204 -2.512 -54.102 1.00 53.50 392 LEU A C 1
ATOM 3010 O O . LEU A 1 392 ? 17.905 -3.365 -54.933 1.00 53.50 392 LEU A O 1
ATOM 3014 N N . ASP A 1 393 ? 19.294 -2.612 -53.342 1.00 56.41 393 ASP A N 1
ATOM 3015 C CA . ASP A 1 393 ? 20.289 -3.684 -53.453 1.00 56.41 393 ASP A CA 1
ATOM 3016 C C . ASP A 1 393 ? 19.715 -5.035 -52.994 1.00 56.41 393 ASP A C 1
ATOM 3018 O O . ASP A 1 393 ? 19.947 -6.066 -53.623 1.00 56.41 393 ASP A O 1
ATOM 3022 N N . THR A 1 394 ? 18.865 -5.043 -51.960 1.00 55.12 394 THR A N 1
ATOM 3023 C CA . THR A 1 394 ? 18.119 -6.254 -51.556 1.00 55.12 394 THR A CA 1
ATOM 3024 C C . THR A 1 394 ? 16.984 -6.626 -52.515 1.00 55.12 394 THR A C 1
ATOM 3026 O O . THR A 1 394 ? 16.507 -7.758 -52.477 1.00 55.12 394 THR A O 1
ATOM 3029 N N . ARG A 1 395 ? 16.573 -5.735 -53.429 1.00 49.12 395 ARG A N 1
ATOM 3030 C CA . ARG A 1 395 ? 15.585 -6.034 -54.484 1.00 49.12 395 ARG A CA 1
ATOM 3031 C C . ARG A 1 395 ? 16.187 -6.704 -55.725 1.00 49.12 395 ARG A C 1
ATOM 3033 O O . ARG A 1 395 ? 15.426 -7.114 -56.599 1.00 49.12 395 ARG A O 1
ATOM 3040 N N . GLY A 1 396 ? 17.509 -6.885 -55.785 1.00 45.94 396 GLY A N 1
ATOM 3041 C CA . GLY A 1 396 ? 18.206 -7.590 -56.870 1.00 45.94 396 GLY A CA 1
ATOM 3042 C C . GLY A 1 396 ? 18.101 -9.124 -56.849 1.00 45.94 396 GLY A C 1
ATOM 3043 O O . GLY A 1 396 ? 18.607 -9.771 -57.761 1.00 45.94 396 GLY A O 1
ATOM 3044 N N . GLY A 1 397 ? 17.442 -9.730 -55.854 1.00 47.72 397 GLY A N 1
ATOM 3045 C CA . GLY A 1 397 ? 17.307 -11.186 -55.761 1.00 47.72 397 GLY A CA 1
ATOM 3046 C C . GLY A 1 397 ? 16.059 -11.619 -54.997 1.00 47.72 397 GLY A C 1
ATOM 3047 O O . GLY A 1 397 ? 16.080 -11.686 -53.779 1.00 47.72 397 GLY A O 1
ATOM 3048 N N . GLN A 1 398 ? 15.002 -11.945 -55.746 1.00 41.03 398 GLN A N 1
ATOM 3049 C CA . GLN A 1 398 ? 13.778 -12.651 -55.333 1.00 41.03 398 GLN A CA 1
ATOM 3050 C C . GLN A 1 398 ? 12.916 -12.015 -54.220 1.00 41.03 398 GLN A C 1
ATOM 3052 O O . GLN A 1 398 ? 13.253 -11.951 -53.043 1.00 41.03 398 GLN A O 1
ATOM 3057 N N . CYS A 1 399 ? 11.703 -11.626 -54.623 1.00 33.69 399 CYS A N 1
ATOM 3058 C CA . CYS A 1 399 ? 10.604 -11.241 -53.744 1.00 33.69 399 CYS A CA 1
ATOM 3059 C C . CYS A 1 399 ? 10.239 -12.354 -52.744 1.00 33.69 399 CYS A C 1
ATOM 3061 O O . CYS A 1 399 ? 9.661 -13.365 -53.137 1.00 33.69 399 CYS A O 1
ATOM 3063 N N . GLN A 1 400 ? 10.422 -12.091 -51.450 1.00 34.91 400 GLN A N 1
ATOM 3064 C CA . GLN A 1 400 ? 9.425 -12.446 -50.436 1.00 34.91 400 GLN A CA 1
ATOM 3065 C C . GLN A 1 400 ? 9.134 -11.211 -49.569 1.00 34.91 400 GLN A C 1
ATOM 3067 O O . GLN A 1 400 ? 10.075 -10.570 -49.093 1.00 34.91 400 GLN A O 1
ATOM 3072 N N . PRO A 1 401 ? 7.860 -10.824 -49.381 1.00 41.66 401 PRO A N 1
ATOM 3073 C CA . PRO A 1 401 ? 7.508 -9.788 -48.426 1.00 41.66 401 PRO A CA 1
ATOM 3074 C C . PRO A 1 401 ? 7.551 -10.383 -47.010 1.00 41.66 401 PRO A C 1
ATOM 3076 O O . PRO A 1 401 ? 7.293 -11.565 -46.832 1.00 41.66 401 PRO A O 1
ATOM 3079 N N . GLU A 1 402 ? 7.835 -9.540 -46.014 1.00 40.06 402 GLU A N 1
ATOM 3080 C CA . GLU A 1 402 ? 7.820 -9.842 -44.567 1.00 40.06 402 GLU A CA 1
ATOM 3081 C C . GLU A 1 402 ? 9.130 -10.317 -43.913 1.00 40.06 402 GLU A C 1
ATOM 3083 O O . GLU A 1 402 ? 9.185 -11.324 -43.216 1.00 40.06 402 GLU A O 1
ATOM 3088 N N . ARG A 1 403 ? 10.174 -9.483 -43.957 1.00 39.75 403 ARG A N 1
ATOM 3089 C CA . ARG A 1 403 ? 11.059 -9.350 -42.785 1.00 39.75 403 ARG A CA 1
ATOM 3090 C C . ARG A 1 403 ? 11.211 -7.886 -42.408 1.00 39.75 403 ARG A C 1
ATOM 3092 O O . ARG A 1 403 ? 12.003 -7.146 -42.983 1.00 39.75 403 ARG A O 1
ATOM 3099 N N . ARG A 1 404 ? 10.391 -7.464 -41.442 1.00 36.41 404 ARG A N 1
ATOM 3100 C CA . ARG A 1 404 ? 10.558 -6.192 -40.737 1.00 36.41 404 ARG A CA 1
ATOM 3101 C C . ARG A 1 404 ? 11.845 -6.271 -39.911 1.00 36.41 404 ARG A C 1
ATOM 3103 O O . ARG A 1 404 ? 12.091 -7.279 -39.256 1.00 36.41 404 ARG A O 1
ATOM 3110 N N . LEU A 1 405 ? 12.649 -5.210 -39.961 1.00 37.84 405 LEU A N 1
ATOM 3111 C CA . LEU A 1 405 ? 13.729 -4.970 -39.002 1.00 37.84 405 LEU A CA 1
ATOM 3112 C C . LEU A 1 405 ? 13.177 -5.112 -37.576 1.00 37.84 405 LEU A C 1
ATOM 3114 O O . LEU A 1 405 ? 12.063 -4.632 -37.335 1.00 37.84 405 LEU A O 1
ATOM 3118 N N . PRO A 1 406 ? 13.925 -5.728 -36.644 1.00 37.06 406 PRO A N 1
ATOM 3119 C CA . PRO A 1 406 ? 13.446 -5.869 -35.288 1.00 37.06 406 PRO A CA 1
ATOM 3120 C C . PRO A 1 406 ? 13.209 -4.492 -34.676 1.00 37.06 406 PRO A C 1
ATOM 3122 O O . PRO A 1 406 ? 14.104 -3.646 -34.636 1.00 37.06 406 PRO A O 1
ATOM 3125 N N . THR A 1 407 ? 11.976 -4.235 -34.242 1.00 45.72 407 THR A N 1
ATOM 3126 C CA . THR A 1 407 ? 11.655 -3.033 -33.469 1.00 45.72 407 THR A CA 1
ATOM 3127 C C . THR A 1 407 ? 12.466 -3.047 -32.171 1.00 45.72 407 THR A C 1
ATOM 3129 O O . THR A 1 407 ? 12.833 -4.107 -31.668 1.00 45.72 407 THR A O 1
ATOM 3132 N N . LEU A 1 408 ? 12.713 -1.879 -31.565 1.00 40.28 408 LEU A N 1
ATOM 3133 C CA . LEU A 1 408 ? 13.299 -1.785 -30.212 1.00 40.28 408 LEU A CA 1
ATOM 3134 C C . LEU A 1 408 ? 12.562 -2.668 -29.181 1.00 40.28 408 LEU A C 1
ATOM 3136 O O . LEU A 1 408 ? 13.149 -3.083 -28.189 1.00 40.28 408 LEU A O 1
ATOM 3140 N N . GLN A 1 409 ? 11.297 -2.992 -29.454 1.00 42.12 409 GLN A N 1
ATOM 3141 C CA . GLN A 1 409 ? 10.471 -3.934 -28.706 1.00 42.12 409 GLN A CA 1
ATOM 3142 C C . GLN A 1 409 ? 10.940 -5.396 -28.848 1.00 42.12 409 GLN A C 1
ATOM 3144 O O . GLN A 1 409 ? 11.015 -6.101 -27.855 1.00 42.12 409 GLN A O 1
ATOM 3149 N N . GLN A 1 410 ? 11.360 -5.829 -30.039 1.00 39.56 410 GLN A N 1
ATOM 3150 C CA . GLN A 1 410 ? 11.891 -7.178 -30.279 1.00 39.56 410 GLN A CA 1
ATOM 3151 C C . GLN A 1 410 ? 13.334 -7.348 -29.781 1.00 39.56 410 GLN A C 1
ATOM 3153 O O . GLN A 1 410 ? 13.729 -8.441 -29.392 1.00 39.56 410 GLN A O 1
ATOM 3158 N N . LEU A 1 411 ? 14.124 -6.268 -29.738 1.00 42.06 411 LEU A N 1
ATOM 3159 C CA . LEU A 1 411 ? 15.434 -6.271 -29.069 1.00 42.06 411 LEU A CA 1
ATOM 3160 C C . LEU A 1 411 ? 15.304 -6.292 -27.535 1.00 42.06 411 LEU A C 1
ATOM 3162 O O . LEU A 1 411 ? 16.154 -6.872 -26.868 1.00 42.06 411 LEU A O 1
ATOM 3166 N N . SER A 1 412 ? 14.232 -5.707 -26.986 1.00 41.56 412 SER A N 1
ATOM 3167 C CA . SER A 1 412 ? 13.840 -5.877 -25.579 1.00 41.56 412 SER A CA 1
ATOM 3168 C C . SER A 1 412 ? 13.426 -7.324 -25.295 1.00 41.56 412 SER A C 1
ATOM 3170 O O . SER A 1 412 ? 13.922 -7.910 -24.345 1.00 41.56 412 SER A O 1
ATOM 3172 N N . GLU A 1 413 ? 12.608 -7.932 -26.160 1.00 39.66 413 GLU A N 1
ATOM 3173 C CA . GLU A 1 413 ? 12.191 -9.338 -26.028 1.00 39.66 413 GLU A CA 1
ATOM 3174 C C . GLU A 1 413 ? 13.361 -10.327 -26.202 1.00 39.66 413 GLU A C 1
ATOM 3176 O O . GLU A 1 413 ? 13.390 -11.367 -25.556 1.00 39.66 413 GLU A O 1
ATOM 3181 N N . LEU A 1 414 ? 14.371 -10.012 -27.023 1.00 37.78 414 LEU A N 1
ATOM 3182 C CA . LEU A 1 414 ? 15.593 -10.822 -27.147 1.00 37.78 414 LEU A CA 1
ATOM 3183 C C . LEU A 1 414 ? 16.530 -10.699 -25.936 1.00 37.78 414 LEU A C 1
ATOM 3185 O O . LEU A 1 414 ? 17.245 -11.653 -25.637 1.00 37.78 414 LEU A O 1
ATOM 3189 N N . ALA A 1 415 ? 16.512 -9.567 -25.225 1.00 42.50 415 ALA A N 1
ATOM 3190 C CA . ALA A 1 415 ? 17.177 -9.442 -23.928 1.00 42.50 415 ALA A CA 1
ATOM 3191 C C . ALA A 1 415 ? 16.454 -10.266 -22.843 1.00 42.50 415 ALA A C 1
ATOM 3193 O O . ALA A 1 415 ? 17.116 -10.835 -21.978 1.00 42.50 415 ALA A O 1
ATOM 3194 N N . ASP A 1 416 ? 15.129 -10.411 -22.951 1.00 38.72 416 ASP A N 1
ATOM 3195 C CA . ASP A 1 416 ? 14.309 -11.267 -22.080 1.00 38.72 416 ASP A CA 1
ATOM 3196 C C . ASP A 1 416 ? 14.455 -12.778 -22.396 1.00 38.72 416 ASP A C 1
ATOM 3198 O O . ASP A 1 416 ? 14.113 -13.624 -21.570 1.00 38.72 416 ASP A O 1
ATOM 3202 N N . LEU A 1 417 ? 14.988 -13.142 -23.572 1.00 33.25 417 LEU A N 1
ATOM 3203 C CA . LEU A 1 417 ? 15.207 -14.530 -24.022 1.00 33.25 417 LEU A CA 1
ATOM 3204 C C . LEU A 1 417 ? 16.611 -15.084 -23.705 1.00 33.25 417 LEU A C 1
ATOM 3206 O O . LEU A 1 417 ? 16.911 -16.230 -24.055 1.00 33.25 417 LEU A O 1
ATOM 3210 N N . SER A 1 418 ? 17.468 -14.318 -23.019 1.00 33.97 418 SER A N 1
ATOM 3211 C CA . SER A 1 418 ? 18.711 -14.837 -22.433 1.00 33.97 418 SER A CA 1
ATOM 3212 C C . SER A 1 418 ? 18.372 -15.781 -21.275 1.00 33.97 418 SER A C 1
ATOM 3214 O O . SER A 1 418 ? 18.154 -15.365 -20.140 1.00 33.97 418 SER A O 1
ATOM 3216 N N . ALA A 1 419 ? 18.281 -17.070 -21.596 1.00 33.59 419 ALA A N 1
ATOM 3217 C CA . ALA A 1 419 ? 17.925 -18.157 -20.696 1.00 33.59 419 ALA A CA 1
ATOM 3218 C C . ALA A 1 419 ? 18.758 -18.157 -19.396 1.00 33.59 419 ALA A C 1
ATOM 3220 O O . ALA A 1 419 ? 19.914 -18.573 -19.392 1.00 33.59 419 ALA A O 1
ATOM 3221 N N . GLY A 1 420 ? 18.141 -17.731 -18.288 1.00 42.25 420 GLY A N 1
ATOM 3222 C CA . GLY A 1 420 ? 18.664 -17.914 -16.929 1.00 42.25 420 GLY A CA 1
ATOM 3223 C C . GLY A 1 420 ? 18.305 -16.805 -15.940 1.00 42.25 420 GLY A C 1
ATOM 3224 O O . GLY A 1 420 ? 18.086 -17.100 -14.765 1.00 42.25 420 GLY A O 1
ATOM 3225 N N . ASP A 1 421 ? 18.173 -15.562 -16.407 1.00 51.00 421 ASP A N 1
ATOM 3226 C CA . ASP A 1 421 ? 18.048 -14.399 -15.525 1.00 51.00 421 ASP A CA 1
ATOM 3227 C C . ASP A 1 421 ? 16.613 -13.865 -15.503 1.00 51.00 421 ASP A C 1
ATOM 3229 O O . ASP A 1 421 ? 16.127 -13.254 -16.451 1.00 51.00 421 ASP A O 1
ATOM 3233 N N . ILE A 1 422 ? 15.912 -14.092 -14.392 1.00 54.25 422 ILE A N 1
ATOM 3234 C CA . ILE A 1 422 ? 14.591 -13.504 -14.149 1.00 54.25 422 ILE A CA 1
ATOM 3235 C C . ILE A 1 422 ? 14.777 -11.983 -14.016 1.00 54.25 422 ILE A C 1
ATOM 3237 O O . ILE A 1 422 ? 15.572 -11.564 -13.165 1.00 54.25 422 ILE A O 1
ATOM 3241 N N . PRO A 1 423 ? 14.068 -11.148 -14.801 1.00 60.75 423 PRO A N 1
ATOM 3242 C CA . PRO A 1 423 ? 14.166 -9.693 -14.717 1.00 60.75 423 PRO A CA 1
ATOM 3243 C C . PRO A 1 423 ? 14.008 -9.191 -13.276 1.00 60.75 423 PRO A C 1
ATOM 3245 O O . PRO A 1 423 ? 13.160 -9.680 -12.531 1.00 60.75 423 PRO A O 1
ATOM 3248 N N . ALA A 1 424 ? 14.830 -8.227 -12.853 1.00 61.06 424 ALA A N 1
ATOM 3249 C CA . ALA A 1 424 ? 14.882 -7.771 -11.457 1.00 61.06 424 ALA A CA 1
ATOM 3250 C C . ALA A 1 424 ? 13.533 -7.253 -10.915 1.00 61.06 424 ALA A C 1
ATOM 3252 O O . ALA A 1 424 ? 13.272 -7.330 -9.714 1.00 61.06 424 ALA A O 1
ATOM 3253 N N . ASP A 1 425 ? 12.659 -6.756 -11.792 1.00 56.41 425 ASP A N 1
ATOM 3254 C CA . ASP A 1 425 ? 11.286 -6.382 -11.457 1.00 56.41 425 ASP A CA 1
ATOM 3255 C C . ASP A 1 425 ? 10.407 -7.607 -11.164 1.00 56.41 425 ASP A C 1
ATOM 3257 O O . ASP A 1 425 ? 9.600 -7.555 -10.240 1.00 56.41 425 ASP A O 1
ATOM 3261 N N . GLN A 1 426 ? 10.605 -8.729 -11.860 1.00 67.81 426 GLN A N 1
ATOM 3262 C CA . GLN A 1 426 ? 9.935 -10.006 -11.579 1.00 67.81 426 GLN A CA 1
ATOM 3263 C C . GLN A 1 426 ? 10.468 -10.688 -10.308 1.00 67.81 426 GLN A C 1
ATOM 3265 O O . GLN A 1 426 ? 9.719 -11.406 -9.644 1.00 67.81 426 GLN A O 1
ATOM 3270 N N . GLN A 1 427 ? 11.723 -10.421 -9.923 1.00 67.94 427 GLN A N 1
ATOM 3271 C CA . GLN A 1 427 ? 12.329 -10.982 -8.709 1.00 67.94 427 GLN A CA 1
ATOM 3272 C C . GLN A 1 427 ? 11.584 -10.576 -7.432 1.00 67.94 427 GLN A C 1
ATOM 3274 O O . GLN A 1 427 ? 11.276 -11.408 -6.576 1.00 67.94 427 GLN A O 1
ATOM 3279 N N . ALA A 1 428 ? 11.211 -9.300 -7.342 1.00 68.25 428 ALA A N 1
ATOM 3280 C CA . ALA A 1 428 ? 10.445 -8.761 -6.226 1.00 68.25 428 ALA A CA 1
ATOM 3281 C C . ALA A 1 428 ? 9.046 -9.386 -6.096 1.00 68.25 428 ALA A C 1
ATOM 3283 O O . ALA A 1 428 ? 8.629 -9.755 -4.995 1.00 68.25 428 ALA A O 1
ATOM 3284 N N . PHE A 1 429 ? 8.327 -9.523 -7.216 1.00 70.56 429 PHE A N 1
ATOM 3285 C CA . PHE A 1 429 ? 7.003 -10.150 -7.228 1.00 70.56 429 PHE A CA 1
ATOM 3286 C C . PHE A 1 429 ? 7.079 -11.612 -6.804 1.00 70.56 429 PHE A C 1
ATOM 3288 O O . PHE A 1 429 ? 6.290 -12.042 -5.965 1.00 70.56 429 PHE A O 1
ATOM 3295 N N . TRP A 1 430 ? 8.065 -12.343 -7.325 1.00 76.00 430 TRP A N 1
ATOM 3296 C CA . TRP A 1 430 ? 8.274 -13.742 -6.985 1.00 76.00 430 TRP A CA 1
ATOM 3297 C C . TRP A 1 430 ? 8.567 -13.940 -5.492 1.00 76.00 430 TRP A C 1
ATOM 3299 O O . TRP A 1 430 ? 7.942 -14.792 -4.865 1.00 76.00 430 TRP A O 1
ATOM 3309 N N . LEU A 1 431 ? 9.461 -13.134 -4.899 1.00 70.31 431 LEU A N 1
ATOM 3310 C CA . LEU A 1 431 ? 9.787 -13.215 -3.467 1.00 70.31 431 LEU A CA 1
ATOM 3311 C C . LEU A 1 431 ? 8.553 -13.003 -2.587 1.00 70.31 431 LEU A C 1
ATOM 3313 O O . LEU A 1 431 ? 8.334 -13.755 -1.636 1.00 70.31 431 LEU A O 1
ATOM 3317 N N . ARG A 1 432 ? 7.725 -12.003 -2.912 1.00 74.12 432 ARG A N 1
ATOM 3318 C CA . ARG A 1 432 ? 6.476 -11.773 -2.180 1.00 74.12 432 ARG A CA 1
ATOM 3319 C C . ARG A 1 432 ? 5.517 -12.948 -2.348 1.00 74.12 432 ARG A C 1
ATOM 3321 O O . ARG A 1 432 ? 4.997 -13.434 -1.351 1.00 74.12 432 ARG A O 1
ATOM 3328 N N . GLU A 1 433 ? 5.313 -13.421 -3.573 1.00 77.12 433 GLU A N 1
ATOM 3329 C CA . GLU A 1 433 ? 4.417 -14.544 -3.861 1.00 77.12 433 GLU A CA 1
ATOM 3330 C C . GLU A 1 433 ? 4.848 -15.821 -3.124 1.00 77.12 433 GLU A C 1
ATOM 3332 O O . GLU A 1 433 ? 4.009 -16.519 -2.555 1.00 77.12 433 GLU A O 1
ATOM 3337 N N . GLN A 1 434 ? 6.151 -16.123 -3.062 1.00 75.88 434 GLN A N 1
ATOM 3338 C CA . GLN A 1 434 ? 6.638 -17.277 -2.299 1.00 75.88 434 GLN A CA 1
ATOM 3339 C C . GLN A 1 434 ? 6.393 -17.122 -0.798 1.00 75.88 434 GLN A C 1
ATOM 3341 O O . GLN A 1 434 ? 6.079 -18.100 -0.126 1.00 75.88 434 GLN A O 1
ATOM 3346 N N . PHE A 1 435 ? 6.519 -15.913 -0.256 1.00 74.44 435 PHE A N 1
ATOM 3347 C CA . PHE A 1 435 ? 6.218 -15.671 1.152 1.00 74.44 435 PHE A CA 1
ATOM 3348 C C . PHE A 1 435 ? 4.716 -15.783 1.441 1.00 74.44 435 PHE A C 1
ATOM 3350 O O . PHE A 1 435 ? 4.321 -16.450 2.392 1.00 74.44 435 PHE A O 1
ATOM 3357 N N . GLU A 1 436 ? 3.870 -15.190 0.598 1.00 76.06 436 GLU A N 1
ATOM 3358 C CA . GLU A 1 436 ? 2.408 -15.226 0.746 1.00 76.06 436 GLU A CA 1
ATOM 3359 C C . GLU A 1 436 ? 1.822 -16.629 0.542 1.00 76.06 436 GLU A C 1
ATOM 3361 O O . GLU A 1 436 ? 0.852 -16.989 1.206 1.00 76.06 436 GLU A O 1
ATOM 3366 N N . SER A 1 437 ? 2.430 -17.442 -0.326 1.00 73.06 437 SER A N 1
ATOM 3367 C CA . SER A 1 437 ? 2.062 -18.853 -0.521 1.00 73.06 437 SER A CA 1
ATOM 3368 C C . SER A 1 437 ? 2.622 -19.796 0.551 1.00 73.06 437 SER A C 1
ATOM 3370 O O . SER A 1 437 ? 2.281 -20.977 0.552 1.00 73.06 437 SER A O 1
ATOM 3372 N N . GLY A 1 438 ? 3.470 -19.301 1.462 1.00 69.31 438 GLY A N 1
ATOM 3373 C CA . GLY A 1 438 ? 4.131 -20.107 2.494 1.00 69.31 438 GLY A CA 1
ATOM 3374 C C . GLY A 1 438 ? 5.294 -20.968 1.986 1.00 69.31 438 GLY A C 1
ATOM 3375 O O . GLY A 1 438 ? 5.796 -21.809 2.727 1.00 69.31 438 GLY A O 1
ATOM 3376 N N . ALA A 1 439 ? 5.732 -20.775 0.738 1.00 65.31 439 ALA A N 1
ATOM 3377 C CA . ALA A 1 439 ? 6.883 -21.467 0.161 1.00 65.31 439 ALA A CA 1
ATOM 3378 C C . ALA A 1 439 ? 8.223 -20.952 0.718 1.00 65.31 439 ALA A C 1
ATOM 3380 O O . ALA A 1 439 ? 9.179 -21.719 0.831 1.00 65.31 439 ALA A O 1
ATOM 3381 N N . LEU A 1 440 ? 8.304 -19.667 1.086 1.00 65.62 440 LEU A N 1
ATOM 3382 C CA . LEU A 1 440 ? 9.431 -19.140 1.858 1.00 65.62 440 LEU A CA 1
ATOM 3383 C C . LEU A 1 440 ? 9.220 -19.395 3.358 1.00 65.62 440 LEU A C 1
ATOM 3385 O O . LEU A 1 440 ? 8.109 -19.198 3.858 1.00 65.62 440 LEU A O 1
ATOM 3389 N N . PRO A 1 441 ? 10.273 -19.765 4.108 1.00 64.25 441 PRO A N 1
ATOM 3390 C CA . PRO A 1 441 ? 10.145 -20.022 5.535 1.00 64.25 441 PRO A CA 1
ATOM 3391 C C . PRO A 1 441 ? 9.666 -18.779 6.283 1.00 64.25 441 PRO A C 1
ATOM 3393 O O . PRO A 1 441 ? 10.230 -17.695 6.151 1.00 64.25 441 PRO A O 1
ATOM 3396 N N . SER A 1 442 ? 8.643 -18.953 7.119 1.00 71.44 442 SER A N 1
ATOM 3397 C CA . SER A 1 442 ? 8.179 -17.916 8.051 1.00 71.44 442 SER A CA 1
ATOM 3398 C C . SER A 1 442 ? 9.093 -17.766 9.277 1.00 71.44 442 SER A C 1
ATOM 3400 O O . SER A 1 442 ? 8.771 -17.007 10.190 1.00 71.44 442 SER A O 1
ATOM 3402 N N . ASP A 1 443 ? 10.210 -18.503 9.314 1.00 71.44 443 ASP A N 1
ATOM 3403 C CA . ASP A 1 443 ? 11.201 -18.441 10.383 1.00 71.44 443 ASP A CA 1
ATOM 3404 C C . ASP A 1 443 ? 11.986 -17.115 10.305 1.00 71.44 443 ASP A C 1
ATOM 3406 O O . ASP A 1 443 ? 12.751 -16.901 9.354 1.00 71.44 443 ASP A O 1
ATOM 3410 N N . PRO A 1 444 ? 11.837 -16.218 11.298 1.00 71.12 444 PRO A N 1
ATOM 3411 C CA . PRO A 1 444 ? 12.531 -14.936 11.303 1.00 71.12 444 PRO A CA 1
ATOM 3412 C C . PRO A 1 444 ? 14.058 -15.080 11.356 1.00 71.12 444 PRO A C 1
ATOM 3414 O O . PRO A 1 444 ? 14.754 -14.185 10.881 1.00 71.12 444 PRO A O 1
ATOM 3417 N N . VAL A 1 445 ? 14.601 -16.178 11.901 1.00 74.06 445 VAL A N 1
ATOM 3418 C CA . VAL A 1 445 ? 16.055 -16.396 11.986 1.00 74.06 445 VAL A CA 1
ATOM 3419 C C . VAL A 1 445 ? 16.637 -16.647 10.600 1.00 74.06 445 VAL A C 1
ATOM 3421 O O . VAL A 1 445 ? 17.648 -16.043 10.233 1.00 74.06 445 VAL A O 1
ATOM 3424 N N . LEU A 1 446 ? 15.971 -17.478 9.796 1.00 75.44 446 LEU A N 1
ATOM 3425 C CA . LEU A 1 446 ? 16.391 -17.720 8.422 1.00 75.44 446 LEU A CA 1
ATOM 3426 C C . LEU A 1 446 ? 16.260 -16.453 7.575 1.00 75.44 446 LEU A C 1
ATOM 3428 O O . LEU A 1 446 ? 17.207 -16.085 6.883 1.0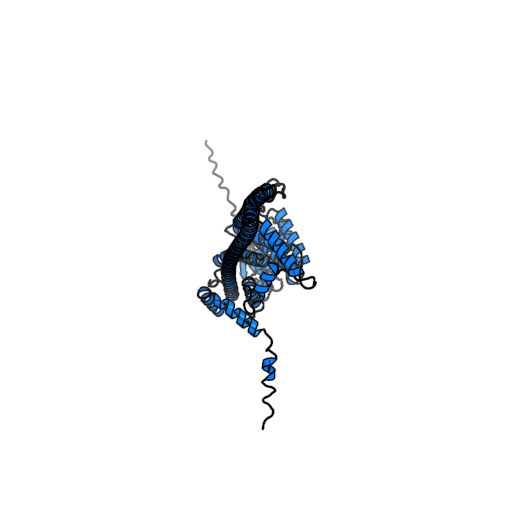0 75.44 446 LEU A O 1
ATOM 3432 N N . VAL A 1 447 ? 15.120 -15.755 7.660 1.00 74.94 447 VAL A N 1
ATOM 3433 C CA . VAL A 1 447 ? 14.917 -14.495 6.927 1.00 74.94 447 VAL A CA 1
ATOM 3434 C C . VAL A 1 447 ? 15.985 -13.473 7.309 1.00 74.94 447 VAL A C 1
ATOM 3436 O O . VAL A 1 447 ? 16.528 -12.799 6.438 1.00 74.94 447 VAL A O 1
ATOM 3439 N N . ARG A 1 448 ? 16.351 -13.393 8.591 1.00 77.44 448 ARG A N 1
ATOM 3440 C CA . ARG A 1 448 ? 17.446 -12.539 9.049 1.00 77.44 448 ARG A CA 1
ATOM 3441 C C . ARG A 1 448 ? 18.774 -12.896 8.403 1.00 77.44 448 ARG A C 1
ATOM 3443 O O . ARG A 1 448 ? 19.435 -12.002 7.884 1.00 77.44 448 ARG A O 1
ATOM 3450 N N . SER A 1 449 ? 19.139 -14.177 8.399 1.00 77.38 449 SER A N 1
ATOM 3451 C CA . SER A 1 449 ? 20.369 -14.636 7.751 1.00 77.38 449 SER A CA 1
ATOM 3452 C C . SER A 1 449 ? 20.375 -14.290 6.260 1.00 77.38 449 SER A C 1
ATOM 3454 O O . SER A 1 449 ? 21.367 -13.768 5.761 1.00 77.38 449 SER A O 1
ATOM 3456 N N . LEU A 1 450 ? 19.246 -14.476 5.568 1.00 77.19 450 LEU A N 1
ATOM 3457 C CA . LEU A 1 450 ? 19.097 -14.119 4.156 1.00 77.19 450 LEU A CA 1
ATOM 3458 C C . LEU A 1 450 ? 19.230 -12.615 3.910 1.00 77.19 450 LEU A C 1
ATOM 3460 O O . LEU A 1 450 ? 19.892 -12.216 2.958 1.00 77.19 450 LEU A O 1
ATOM 3464 N N . VAL A 1 451 ? 18.641 -11.773 4.760 1.00 79.69 451 VAL A N 1
ATOM 3465 C CA . VAL A 1 451 ? 18.780 -10.311 4.672 1.00 79.69 451 VAL A CA 1
ATOM 3466 C C . VAL A 1 451 ? 20.222 -9.885 4.934 1.00 79.69 451 VAL A C 1
ATOM 3468 O O . VAL A 1 451 ? 20.761 -9.075 4.185 1.00 79.69 451 VAL A O 1
ATOM 3471 N N . GLU A 1 452 ? 20.870 -10.427 5.965 1.00 84.00 452 GLU A N 1
ATOM 3472 C CA . GLU A 1 452 ? 22.273 -10.131 6.275 1.00 84.00 452 GLU A CA 1
ATOM 3473 C C . GLU A 1 452 ? 23.197 -10.560 5.124 1.00 84.00 452 GLU A C 1
ATOM 3475 O O . GLU A 1 452 ? 24.040 -9.772 4.689 1.00 84.00 452 GLU A O 1
ATOM 3480 N N . GLN A 1 453 ? 22.977 -11.751 4.558 1.00 82.31 453 GLN A N 1
ATOM 3481 C CA . GLN A 1 453 ? 23.681 -12.225 3.368 1.00 82.31 453 GLN A CA 1
ATOM 3482 C C . GLN A 1 453 ? 23.401 -11.347 2.146 1.00 82.31 453 GLN A C 1
ATOM 3484 O O . GLN A 1 453 ? 24.341 -10.988 1.451 1.00 82.31 453 GLN A O 1
ATOM 3489 N N . ALA A 1 454 ? 22.152 -10.948 1.896 1.00 78.31 454 ALA A N 1
ATOM 3490 C CA . ALA A 1 454 ? 21.788 -10.104 0.757 1.00 78.31 454 ALA A CA 1
ATOM 3491 C C . ALA A 1 454 ? 22.349 -8.678 0.869 1.00 78.31 454 ALA A C 1
ATOM 3493 O O . ALA A 1 454 ? 22.688 -8.072 -0.145 1.00 78.31 454 ALA A O 1
ATOM 3494 N N . ARG A 1 455 ? 22.488 -8.142 2.090 1.00 81.56 455 ARG A N 1
ATOM 3495 C CA . ARG A 1 455 ? 23.166 -6.859 2.338 1.00 81.56 455 ARG A CA 1
ATOM 3496 C C . ARG A 1 455 ? 24.661 -6.933 2.011 1.00 81.56 455 ARG A C 1
ATOM 3498 O O . ARG A 1 455 ? 25.207 -5.962 1.499 1.00 81.56 455 ARG A O 1
ATOM 3505 N N . GLN A 1 456 ? 25.318 -8.056 2.318 1.00 86.44 456 GLN A N 1
ATOM 3506 C CA . GLN A 1 456 ? 26.744 -8.274 2.027 1.00 86.44 456 GLN A CA 1
ATOM 3507 C C . GLN A 1 456 ? 26.991 -8.668 0.566 1.00 86.44 456 GLN A C 1
ATOM 3509 O O . GLN A 1 456 ? 27.977 -8.253 -0.037 1.00 86.44 456 GLN A O 1
ATOM 3514 N N . ASN A 1 457 ? 26.098 -9.478 0.005 1.00 86.19 457 ASN A N 1
ATOM 3515 C CA . ASN A 1 457 ? 26.156 -10.005 -1.345 1.00 86.19 457 ASN A CA 1
ATOM 3516 C C . ASN A 1 457 ? 24.743 -10.079 -1.963 1.00 86.19 457 ASN A C 1
ATOM 3518 O O . ASN A 1 457 ? 24.044 -11.089 -1.815 1.00 86.19 457 ASN A O 1
ATOM 3522 N N . PRO A 1 458 ? 24.330 -9.047 -2.718 1.00 79.19 458 PRO A N 1
ATOM 3523 C CA . PRO A 1 458 ? 23.024 -9.015 -3.373 1.00 79.19 458 PRO A CA 1
ATOM 3524 C C . PRO A 1 458 ? 22.787 -10.138 -4.402 1.00 79.19 458 PRO A C 1
ATOM 3526 O O . PRO A 1 458 ? 21.638 -10.374 -4.772 1.00 79.19 458 PRO A O 1
ATOM 3529 N N . ASP A 1 459 ? 23.827 -10.844 -4.881 1.00 80.50 459 ASP A N 1
ATOM 3530 C CA . ASP A 1 459 ? 23.694 -11.979 -5.825 1.00 80.50 459 ASP A CA 1
ATOM 3531 C C . ASP A 1 459 ? 22.974 -13.181 -5.223 1.00 80.50 459 ASP A C 1
ATOM 3533 O O . ASP A 1 459 ? 22.460 -14.028 -5.956 1.00 80.50 459 ASP A O 1
ATOM 3537 N N . VAL A 1 460 ? 22.929 -13.267 -3.894 1.00 82.81 460 VAL A N 1
ATOM 3538 C CA . VAL A 1 460 ? 22.261 -14.361 -3.186 1.00 82.81 460 VAL A CA 1
ATOM 3539 C C . VAL A 1 460 ? 20.783 -14.441 -3.579 1.00 82.81 460 VAL A C 1
ATOM 3541 O O . VAL A 1 460 ? 20.276 -15.540 -3.792 1.00 82.81 460 VAL A O 1
ATOM 3544 N N . ILE A 1 461 ? 20.116 -13.299 -3.778 1.00 73.75 461 ILE A N 1
ATOM 3545 C CA . ILE A 1 461 ? 18.706 -13.252 -4.195 1.00 73.75 461 ILE A CA 1
ATOM 3546 C C . ILE A 1 461 ? 18.525 -13.896 -5.576 1.00 73.75 461 ILE A C 1
ATOM 3548 O O . ILE A 1 461 ? 17.667 -14.759 -5.752 1.00 73.75 461 ILE A O 1
ATOM 3552 N N . THR A 1 462 ? 19.368 -13.531 -6.544 1.00 74.50 462 THR A N 1
ATOM 3553 C CA . THR A 1 462 ? 19.304 -14.071 -7.909 1.00 74.50 462 THR A CA 1
ATOM 3554 C C . THR A 1 462 ? 19.550 -15.581 -7.929 1.00 74.50 462 THR A C 1
ATOM 3556 O O . THR A 1 462 ? 18.835 -16.311 -8.615 1.00 74.50 462 THR A O 1
ATOM 3559 N N . ARG A 1 463 ? 20.501 -16.077 -7.123 1.00 78.38 463 ARG A N 1
ATOM 3560 C CA . ARG A 1 463 ? 20.778 -17.520 -7.007 1.00 78.38 463 ARG A CA 1
ATOM 3561 C C . ARG A 1 463 ? 19.604 -18.286 -6.401 1.00 78.38 463 ARG A C 1
ATOM 3563 O O . ARG A 1 463 ? 19.190 -19.284 -6.977 1.00 78.38 463 ARG A O 1
ATOM 3570 N N . LEU A 1 464 ? 19.026 -17.787 -5.304 1.00 73.44 464 LEU A N 1
ATOM 3571 C CA . LEU A 1 464 ? 17.861 -18.409 -4.658 1.00 73.44 464 LEU A CA 1
ATOM 3572 C C . LEU A 1 464 ? 16.688 -18.566 -5.627 1.00 73.44 464 LEU A C 1
ATOM 3574 O O . LEU A 1 464 ? 16.009 -19.591 -5.632 1.00 73.44 464 LEU A O 1
ATOM 3578 N N . MET A 1 465 ? 16.472 -17.568 -6.481 1.00 66.75 465 MET A N 1
ATOM 3579 C CA . MET A 1 465 ? 15.438 -17.625 -7.506 1.00 66.75 465 MET A CA 1
ATOM 3580 C C . MET A 1 465 ? 15.750 -18.623 -8.614 1.00 66.75 465 MET A C 1
ATOM 3582 O O . MET A 1 465 ? 14.877 -19.407 -8.987 1.00 66.75 465 MET A O 1
ATOM 3586 N N . ALA A 1 466 ? 16.984 -18.627 -9.122 1.00 71.94 466 ALA A N 1
ATOM 3587 C CA . ALA A 1 466 ? 17.417 -19.595 -10.124 1.00 71.94 466 ALA A CA 1
ATOM 3588 C C . ALA A 1 466 ? 17.291 -21.038 -9.606 1.00 71.94 466 ALA A C 1
ATOM 3590 O O . ALA A 1 466 ? 16.892 -21.936 -10.349 1.00 71.94 466 ALA A O 1
ATOM 3591 N N . ASP A 1 467 ? 17.588 -21.268 -8.328 1.00 73.12 467 ASP A N 1
ATOM 3592 C CA . ASP A 1 467 ? 17.456 -22.578 -7.689 1.00 73.12 467 ASP A CA 1
ATOM 3593 C C . ASP A 1 467 ? 15.988 -22.970 -7.504 1.00 73.12 467 ASP A C 1
ATOM 3595 O O . ASP A 1 467 ? 15.608 -24.103 -7.798 1.00 73.12 467 ASP A O 1
ATOM 3599 N N . ALA A 1 468 ? 15.128 -22.031 -7.113 1.00 68.44 468 ALA A N 1
ATOM 3600 C CA . ALA A 1 468 ? 13.708 -22.307 -6.942 1.00 68.44 468 ALA A CA 1
ATOM 3601 C C . ALA A 1 468 ? 12.962 -22.519 -8.272 1.00 68.44 468 ALA A C 1
ATOM 3603 O O . ALA A 1 468 ? 12.081 -23.377 -8.355 1.00 68.44 468 ALA A O 1
ATOM 3604 N N . VAL A 1 469 ? 13.323 -21.789 -9.333 1.00 66.12 469 VAL A N 1
ATOM 3605 C CA . VAL A 1 469 ? 12.800 -22.048 -10.685 1.00 66.12 469 VAL A CA 1
ATOM 3606 C C . VAL A 1 469 ? 13.268 -23.409 -11.192 1.00 66.12 469 VAL A C 1
ATOM 3608 O O . VAL A 1 469 ? 12.457 -24.157 -11.738 1.00 66.12 469 VAL A O 1
ATOM 3611 N N . ARG A 1 470 ? 14.530 -23.783 -10.941 1.00 73.94 470 ARG A N 1
ATOM 3612 C CA . ARG A 1 470 ? 15.036 -25.130 -11.246 1.00 73.94 470 ARG A CA 1
ATOM 3613 C C . ARG A 1 470 ? 14.300 -26.222 -10.469 1.00 73.94 470 ARG A C 1
ATOM 3615 O O . ARG A 1 470 ? 13.987 -27.249 -11.057 1.00 73.94 470 ARG A O 1
ATOM 3622 N N . ALA A 1 471 ? 13.965 -25.990 -9.201 1.00 72.06 471 ALA A N 1
ATOM 3623 C CA . ALA A 1 471 ? 13.209 -26.939 -8.382 1.00 72.06 471 ALA A CA 1
ATOM 3624 C C . ALA A 1 471 ? 11.741 -27.102 -8.824 1.00 72.06 471 ALA A C 1
ATOM 3626 O O . ALA A 1 471 ? 11.159 -28.166 -8.631 1.00 72.06 471 ALA A O 1
ATOM 3627 N N . ARG A 1 472 ? 11.131 -26.063 -9.417 1.00 65.19 472 ARG A N 1
ATOM 3628 C CA . ARG A 1 472 ? 9.765 -26.120 -9.975 1.00 65.19 472 ARG A CA 1
ATOM 3629 C C . ARG A 1 472 ? 9.698 -26.750 -11.366 1.00 65.19 472 ARG A C 1
ATOM 3631 O O . ARG A 1 472 ? 8.610 -27.141 -11.789 1.00 65.19 472 ARG A O 1
ATOM 3638 N N . ALA A 1 473 ? 10.812 -26.822 -12.092 1.00 64.69 473 ALA A N 1
ATOM 3639 C CA . ALA A 1 473 ? 10.833 -27.482 -13.387 1.00 64.69 473 ALA A CA 1
ATOM 3640 C C . ALA A 1 473 ? 10.546 -28.984 -13.191 1.00 64.69 473 ALA A C 1
ATOM 3642 O O . ALA A 1 473 ? 11.209 -29.621 -12.369 1.00 64.69 473 ALA A O 1
ATOM 3643 N N . PRO A 1 474 ? 9.575 -29.575 -13.915 1.00 62.91 474 PRO A N 1
ATOM 3644 C CA . PRO A 1 474 ? 9.374 -31.017 -13.865 1.00 62.91 474 PRO A CA 1
ATOM 3645 C C . PRO A 1 474 ? 10.691 -31.707 -14.248 1.00 62.91 474 PRO A C 1
ATOM 3647 O O . PRO A 1 474 ? 11.381 -31.211 -15.148 1.00 62.91 474 PRO A O 1
ATOM 3650 N N . PRO A 1 475 ? 11.069 -32.818 -13.585 1.00 62.81 475 PRO A N 1
ATOM 3651 C CA . PRO A 1 475 ? 12.305 -33.520 -13.900 1.00 62.81 475 PRO A CA 1
ATOM 3652 C C . PRO A 1 475 ? 12.321 -33.802 -15.399 1.00 62.81 475 PRO A C 1
ATOM 3654 O O . PRO A 1 475 ? 11.405 -34.427 -15.936 1.00 62.81 475 PRO A O 1
ATOM 3657 N N . SER A 1 476 ? 13.320 -33.249 -16.093 1.00 59.69 476 SER A N 1
ATOM 3658 C CA . SER A 1 476 ? 13.397 -33.357 -17.547 1.00 59.69 476 SER A CA 1
ATOM 3659 C C . SER A 1 476 ? 13.293 -34.831 -17.951 1.00 59.69 476 SER A C 1
ATOM 3661 O O . SER A 1 476 ? 13.942 -35.686 -17.346 1.00 59.69 476 SER A O 1
ATOM 3663 N N . ALA A 1 477 ? 12.486 -35.140 -18.972 1.00 53.34 477 ALA A N 1
ATOM 3664 C CA . ALA A 1 477 ? 12.253 -36.510 -19.445 1.00 53.34 477 ALA A CA 1
ATOM 3665 C C . ALA A 1 477 ? 13.554 -37.265 -19.812 1.00 53.34 477 ALA A C 1
ATOM 3667 O O . ALA A 1 477 ? 13.572 -38.494 -19.868 1.00 53.34 477 ALA A O 1
ATOM 3668 N N . SER A 1 478 ? 14.660 -36.541 -20.001 1.00 53.94 478 SER A N 1
ATOM 3669 C CA . SER A 1 478 ? 16.008 -37.083 -20.190 1.00 53.94 478 SER A CA 1
ATOM 3670 C C . SER A 1 478 ? 16.570 -37.791 -18.950 1.00 53.94 478 SER A C 1
ATOM 3672 O O . SER A 1 478 ? 17.359 -38.717 -19.105 1.00 53.94 478 SER A O 1
ATOM 3674 N N . SER A 1 479 ? 16.138 -37.426 -17.737 1.00 52.88 479 SER A N 1
ATOM 3675 C CA . SER A 1 479 ? 16.528 -38.113 -16.496 1.00 52.88 479 SER A CA 1
ATOM 3676 C C . SER A 1 479 ? 15.784 -39.438 -16.302 1.00 52.88 479 SER A C 1
ATOM 3678 O O . SER A 1 479 ? 16.337 -40.352 -15.709 1.00 52.88 479 SER A O 1
ATOM 3680 N N . MET A 1 480 ? 14.564 -39.583 -16.834 1.00 51.06 480 MET A N 1
ATOM 3681 C CA . MET A 1 480 ? 13.795 -40.836 -16.731 1.00 51.06 480 MET A CA 1
ATOM 3682 C C . MET A 1 480 ? 14.205 -41.900 -17.761 1.00 51.06 480 MET A C 1
ATOM 3684 O O . MET A 1 480 ? 13.854 -43.067 -17.605 1.00 51.06 480 MET A O 1
ATOM 3688 N N . ARG A 1 481 ? 14.956 -41.541 -18.812 1.00 52.97 481 ARG A N 1
ATOM 3689 C CA . ARG A 1 481 ? 15.432 -42.517 -19.812 1.00 52.97 481 ARG A CA 1
ATOM 3690 C C . ARG A 1 481 ? 16.715 -43.251 -19.423 1.00 52.97 481 ARG A C 1
ATOM 3692 O O . ARG A 1 481 ? 17.005 -44.268 -20.044 1.00 52.97 481 ARG A O 1
ATOM 3699 N N . LEU A 1 482 ? 17.453 -42.783 -18.417 1.00 55.00 482 LEU A N 1
ATOM 3700 C CA . LEU A 1 482 ? 18.673 -43.456 -17.954 1.00 55.00 482 LEU A CA 1
ATOM 3701 C C . LEU A 1 482 ? 18.396 -44.567 -16.929 1.00 55.00 482 LEU A C 1
ATOM 3703 O O . LEU A 1 482 ? 19.136 -45.545 -16.911 1.00 55.00 482 LEU A O 1
ATOM 3707 N N . ASP A 1 483 ? 17.277 -44.511 -16.202 1.00 54.16 483 ASP A N 1
ATOM 3708 C CA . ASP A 1 483 ? 16.917 -45.563 -15.235 1.00 54.16 483 ASP A CA 1
ATOM 3709 C C . ASP A 1 483 ? 16.139 -46.737 -15.862 1.00 54.16 483 ASP A C 1
ATOM 3711 O O . ASP A 1 483 ? 16.094 -47.828 -15.299 1.00 54.16 483 ASP A O 1
ATOM 3715 N N . ALA A 1 484 ? 15.579 -46.571 -17.066 1.00 54.97 484 ALA A N 1
ATOM 3716 C CA . ALA A 1 484 ? 14.894 -47.657 -17.781 1.00 54.97 484 ALA A CA 1
ATOM 3717 C C . ALA A 1 484 ? 15.844 -48.567 -18.590 1.00 54.97 484 ALA A C 1
ATOM 3719 O O . ALA A 1 484 ? 15.440 -49.647 -19.015 1.00 54.97 484 ALA A O 1
ATOM 3720 N N . ALA A 1 485 ? 17.100 -48.157 -18.805 1.00 56.34 485 ALA A N 1
ATOM 3721 C CA . ALA A 1 485 ? 18.082 -48.922 -19.582 1.00 56.34 485 ALA A CA 1
ATOM 3722 C C . ALA A 1 485 ? 19.010 -49.808 -18.721 1.00 56.34 485 ALA A C 1
ATOM 3724 O O . ALA A 1 485 ? 19.769 -50.601 -19.271 1.00 56.34 485 ALA A O 1
ATOM 3725 N N . GLY A 1 486 ? 18.942 -49.708 -17.387 1.00 54.59 486 GLY A N 1
ATOM 3726 C CA . GLY A 1 486 ? 19.772 -50.489 -16.456 1.00 54.59 486 GLY A CA 1
ATOM 3727 C C . GLY A 1 486 ? 19.153 -51.798 -15.943 1.00 54.59 486 GLY A C 1
ATOM 3728 O O . GLY A 1 486 ? 19.797 -52.503 -15.177 1.00 54.59 486 GLY A O 1
ATOM 3729 N N . GLY A 1 487 ? 17.918 -52.133 -16.334 1.00 52.00 487 GLY A N 1
ATOM 3730 C CA . GLY A 1 487 ? 17.155 -53.261 -15.770 1.00 52.00 487 GLY A CA 1
ATOM 3731 C C . GLY A 1 487 ? 17.188 -54.579 -16.554 1.00 52.00 487 GLY A C 1
ATOM 3732 O O . GLY A 1 487 ? 16.389 -55.462 -16.258 1.00 52.00 487 GLY A O 1
ATOM 3733 N N . ALA A 1 488 ? 18.050 -54.731 -17.562 1.00 53.72 488 ALA A N 1
ATOM 3734 C CA . ALA A 1 488 ? 18.124 -55.954 -18.367 1.00 53.72 488 ALA A CA 1
ATOM 3735 C C . ALA A 1 488 ? 19.575 -56.406 -18.581 1.00 53.72 488 ALA A C 1
ATOM 3737 O O . ALA A 1 488 ? 20.110 -56.318 -19.683 1.00 53.72 488 ALA A O 1
ATOM 3738 N N . SER A 1 489 ? 20.224 -56.879 -17.516 1.00 52.31 489 SER A N 1
ATOM 3739 C CA . SER A 1 489 ? 21.434 -57.703 -17.607 1.00 52.31 489 SER A CA 1
ATOM 3740 C C . SER A 1 489 ? 21.698 -58.427 -16.281 1.00 52.31 489 SER A C 1
ATOM 3742 O O . SER A 1 489 ? 22.121 -57.781 -15.325 1.00 52.31 489 SER A O 1
ATOM 3744 N N . ALA A 1 490 ? 21.551 -59.757 -16.334 1.00 49.19 490 ALA A N 1
ATOM 3745 C CA . ALA A 1 490 ? 21.921 -60.804 -15.366 1.00 49.19 490 ALA A CA 1
ATOM 3746 C C . ALA A 1 490 ? 21.058 -60.949 -14.103 1.00 49.19 490 ALA A C 1
ATOM 3748 O O . ALA A 1 490 ? 21.224 -60.159 -13.149 1.00 49.19 490 ALA A O 1
#

Radius of gyration: 39.9 Å; chains: 1; bounding box: 74×112×144 Å

InterPro domains:
  IPR011990 Tetratricopeptide-like helical domain superfamily [SSF48452] (117-261)
  IPR019734 Tetratricopeptide repeat [PS50005] (228-261)

pLDDT: mean 80.84, std 17.85, range [33.25, 98.12]

Foldseek 3Di:
DDDDDDPPPPPPPPQDQKEKEWAQEADPAQNVVCQSVLLLLLLCQQALDPRNYHYHYDHDPVPRVQHTKMFIDGPPDPPDGDMQGPSNANVSSCVVCVVSVGDGDPLQSQLRRLQSVLVVCVVVPNLVSSLVSLVSSVVSCVVLPVQDPPPPPDDDDDPPPPDPDDPHRDRDLSNLLVQLVSLLSNLVSLVVVVVVVDPCSLVSSLVSLVSSLVSPVVDPPRDLVSNLSSLVSNLVSCLVVVVLVSNLVSLVVNCVSPPLPDVPDDLLVSLVNLLSLLLSLLSVVLVVVVVVVVVVVVVVVVVVLVVVLVVQLVVLVVVVVVLVVVLVVQLVVLVVVCVPDDPDPCNVVSVVSNVVSVVVNVVVVVVSVVSNVCSVVVPCVVVVVVVVVVVVVVVPDDDDDDDDDDDPVVVVVVVVVPPQFDRSSVLSVVSVVCVVVCVDPSRSVVSVVQSVCCVVPVCSSSVVVSVVVVVPDDDPVVVVVVVVVPPDDD